Protein AF-A0A1J1GXS8-F1 (afdb_monomer)

Secondary structure (DSSP, 8-state):
----HHHHHHHHHHHHHHHHHHHHHHHHHHHHHHHHHHHHHHTSTT-----------------------S-SS-PEEEEEE-SHHHHHHHHHHHHHHHHHHHHHTT-S-HHHHHHH-HHHHHHHH--EEESSHHHHHHHHS---GGGGHHHHHHHHHH-TT----HHHHHHHHHHT-S--EEE--SSS-HHHHHHHIIIIIGGGS---EEEEEEEEETT-----GGGGSTTSSSTTPPP-EEEEEEEEEEEEEEP---TT----SSEEEEE-SHHHHHHHHHHH-S--SEEEESHHHHHHHHHHTT-SEEE--TT--HHHHHHHHHHHHHHHHHHH--PPEEEE-S-GGG-HHHHHHHHHTT--EEE--SEEEEE-HHHHHHHHHHHHHHHHHH-

Sequence (395 aa):
MEINLLKYIFFFLIYIISSVCYKLRNFLSDSFLKLNNIKTNRNILKYNKEVNPSSKKWSLKYNENITLLKNEEKEKLYVLITSPEGARIYRFLVILFIYNLKREQNCKSFEILMDNHRYVSEILKIPIISIGESCNKILNNEFKKSDFFNIYKNISLENKKEIIDNDIFNKINNDIGKLNIVFYPSKSNSTVLKKELICKFFNNTQITNANLVWISSAISNSNFNELSLLNKKKNNKIEKNIRVTKINCYDTKKVVYKKENNINKNSIICLMSNSTALSFYENFGNDFDYVICMGISCYKLLKKLNFKNVYFPEDSKTHSFLNILVNLYNKLKNGYKKEFQVVLTREKDKNEELKRILSELNIPLKIIPCTKTKYNFENIKNVYSLIYSYIKNQI

Solvent-accessible surface area (backbone atoms only — not comparable to full-atom values): 22680 Å² total; per-residue (Å²): 134,86,75,64,60,67,57,56,53,50,52,51,50,52,52,52,51,53,53,51,52,51,50,50,51,52,51,52,53,54,51,53,56,50,53,57,57,53,59,62,57,64,72,65,73,76,80,82,81,88,79,82,86,77,85,76,76,92,62,95,70,79,73,84,85,69,78,73,77,90,82,64,79,85,59,42,64,31,39,35,27,77,39,52,66,31,23,48,52,51,50,48,49,53,46,51,48,55,53,49,53,38,62,76,65,67,51,91,50,67,65,63,45,63,76,71,32,66,70,50,53,46,65,52,60,47,37,26,39,34,33,29,67,70,26,47,50,53,40,46,47,78,64,57,67,69,78,42,36,75,63,50,54,52,52,31,69,78,32,91,80,66,76,77,52,69,69,60,49,43,48,49,43,54,73,59,44,62,53,38,69,77,44,62,34,99,48,77,38,72,70,49,28,55,53,40,44,46,68,63,44,50,70,73,46,91,69,41,47,33,38,29,46,25,43,34,46,64,85,58,82,77,81,63,72,61,65,44,68,74,62,84,82,56,95,90,59,83,78,45,51,42,46,58,48,81,37,50,32,28,34,83,39,74,43,87,70,66,91,81,75,78,73,67,64,59,28,41,39,39,31,77,35,57,70,32,43,53,27,37,35,77,66,68,54,47,86,40,64,36,34,39,27,44,17,64,71,28,47,57,50,41,53,75,61,62,40,68,44,73,46,61,24,84,83,55,42,70,69,54,42,47,53,54,50,53,53,49,51,53,52,46,36,71,72,66,75,45,84,59,35,37,35,40,31,50,41,73,82,76,36,54,72,61,51,52,54,35,54,78,67,72,47,53,70,46,78,53,46,17,36,41,83,42,74,32,64,69,44,46,48,50,53,48,53,51,53,50,53,52,50,61,74,75,108

Organism: Plasmodium gallinaceum (NCBI:txid5849)

Structure (mmCIF, N/CA/C/O backbone):
data_AF-A0A1J1GXS8-F1
#
_entry.id   AF-A0A1J1GXS8-F1
#
loop_
_atom_site.group_PDB
_atom_site.id
_atom_site.type_symbol
_atom_site.label_atom_id
_atom_site.label_alt_id
_atom_site.label_comp_id
_atom_site.label_asym_id
_atom_site.label_entity_id
_atom_site.label_seq_id
_atom_site.pdbx_PDB_ins_code
_atom_site.Cartn_x
_atom_site.Cartn_y
_atom_site.Cartn_z
_atom_site.occupancy
_atom_site.B_iso_or_equiv
_atom_site.auth_seq_id
_atom_site.auth_comp_id
_atom_site.auth_asym_id
_atom_site.auth_atom_id
_atom_site.pdbx_PDB_model_num
ATOM 1 N N . MET A 1 1 ? -65.135 26.320 11.553 1.00 47.78 1 MET A N 1
ATOM 2 C CA . MET A 1 1 ? -64.041 25.990 10.614 1.00 47.78 1 MET A CA 1
ATOM 3 C C . MET A 1 1 ? -63.836 24.484 10.688 1.00 47.78 1 MET A C 1
ATOM 5 O O . MET A 1 1 ? -63.072 24.010 11.519 1.00 47.78 1 MET A O 1
ATOM 9 N N . GLU A 1 2 ? -64.637 23.724 9.941 1.00 45.78 2 GLU A N 1
ATOM 10 C CA . GLU A 1 2 ? -64.632 22.259 10.016 1.00 45.78 2 GLU A CA 1
ATOM 11 C C . GLU A 1 2 ? -63.383 21.717 9.324 1.00 45.78 2 GLU A C 1
ATOM 13 O O . GLU A 1 2 ? -63.237 21.749 8.100 1.00 45.78 2 GLU A O 1
ATOM 18 N N . ILE A 1 3 ? -62.427 21.284 10.140 1.00 51.88 3 ILE A N 1
ATOM 19 C CA . ILE A 1 3 ? -61.191 20.672 9.673 1.00 51.88 3 ILE A CA 1
ATOM 20 C C . ILE A 1 3 ? -61.565 19.308 9.106 1.00 51.88 3 ILE A C 1
ATOM 22 O O . ILE A 1 3 ? -62.003 18.411 9.822 1.00 51.88 3 ILE A O 1
ATOM 26 N N . ASN A 1 4 ? -61.416 19.182 7.791 1.00 59.88 4 ASN A N 1
ATOM 27 C CA . ASN A 1 4 ? -61.833 18.023 7.018 1.00 59.88 4 ASN A CA 1
ATOM 28 C C . ASN A 1 4 ? -60.887 16.838 7.306 1.00 59.88 4 ASN A C 1
ATOM 30 O O . ASN A 1 4 ? -59.923 16.588 6.579 1.00 59.88 4 ASN A O 1
ATOM 34 N N . LEU A 1 5 ? -61.141 16.154 8.428 1.00 57.44 5 LEU A N 1
ATOM 35 C CA . LEU A 1 5 ? -60.359 15.050 9.001 1.00 57.44 5 LEU A CA 1
ATOM 36 C C . LEU A 1 5 ? -60.083 13.938 7.972 1.00 57.44 5 LEU A C 1
ATOM 38 O O . LEU A 1 5 ? -59.013 13.328 7.973 1.00 57.44 5 LEU A O 1
ATOM 42 N N . LEU A 1 6 ? -61.005 13.752 7.023 1.00 60.44 6 LEU A N 1
ATOM 43 C CA . LEU A 1 6 ? -60.876 12.798 5.924 1.00 60.44 6 LEU A CA 1
ATOM 44 C C . LEU A 1 6 ? -59.672 13.092 5.012 1.00 60.44 6 LEU A C 1
ATOM 46 O O . LEU A 1 6 ? -58.983 12.163 4.593 1.00 60.44 6 LEU A O 1
ATOM 50 N N . LYS A 1 7 ? -59.365 14.370 4.736 1.00 60.94 7 LYS A N 1
ATOM 51 C CA . LYS A 1 7 ? -58.208 14.745 3.900 1.00 60.94 7 LYS A CA 1
ATOM 52 C C . LYS A 1 7 ? -56.887 14.399 4.581 1.00 60.94 7 LYS A C 1
ATOM 54 O O . LYS A 1 7 ? -55.980 13.905 3.917 1.00 60.94 7 LYS A O 1
ATOM 59 N N . TYR A 1 8 ? -56.777 14.611 5.891 1.00 68.50 8 TYR A N 1
ATOM 60 C CA . TYR A 1 8 ? -55.558 14.286 6.637 1.00 68.50 8 TYR A CA 1
ATOM 61 C C . TYR A 1 8 ? -55.316 12.779 6.722 1.00 68.50 8 TYR A C 1
ATOM 63 O O . TYR A 1 8 ? -54.187 12.336 6.519 1.00 68.50 8 TYR A O 1
ATOM 71 N N . ILE A 1 9 ? -56.374 11.992 6.931 1.00 67.44 9 ILE A N 1
ATOM 72 C CA . ILE A 1 9 ? -56.293 10.526 6.899 1.00 67.44 9 ILE A CA 1
ATOM 73 C C . ILE A 1 9 ? -55.830 10.053 5.514 1.00 67.44 9 ILE A C 1
ATOM 75 O O . ILE A 1 9 ? -54.946 9.202 5.418 1.00 67.44 9 ILE A O 1
ATOM 79 N N . PHE A 1 10 ? -56.340 10.664 4.440 1.00 69.44 10 PHE A N 1
ATOM 80 C CA . PHE A 1 10 ? -55.947 10.323 3.072 1.00 69.44 10 PHE A CA 1
ATOM 81 C C . PHE A 1 10 ? -54.474 10.657 2.772 1.00 69.44 10 PHE A C 1
ATOM 83 O O . PHE A 1 10 ? -53.747 9.819 2.239 1.00 69.44 10 PHE A O 1
ATOM 90 N N . PHE A 1 11 ? -53.987 11.836 3.181 1.00 65.31 11 PHE A N 1
ATOM 91 C CA . PHE A 1 11 ? -52.570 12.200 3.034 1.00 65.31 11 PHE A CA 1
ATOM 92 C C . PHE A 1 11 ? -51.641 11.309 3.866 1.00 65.31 11 PHE A C 1
ATOM 94 O O . PHE A 1 11 ? -50.555 10.949 3.406 1.00 65.31 11 PHE A O 1
ATOM 101 N N . PHE A 1 12 ? -52.070 10.906 5.062 1.00 65.56 12 PHE A N 1
ATOM 102 C CA . PHE A 1 12 ? -51.306 10.001 5.915 1.00 65.56 12 PHE A CA 1
ATOM 103 C C . PHE A 1 12 ? -51.210 8.590 5.315 1.00 65.56 12 PHE A C 1
ATOM 105 O O . PHE A 1 12 ? -50.131 7.996 5.298 1.00 65.56 12 PHE A O 1
ATOM 112 N N . LEU A 1 13 ? -52.299 8.087 4.723 1.00 61.19 13 LEU A N 1
ATOM 113 C CA . LEU A 1 13 ? -52.314 6.823 3.979 1.00 61.19 13 LEU A CA 1
ATOM 114 C C . LEU A 1 13 ? -51.392 6.859 2.754 1.00 61.19 13 LEU A C 1
ATOM 116 O O . LEU A 1 13 ? -50.597 5.938 2.571 1.00 61.19 13 LEU A O 1
ATOM 120 N N . ILE A 1 14 ? -51.417 7.939 1.965 1.00 67.19 14 ILE A N 1
ATOM 121 C CA . ILE A 1 14 ? -50.499 8.116 0.826 1.00 67.19 14 ILE A CA 1
ATOM 122 C C . ILE A 1 14 ? -49.039 8.129 1.300 1.00 67.19 14 ILE A C 1
ATOM 124 O O . ILE A 1 14 ? -48.184 7.480 0.693 1.00 67.19 14 ILE A O 1
ATOM 128 N N . TYR A 1 15 ? -48.742 8.818 2.406 1.00 64.50 15 TYR A N 1
ATOM 129 C CA . TYR A 1 15 ? -47.393 8.868 2.964 1.00 64.50 15 TYR A CA 1
ATOM 130 C C . TYR A 1 15 ? -46.906 7.482 3.414 1.00 64.50 15 TYR A C 1
ATOM 132 O O . TYR A 1 15 ? -45.795 7.077 3.058 1.00 64.50 15 TYR A O 1
ATOM 140 N N . ILE A 1 16 ? -47.747 6.716 4.116 1.00 63.12 16 ILE A N 1
ATOM 141 C CA . ILE A 1 16 ? -47.421 5.348 4.543 1.00 63.12 16 ILE A CA 1
ATOM 142 C C . ILE A 1 16 ? -47.191 4.441 3.332 1.00 63.12 16 ILE A C 1
ATOM 144 O O . ILE A 1 16 ? -46.170 3.753 3.284 1.00 63.12 16 ILE A O 1
ATOM 148 N N . ILE A 1 17 ? -48.073 4.481 2.331 1.00 60.22 17 ILE A N 1
ATOM 149 C CA . ILE A 1 17 ? -47.933 3.671 1.113 1.00 60.22 17 ILE A CA 1
ATOM 150 C C . ILE A 1 17 ? -46.636 4.040 0.381 1.00 60.22 17 ILE A C 1
ATOM 152 O O . ILE A 1 17 ? -45.865 3.152 0.023 1.00 60.22 17 ILE A O 1
ATOM 156 N N . SER A 1 18 ? -46.314 5.332 0.248 1.00 55.94 18 SER A N 1
ATOM 157 C CA . SER 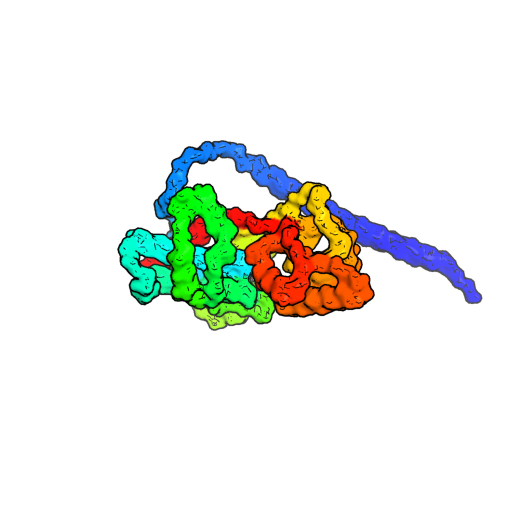A 1 18 ? -45.071 5.786 -0.393 1.00 55.94 18 SER A CA 1
ATOM 158 C C . SER A 1 18 ? -43.809 5.298 0.340 1.00 55.94 18 SER A C 1
ATOM 160 O O . SER A 1 18 ? -42.854 4.843 -0.293 1.00 55.94 18 SER A O 1
ATOM 162 N N . SER A 1 19 ? -43.826 5.310 1.677 1.00 53.47 19 SER A N 1
ATOM 163 C CA . SER A 1 19 ? -42.719 4.863 2.529 1.00 53.47 19 SER A CA 1
ATOM 164 C C . SER A 1 19 ? -42.525 3.346 2.460 1.00 53.47 19 SER A C 1
ATOM 166 O O . SER A 1 19 ? -41.394 2.857 2.353 1.00 53.47 19 SER A O 1
ATOM 168 N N . VAL A 1 20 ? -43.626 2.589 2.444 1.00 55.25 20 VAL A N 1
ATOM 169 C CA . VAL A 1 20 ? -43.611 1.131 2.281 1.00 55.25 20 VAL A CA 1
ATOM 170 C C . VAL A 1 20 ? -43.128 0.754 0.879 1.00 55.25 20 VAL A C 1
ATOM 172 O O . VAL A 1 20 ? -42.227 -0.074 0.764 1.00 55.25 20 VAL A O 1
ATOM 175 N N . CYS A 1 21 ? -43.615 1.409 -0.179 1.00 50.19 21 CYS A N 1
ATOM 176 C CA . CYS A 1 21 ? -43.153 1.182 -1.551 1.00 50.19 21 CYS A CA 1
ATOM 177 C C . CYS A 1 21 ? -41.665 1.521 -1.732 1.00 50.19 21 CYS A C 1
ATOM 179 O O . CYS A 1 21 ? -40.948 0.791 -2.419 1.00 50.19 21 CYS A O 1
ATOM 181 N N . TYR A 1 22 ? -41.163 2.577 -1.081 1.00 50.56 22 TYR A N 1
ATOM 182 C CA . TYR A 1 22 ? -39.741 2.933 -1.117 1.00 50.56 22 TYR A CA 1
ATOM 183 C C . TYR A 1 22 ? -38.864 1.888 -0.407 1.00 50.56 22 TYR A C 1
ATOM 185 O O . TYR A 1 22 ? -37.820 1.487 -0.929 1.00 50.56 22 TYR A O 1
ATOM 193 N N . LYS A 1 23 ? -39.307 1.378 0.751 1.00 51.78 23 LYS A N 1
ATOM 194 C CA . LYS A 1 23 ? -38.626 0.276 1.451 1.00 51.78 23 LYS A CA 1
ATOM 195 C C . LYS A 1 23 ? -38.662 -1.022 0.646 1.00 51.78 23 LYS A C 1
ATOM 197 O O . LYS A 1 23 ? -37.635 -1.694 0.562 1.00 51.78 23 LYS A O 1
ATOM 202 N N . LEU A 1 24 ? -39.790 -1.343 0.010 1.00 42.50 24 LEU A N 1
ATOM 203 C CA . LEU A 1 24 ? -39.939 -2.540 -0.819 1.00 42.50 24 LEU A CA 1
ATOM 204 C C . LEU A 1 24 ? -39.044 -2.475 -2.065 1.00 42.50 24 LEU A C 1
ATOM 206 O O . LEU A 1 24 ? -38.376 -3.450 -2.394 1.00 42.50 24 LEU A O 1
ATOM 210 N N . ARG A 1 25 ? -38.956 -1.308 -2.717 1.00 41.59 25 ARG A N 1
ATOM 211 C CA . ARG A 1 25 ? -38.060 -1.080 -3.861 1.00 41.59 25 ARG A CA 1
ATOM 212 C C . ARG A 1 25 ? -36.590 -1.260 -3.479 1.00 41.59 25 ARG A C 1
ATOM 214 O O . ARG A 1 25 ? -35.856 -1.914 -4.216 1.00 41.59 25 ARG A O 1
ATOM 221 N N . ASN A 1 26 ? -36.168 -0.731 -2.329 1.00 42.81 26 ASN A N 1
ATOM 222 C CA . ASN A 1 26 ? -34.797 -0.917 -1.846 1.00 42.81 26 ASN A CA 1
ATOM 223 C C . ASN A 1 26 ? -34.521 -2.386 -1.492 1.00 42.81 26 ASN A C 1
ATOM 225 O O . ASN A 1 26 ? -33.495 -2.924 -1.902 1.00 42.81 26 ASN A O 1
ATOM 229 N N . PHE A 1 27 ? -35.472 -3.063 -0.841 1.00 39.62 27 PHE A N 1
ATOM 230 C CA . PHE A 1 27 ? -35.365 -4.485 -0.510 1.00 39.62 27 PHE A CA 1
ATOM 231 C C . PHE A 1 27 ? -35.270 -5.378 -1.756 1.00 39.62 27 PHE A C 1
ATOM 233 O O . PHE A 1 27 ? -34.425 -6.274 -1.809 1.00 39.62 27 PHE A O 1
ATOM 240 N N . LEU A 1 28 ? -36.081 -5.108 -2.785 1.00 39.00 28 LEU A N 1
ATOM 241 C CA . LEU A 1 28 ? -36.020 -5.807 -4.070 1.00 39.00 28 LEU A CA 1
ATOM 242 C C . LEU A 1 28 ? -34.691 -5.527 -4.789 1.00 39.00 28 LEU A C 1
ATOM 244 O O . LEU A 1 28 ? -34.049 -6.457 -5.268 1.00 39.00 28 LEU A O 1
ATOM 248 N N . SER A 1 29 ? -34.204 -4.281 -4.790 1.00 38.84 29 SER A N 1
ATOM 249 C CA . SER A 1 29 ? -32.908 -3.950 -5.405 1.00 38.84 29 SER A CA 1
ATOM 250 C C . SER A 1 29 ? -31.724 -4.675 -4.742 1.00 38.84 29 SER A C 1
ATOM 252 O O . SER A 1 29 ? -30.852 -5.201 -5.438 1.00 38.84 29 SER A O 1
ATOM 254 N N . ASP A 1 30 ? -31.741 -4.806 -3.412 1.00 38.88 30 ASP A N 1
ATOM 255 C CA . ASP A 1 30 ? -30.705 -5.504 -2.644 1.00 38.88 30 ASP A CA 1
ATOM 256 C C . ASP A 1 30 ? -30.768 -7.028 -2.825 1.00 38.88 30 ASP A C 1
ATOM 258 O O . ASP A 1 30 ? -29.735 -7.709 -2.829 1.00 38.88 30 ASP A O 1
ATOM 262 N N . SER A 1 31 ? -31.966 -7.589 -3.010 1.00 34.12 31 SER A N 1
ATOM 263 C CA . SER A 1 31 ? -32.142 -9.021 -3.272 1.00 34.12 31 SER A CA 1
ATOM 264 C C . SER A 1 31 ? -31.765 -9.402 -4.710 1.00 34.12 31 SER A C 1
ATOM 266 O O . SER A 1 31 ? -31.116 -10.435 -4.898 1.00 34.12 31 SER A O 1
ATOM 268 N N . PHE A 1 32 ? -32.013 -8.542 -5.707 1.00 33.09 32 PHE A N 1
ATOM 269 C CA . PHE A 1 32 ? -31.499 -8.728 -7.075 1.00 33.09 32 PHE A CA 1
ATOM 270 C C . PHE A 1 32 ? -29.964 -8.612 -7.157 1.00 33.09 32 PHE A C 1
ATOM 272 O O . PHE A 1 32 ? -29.322 -9.416 -7.840 1.00 33.09 32 PHE A O 1
ATOM 279 N N . LEU A 1 33 ? -29.346 -7.691 -6.405 1.00 36.66 33 LEU A N 1
ATOM 280 C CA . LEU A 1 33 ? -27.881 -7.592 -6.283 1.00 36.66 33 LEU A CA 1
ATOM 281 C C . LEU A 1 33 ? -27.260 -8.838 -5.625 1.00 36.66 33 LEU A C 1
ATOM 283 O O . LEU A 1 33 ? -26.192 -9.294 -6.042 1.00 36.66 33 LEU A O 1
ATOM 287 N N . LYS A 1 34 ? -27.938 -9.437 -4.636 1.00 39.53 34 LYS A N 1
ATOM 288 C CA . LYS A 1 34 ? -27.514 -10.711 -4.030 1.00 39.53 34 LYS A CA 1
ATOM 289 C C . LYS A 1 34 ? -27.652 -11.895 -4.993 1.00 39.53 34 LYS A C 1
ATOM 291 O O . LYS A 1 34 ? -26.736 -12.713 -5.056 1.00 39.53 34 LYS A O 1
ATOM 296 N N . LEU A 1 35 ? -28.731 -11.981 -5.775 1.00 31.50 35 LEU A N 1
ATOM 297 C CA . LEU A 1 35 ? -28.936 -13.075 -6.737 1.00 31.50 35 LEU A CA 1
ATOM 298 C C . LEU A 1 35 ? -27.917 -13.064 -7.889 1.00 31.50 35 LEU A C 1
ATOM 300 O O . LEU A 1 35 ? -27.424 -14.128 -8.275 1.00 31.50 35 LEU A O 1
ATOM 304 N N . ASN A 1 36 ? -27.538 -11.884 -8.392 1.00 30.31 36 ASN A N 1
ATOM 305 C CA . ASN A 1 36 ? -26.525 -11.771 -9.447 1.00 30.31 36 ASN A CA 1
ATOM 306 C C . ASN A 1 36 ? -25.115 -12.157 -8.965 1.00 30.31 36 ASN A C 1
ATOM 308 O O . ASN A 1 36 ? -24.370 -12.774 -9.723 1.00 30.31 36 ASN A O 1
ATOM 312 N N . ASN A 1 37 ? -24.783 -11.905 -7.693 1.00 35.69 37 ASN A N 1
ATOM 313 C CA . ASN A 1 37 ? -23.516 -12.339 -7.086 1.00 35.69 37 ASN A CA 1
ATOM 314 C C . ASN A 1 37 ? -23.455 -13.852 -6.791 1.00 35.69 37 ASN A C 1
ATOM 316 O O . ASN A 1 37 ? -22.373 -14.434 -6.724 1.00 35.69 37 ASN A O 1
ATOM 320 N N . ILE A 1 38 ? -24.601 -14.517 -6.619 1.00 34.41 38 ILE A N 1
ATOM 321 C CA . ILE A 1 38 ? -24.652 -15.971 -6.389 1.00 34.41 38 ILE A CA 1
ATOM 322 C C . ILE A 1 38 ? -24.514 -16.743 -7.712 1.00 34.41 38 ILE A C 1
ATOM 324 O O . ILE A 1 38 ? -23.863 -17.791 -7.744 1.00 34.41 38 ILE A O 1
ATOM 328 N N . LYS A 1 39 ? -25.058 -16.224 -8.825 1.00 28.75 39 LYS A N 1
ATOM 329 C CA . LYS A 1 39 ? -24.896 -16.843 -10.155 1.00 28.75 39 LYS A CA 1
ATOM 330 C C . LYS A 1 39 ? -23.463 -16.741 -10.691 1.00 28.75 39 LYS A C 1
ATOM 332 O O . LYS A 1 39 ? -22.982 -17.711 -11.271 1.00 28.75 39 LYS A O 1
ATOM 337 N N . THR A 1 40 ? -22.746 -15.643 -10.441 1.00 34.41 40 THR A N 1
ATOM 338 C CA . THR A 1 40 ? -21.329 -15.506 -10.835 1.00 34.41 40 THR A CA 1
ATOM 339 C C . THR A 1 40 ? -20.398 -16.443 -10.060 1.00 34.41 40 THR A C 1
ATOM 341 O O . THR A 1 40 ? -19.437 -16.947 -10.636 1.00 34.41 40 THR A O 1
ATOM 344 N N . ASN A 1 41 ? -20.716 -16.784 -8.805 1.00 31.00 41 ASN A N 1
ATOM 345 C CA . ASN A 1 41 ? -19.921 -17.729 -8.011 1.00 31.00 41 ASN A CA 1
ATOM 346 C C . ASN A 1 41 ? -20.113 -19.208 -8.398 1.00 31.00 41 ASN A C 1
ATOM 348 O O . ASN A 1 41 ? -19.195 -20.005 -8.208 1.00 31.00 41 ASN A O 1
ATOM 352 N N . ARG A 1 42 ? -21.259 -19.604 -8.973 1.00 27.72 42 ARG A N 1
ATOM 353 C CA . ARG A 1 42 ? -21.485 -21.004 -9.392 1.00 27.72 42 ARG A CA 1
ATOM 354 C C . ARG A 1 42 ? -20.725 -21.399 -10.662 1.00 27.72 42 ARG A C 1
ATOM 356 O O . ARG A 1 42 ? -20.389 -22.569 -10.808 1.00 27.72 42 ARG A O 1
ATOM 363 N N . ASN A 1 43 ? -20.372 -20.444 -11.524 1.00 28.33 43 ASN A N 1
ATOM 364 C CA . ASN A 1 43 ? -19.613 -20.732 -12.748 1.00 28.33 43 ASN A CA 1
ATOM 365 C C . ASN A 1 43 ? -18.090 -20.830 -12.532 1.00 28.33 43 ASN A C 1
ATOM 367 O O . ASN A 1 43 ? -17.387 -21.315 -13.411 1.00 28.33 43 ASN A O 1
ATOM 371 N N . ILE A 1 44 ? -17.574 -20.442 -11.360 1.00 32.16 44 ILE A N 1
ATOM 372 C CA . ILE A 1 44 ? -16.135 -20.511 -11.034 1.00 32.16 44 ILE A CA 1
ATOM 373 C C . ILE A 1 44 ? -15.743 -21.889 -10.454 1.00 32.16 44 ILE A C 1
ATOM 375 O O . ILE A 1 44 ? -14.576 -22.266 -10.466 1.00 32.16 44 ILE A O 1
ATOM 379 N N . LEU A 1 45 ? -16.710 -22.699 -10.012 1.00 25.56 45 LEU A N 1
ATOM 380 C CA . LEU A 1 45 ? -16.470 -23.979 -9.327 1.00 25.56 45 LEU A CA 1
ATOM 381 C C . LEU A 1 45 ? -16.299 -25.207 -10.247 1.00 25.56 45 LEU A C 1
ATOM 383 O O . LEU A 1 45 ? -16.234 -26.323 -9.741 1.00 25.56 45 LEU A O 1
ATOM 387 N N . LYS A 1 46 ? -16.199 -25.042 -11.576 1.00 24.58 46 LYS A N 1
ATOM 388 C CA . LYS A 1 46 ? -16.104 -26.175 -12.526 1.00 24.58 46 LYS A CA 1
ATOM 389 C C . LYS A 1 46 ? -14.744 -26.407 -13.195 1.00 24.58 46 LYS A C 1
ATOM 391 O O . LYS A 1 46 ? -14.639 -27.313 -14.012 1.00 24.58 46 LYS A O 1
ATOM 396 N N . TYR A 1 47 ? -13.694 -25.682 -12.814 1.00 25.86 47 TYR A N 1
ATOM 397 C CA . TYR A 1 47 ? -12.325 -25.976 -13.257 1.00 25.86 47 TYR A CA 1
ATOM 398 C C . TYR A 1 47 ? -11.440 -26.338 -12.068 1.00 25.86 47 TYR A C 1
ATOM 400 O O . TYR A 1 47 ? -10.686 -25.518 -11.567 1.00 25.86 47 TYR A O 1
ATOM 408 N N . ASN A 1 48 ? -11.553 -27.583 -11.617 1.00 29.25 48 ASN A N 1
ATOM 409 C CA . ASN A 1 48 ? -10.508 -28.264 -10.861 1.00 29.25 48 ASN A CA 1
ATOM 410 C C . ASN A 1 48 ? -10.521 -29.729 -11.299 1.00 29.25 48 ASN A C 1
ATOM 412 O O . ASN A 1 48 ? -11.297 -30.533 -10.789 1.00 29.25 48 ASN A O 1
ATOM 416 N N . LYS A 1 49 ? -9.667 -30.059 -12.268 1.00 25.95 49 LYS A N 1
ATOM 417 C CA . LYS A 1 49 ? -9.134 -31.411 -12.416 1.00 25.95 49 LYS A CA 1
ATOM 418 C C . LYS A 1 49 ? -7.615 -31.310 -12.324 1.00 25.95 49 LYS A C 1
ATOM 420 O O . LYS A 1 49 ? -6.969 -30.701 -13.168 1.00 25.95 49 LYS A O 1
ATOM 425 N N . GLU A 1 50 ? -7.155 -31.791 -11.177 1.00 29.69 50 GLU A N 1
ATOM 426 C CA . GLU A 1 50 ? -5.838 -32.292 -10.791 1.00 29.69 50 GLU A CA 1
ATOM 427 C C . GLU A 1 50 ? -4.679 -32.104 -11.778 1.00 29.69 50 GLU A C 1
ATOM 429 O O . GLU A 1 50 ? -4.641 -32.706 -12.847 1.00 29.69 50 GLU A O 1
ATOM 434 N N . VAL A 1 51 ? -3.647 -31.389 -11.320 1.00 24.56 51 VAL A N 1
ATOM 435 C CA . VAL A 1 51 ? -2.261 -31.675 -11.701 1.00 24.56 51 VAL A CA 1
ATOM 436 C C . VAL A 1 51 ? -1.421 -31.693 -10.423 1.00 24.56 51 VAL A C 1
ATOM 438 O O . VAL A 1 51 ? -1.304 -30.688 -9.721 1.00 24.56 51 VAL A O 1
ATOM 441 N N . ASN A 1 52 ? -0.869 -32.866 -10.114 1.00 24.64 52 ASN A N 1
ATOM 442 C CA . ASN A 1 52 ? 0.078 -33.117 -9.027 1.00 24.64 52 ASN A CA 1
ATOM 443 C C . ASN A 1 52 ? 1.271 -32.138 -9.060 1.00 24.64 52 ASN A C 1
ATOM 445 O O . ASN A 1 52 ? 1.895 -31.989 -10.114 1.00 24.64 52 ASN A O 1
ATOM 449 N N . PRO A 1 53 ? 1.683 -31.528 -7.930 1.00 30.48 53 PRO A N 1
ATOM 450 C CA . PRO A 1 53 ? 2.863 -30.680 -7.896 1.00 30.48 53 PRO A CA 1
ATOM 451 C C . PRO A 1 53 ? 4.102 -31.529 -7.585 1.00 30.48 53 PRO A C 1
ATOM 453 O O . PRO A 1 53 ? 4.584 -31.573 -6.455 1.00 30.48 53 PRO A O 1
ATOM 456 N N . SER A 1 54 ? 4.661 -32.195 -8.595 1.00 25.11 54 SER A N 1
ATOM 457 C CA . SER A 1 54 ? 6.038 -32.686 -8.499 1.00 25.11 54 SER A CA 1
ATOM 458 C C . SER A 1 54 ? 7.001 -31.499 -8.632 1.00 25.11 54 SER A C 1
ATOM 460 O O . SER A 1 54 ? 7.147 -30.912 -9.705 1.00 25.11 54 SER A O 1
ATOM 462 N N . SER A 1 55 ? 7.609 -31.138 -7.500 1.00 37.19 55 SER A N 1
ATOM 463 C CA . SER A 1 55 ? 8.832 -30.346 -7.304 1.00 37.19 55 SER A CA 1
ATOM 464 C C . SER A 1 55 ? 9.499 -29.769 -8.567 1.00 37.19 55 SER A C 1
ATOM 466 O O . SER A 1 55 ? 10.312 -30.433 -9.214 1.00 37.19 55 SER A O 1
ATOM 468 N N . LYS A 1 56 ? 9.266 -28.483 -8.855 1.00 28.66 56 LYS A N 1
ATOM 469 C CA . LYS A 1 56 ? 10.125 -27.699 -9.756 1.00 28.66 56 LYS A CA 1
ATOM 470 C C . LYS A 1 56 ? 10.939 -26.688 -8.948 1.00 28.66 56 LYS A C 1
ATOM 472 O O . LYS A 1 56 ? 10.394 -25.840 -8.251 1.00 28.66 56 LYS A O 1
ATOM 477 N N . LYS A 1 57 ? 12.266 -26.829 -9.033 1.00 27.16 57 LYS A N 1
ATOM 478 C CA . LYS A 1 57 ? 13.284 -25.909 -8.504 1.00 27.16 57 LYS A CA 1
ATOM 479 C C . LYS A 1 57 ? 12.967 -24.462 -8.918 1.00 27.16 57 LYS A C 1
ATOM 481 O O . LYS A 1 57 ? 12.840 -24.207 -10.110 1.00 27.16 57 LYS A O 1
ATOM 486 N N . TRP A 1 58 ? 12.983 -23.510 -7.981 1.00 34.91 58 TRP A N 1
ATOM 487 C CA . TRP A 1 58 ? 13.296 -22.112 -8.307 1.00 34.91 58 TRP A CA 1
ATOM 488 C C . TRP A 1 58 ? 14.797 -22.005 -8.597 1.00 34.91 58 TRP A C 1
ATOM 490 O O . TRP A 1 58 ? 15.625 -21.698 -7.747 1.00 34.91 58 TRP A O 1
ATOM 500 N N . SER A 1 59 ? 15.162 -22.375 -9.813 1.00 33.19 59 SER A N 1
ATOM 501 C CA . SER A 1 59 ? 15.986 -21.485 -10.616 1.00 33.19 59 SER A CA 1
ATOM 502 C C . SER A 1 59 ? 14.982 -20.659 -11.409 1.00 33.19 59 SER A C 1
ATOM 504 O O . SER A 1 59 ? 14.090 -21.272 -11.999 1.00 33.19 59 SER A O 1
ATOM 506 N N . LEU A 1 60 ? 15.093 -19.331 -11.451 1.00 41.16 60 LEU A N 1
ATOM 507 C CA . LEU A 1 60 ? 14.412 -18.506 -12.457 1.00 41.16 60 LEU A CA 1
ATOM 508 C C . LEU A 1 60 ? 14.965 -18.884 -13.848 1.00 41.16 60 LEU A C 1
ATOM 510 O O . LEU A 1 60 ? 15.708 -18.145 -14.477 1.00 41.16 60 LEU A O 1
ATOM 514 N N . LYS A 1 61 ? 14.654 -20.098 -14.315 1.00 30.25 61 LYS A N 1
ATOM 515 C CA . LYS A 1 61 ? 14.815 -20.491 -15.705 1.00 30.25 61 LYS A CA 1
ATOM 516 C C . LYS A 1 61 ? 13.645 -19.860 -16.434 1.00 30.25 61 LYS A C 1
ATOM 518 O O . LYS A 1 61 ? 12.494 -20.245 -16.245 1.00 30.25 61 LYS A O 1
ATOM 523 N N . TYR A 1 62 ? 14.009 -18.828 -17.178 1.00 34.69 62 TYR A N 1
ATOM 524 C CA . TYR A 1 62 ? 13.269 -18.196 -18.252 1.00 34.69 62 TYR A CA 1
ATOM 525 C C . TYR A 1 62 ? 12.261 -19.161 -18.899 1.00 34.69 62 TYR A C 1
ATOM 527 O O . TYR A 1 62 ? 12.644 -20.197 -19.438 1.00 34.69 62 TYR A O 1
ATOM 535 N N . ASN A 1 63 ? 10.971 -18.829 -18.817 1.00 28.70 63 ASN A N 1
ATOM 536 C CA . ASN A 1 63 ? 9.960 -19.421 -19.685 1.00 28.70 63 ASN A CA 1
ATOM 537 C C . ASN A 1 63 ? 9.931 -18.570 -20.958 1.00 28.70 63 ASN A C 1
ATOM 539 O O . ASN A 1 63 ? 9.473 -17.430 -20.924 1.00 28.70 63 ASN A O 1
ATOM 543 N N . GLU A 1 64 ? 10.417 -19.129 -22.065 1.00 32.50 64 GLU A N 1
ATOM 544 C CA . GLU A 1 64 ? 10.502 -18.483 -23.387 1.00 32.50 64 GLU A CA 1
ATOM 545 C C . GLU A 1 64 ? 9.146 -18.091 -23.995 1.00 32.50 64 GLU A C 1
ATOM 547 O O . GLU A 1 64 ? 9.091 -17.317 -24.946 1.00 32.50 64 GLU A O 1
ATOM 552 N N . ASN A 1 65 ? 8.029 -18.539 -23.419 1.00 28.45 65 ASN A N 1
ATOM 553 C CA . ASN A 1 65 ? 6.709 -18.395 -24.031 1.00 28.45 65 ASN A CA 1
ATOM 554 C C . ASN A 1 65 ? 5.900 -17.206 -23.492 1.00 28.45 65 ASN A C 1
ATOM 556 O O . ASN A 1 65 ? 4.727 -17.345 -23.152 1.00 28.45 65 ASN A O 1
ATOM 560 N N . ILE A 1 66 ? 6.508 -16.019 -23.446 1.00 37.12 66 ILE A N 1
ATOM 561 C CA . ILE A 1 66 ? 5.751 -14.760 -23.498 1.00 37.12 66 ILE A CA 1
ATOM 562 C C . ILE A 1 66 ? 6.202 -14.037 -24.763 1.00 37.12 66 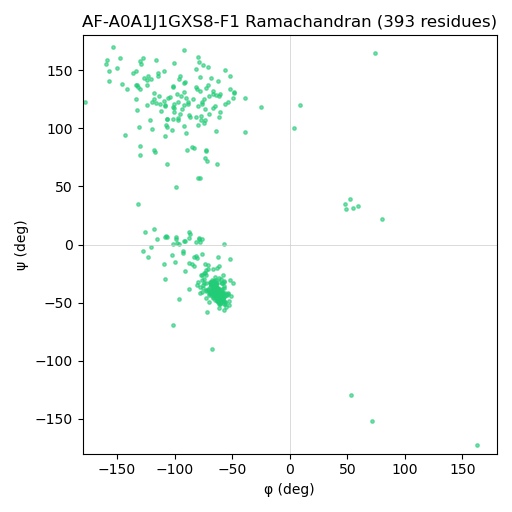ILE A C 1
ATOM 564 O O . ILE A 1 66 ? 7.067 -13.164 -24.744 1.00 37.12 66 ILE A O 1
ATOM 568 N N . THR A 1 67 ? 5.629 -14.445 -25.892 1.00 33.53 67 THR A N 1
ATOM 569 C CA . THR A 1 67 ? 5.766 -13.743 -27.166 1.00 33.53 67 THR A CA 1
ATOM 570 C C . THR A 1 67 ? 5.127 -12.363 -27.043 1.00 33.53 67 THR A C 1
ATOM 572 O O . THR A 1 67 ? 3.913 -12.210 -27.174 1.00 33.53 67 THR A O 1
ATOM 575 N N . LEU A 1 68 ? 5.952 -11.346 -26.790 1.00 41.66 68 LEU A N 1
ATOM 576 C CA . LEU A 1 68 ? 5.646 -9.982 -27.204 1.00 41.66 68 LEU A CA 1
ATOM 577 C C . LEU A 1 68 ? 5.518 -10.003 -28.734 1.00 41.66 68 LEU A C 1
ATOM 579 O O . LEU A 1 68 ? 6.476 -10.324 -29.439 1.00 41.66 68 LEU A O 1
ATOM 583 N N . LEU A 1 69 ? 4.304 -9.750 -29.226 1.00 36.16 69 LEU A N 1
ATOM 584 C CA . LEU A 1 69 ? 4.001 -9.618 -30.651 1.00 36.16 69 LEU A CA 1
ATOM 585 C C . LEU A 1 69 ? 4.942 -8.566 -31.257 1.00 36.16 69 LEU A C 1
ATOM 587 O O . LEU A 1 69 ? 5.028 -7.443 -30.772 1.00 36.16 69 LEU A O 1
ATOM 591 N N . LYS A 1 70 ? 5.697 -8.971 -32.280 1.00 34.81 70 LYS A N 1
ATOM 592 C CA . LYS A 1 70 ? 6.921 -8.300 -32.749 1.00 34.81 70 LYS A CA 1
ATOM 593 C C . LYS A 1 70 ? 6.727 -7.012 -33.572 1.00 34.81 70 LYS A C 1
ATOM 595 O O . LYS A 1 70 ? 7.730 -6.486 -34.033 1.00 34.81 70 LYS A O 1
ATOM 600 N N . ASN A 1 71 ? 5.511 -6.488 -33.755 1.00 32.66 71 ASN A N 1
ATOM 601 C CA . ASN A 1 71 ? 5.232 -5.529 -34.843 1.00 32.66 71 ASN A CA 1
ATOM 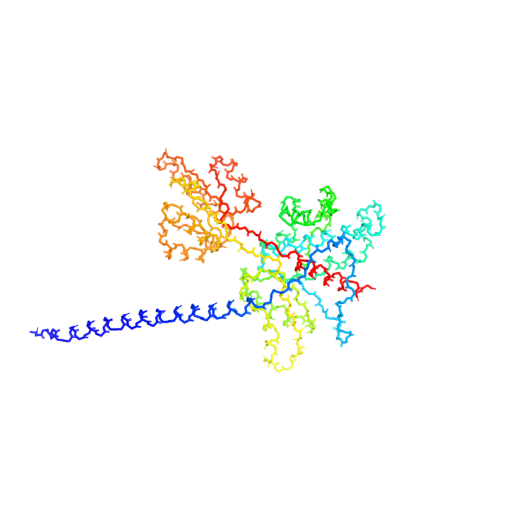602 C C . ASN A 1 71 ? 4.461 -4.243 -34.465 1.00 32.66 71 ASN A C 1
ATOM 604 O O . ASN A 1 71 ? 3.709 -3.732 -35.287 1.00 32.66 71 ASN A O 1
ATOM 608 N N . GLU A 1 72 ? 4.658 -3.661 -33.284 1.00 41.28 72 GLU A N 1
ATOM 609 C CA . GLU A 1 72 ? 4.106 -2.327 -32.973 1.00 41.28 72 GLU A CA 1
ATOM 610 C C . GLU A 1 72 ? 5.240 -1.384 -32.541 1.00 41.28 72 GLU A C 1
ATOM 612 O O . GLU A 1 72 ? 6.187 -1.826 -31.885 1.00 41.28 72 GLU A O 1
ATOM 617 N N . GLU A 1 73 ? 5.194 -0.108 -32.957 1.00 50.00 73 GLU A N 1
ATOM 618 C CA . GLU A 1 73 ? 6.131 0.946 -32.522 1.00 50.00 73 GLU A CA 1
ATOM 619 C C . GLU A 1 73 ? 6.444 0.775 -31.031 1.00 50.00 73 GLU A C 1
ATOM 621 O O . GLU A 1 73 ? 5.499 0.700 -30.248 1.00 50.00 73 GLU A O 1
ATOM 626 N N . LYS A 1 74 ? 7.733 0.688 -30.645 1.00 60.31 74 LYS A N 1
ATOM 627 C CA . LYS A 1 74 ? 8.186 0.300 -29.289 1.00 60.31 74 LYS A CA 1
ATOM 628 C C . LYS A 1 74 ? 7.290 0.902 -28.194 1.00 60.31 74 LYS A C 1
ATOM 630 O O . LYS A 1 74 ? 7.484 2.051 -27.793 1.00 60.31 74 LYS A O 1
ATOM 635 N N . GLU A 1 75 ? 6.316 0.124 -27.710 1.00 71.88 75 GLU A N 1
ATOM 636 C CA . GLU A 1 75 ? 5.354 0.601 -26.718 1.00 71.88 75 GLU A CA 1
ATOM 637 C C . GLU A 1 75 ? 6.102 1.004 -25.449 1.00 71.88 75 GLU A C 1
ATOM 639 O O . GLU A 1 75 ? 6.876 0.222 -24.886 1.00 71.88 75 GLU A O 1
ATOM 644 N N . LYS A 1 76 ? 5.867 2.223 -24.962 1.00 87.62 76 LYS A N 1
ATOM 645 C CA . LYS A 1 76 ? 6.514 2.674 -23.733 1.00 87.62 76 LYS A CA 1
ATOM 646 C C . LYS A 1 76 ? 5.841 2.019 -22.528 1.00 87.62 76 LYS A C 1
ATOM 648 O O . LYS A 1 76 ? 4.637 2.183 -22.315 1.00 87.62 76 LYS A O 1
ATOM 653 N N . LEU A 1 77 ? 6.619 1.300 -21.721 1.00 92.94 77 LEU A N 1
ATOM 654 C CA . LEU A 1 77 ? 6.131 0.678 -20.490 1.00 92.94 77 LEU A CA 1
ATOM 655 C C . LEU A 1 77 ? 6.004 1.720 -19.375 1.00 92.94 77 LEU A C 1
ATOM 657 O O . LEU A 1 77 ? 6.940 2.467 -19.103 1.00 92.94 77 LEU A O 1
ATOM 661 N N . TYR A 1 78 ? 4.862 1.712 -18.695 1.00 95.12 78 TYR A N 1
ATOM 662 C CA . TYR A 1 78 ? 4.597 2.464 -17.475 1.00 95.12 78 TYR A CA 1
ATOM 663 C C . TYR A 1 78 ? 4.184 1.518 -16.356 1.00 95.12 78 TYR A C 1
ATOM 665 O O . TYR A 1 78 ? 3.450 0.553 -16.572 1.00 95.12 78 TYR A O 1
ATOM 673 N N . VAL A 1 79 ? 4.583 1.840 -15.131 1.00 97.62 79 VAL A N 1
ATOM 674 C CA . VAL A 1 79 ? 4.111 1.134 -13.937 1.00 97.62 79 VAL A CA 1
ATOM 675 C C . VAL A 1 79 ? 3.044 1.981 -13.263 1.00 97.62 79 VAL A C 1
ATOM 677 O O . VAL A 1 79 ? 3.303 3.106 -12.840 1.00 97.62 79 VAL A O 1
ATOM 680 N N . LEU A 1 80 ? 1.828 1.446 -13.167 1.00 96.69 80 LEU A N 1
ATOM 681 C CA . LEU A 1 80 ? 0.712 2.093 -12.487 1.00 96.69 80 LEU A CA 1
ATOM 682 C C . LEU A 1 80 ? 0.593 1.551 -11.060 1.00 96.69 80 LEU A C 1
ATOM 684 O O . LEU A 1 80 ? 0.406 0.352 -10.848 1.00 96.69 80 LEU A O 1
ATOM 688 N N . ILE A 1 81 ? 0.657 2.447 -10.074 1.00 96.25 81 ILE A N 1
ATOM 689 C CA . ILE A 1 81 ? 0.564 2.129 -8.648 1.00 96.25 81 ILE A CA 1
ATOM 690 C C . ILE A 1 81 ? -0.568 2.930 -8.017 1.00 96.25 81 ILE A C 1
ATOM 692 O O . ILE A 1 81 ? -0.564 4.160 -7.979 1.00 96.25 81 ILE A O 1
ATOM 696 N N . THR A 1 82 ? -1.539 2.210 -7.460 1.00 92.88 82 THR A N 1
ATOM 697 C CA . THR A 1 82 ? -2.732 2.811 -6.845 1.00 92.88 82 THR A CA 1
ATOM 698 C C . THR A 1 82 ? -2.860 2.516 -5.358 1.00 92.88 82 THR A C 1
ATOM 700 O O . THR A 1 82 ? -3.938 2.680 -4.786 1.00 92.88 82 THR A O 1
ATOM 703 N N . SER A 1 83 ? -1.798 2.021 -4.726 1.00 90.19 83 SER A N 1
ATOM 704 C CA . SER A 1 83 ? -1.799 1.706 -3.303 1.00 90.19 83 SER A CA 1
ATOM 705 C C . SER A 1 83 ? -0.384 1.644 -2.720 1.00 90.19 83 SER A C 1
ATOM 707 O O . SER A 1 83 ? 0.565 1.302 -3.433 1.00 90.19 83 SER A O 1
ATOM 709 N N . PRO A 1 84 ? -0.248 1.871 -1.401 1.00 88.31 84 PRO A N 1
ATOM 710 C CA . PRO A 1 84 ? 1.019 1.674 -0.703 1.00 88.31 84 PRO A CA 1
ATOM 711 C C . PRO A 1 84 ? 1.574 0.248 -0.842 1.00 88.31 84 PRO A C 1
ATOM 713 O O . PRO A 1 84 ? 2.777 0.051 -0.965 1.00 88.31 84 PRO A O 1
ATOM 716 N N . GLU A 1 85 ? 0.703 -0.763 -0.860 1.00 89.06 85 GLU A N 1
ATOM 717 C CA . GLU A 1 85 ? 1.135 -2.158 -0.994 1.00 89.06 85 GLU A CA 1
ATOM 718 C C . GLU A 1 85 ? 1.660 -2.467 -2.403 1.00 89.06 85 GLU A C 1
ATOM 720 O O . GLU A 1 85 ? 2.669 -3.148 -2.548 1.00 89.06 85 GLU A O 1
ATOM 725 N N . GLY A 1 86 ? 1.033 -1.909 -3.446 1.00 92.88 86 GLY A N 1
ATOM 726 C CA . GLY A 1 86 ? 1.537 -2.008 -4.815 1.00 92.88 86 GLY A CA 1
ATOM 727 C C . GLY A 1 86 ? 2.891 -1.314 -4.981 1.00 92.88 86 GLY A C 1
ATOM 728 O O . GLY A 1 86 ? 3.778 -1.865 -5.628 1.00 92.88 86 GLY A O 1
ATOM 729 N N . ALA A 1 87 ? 3.081 -0.161 -4.328 1.00 93.56 87 ALA A N 1
ATOM 730 C CA . ALA A 1 87 ? 4.369 0.533 -4.277 1.00 93.56 87 ALA A CA 1
ATOM 731 C C . ALA A 1 87 ? 5.465 -0.329 -3.636 1.00 93.56 87 ALA A C 1
ATOM 733 O O . ALA A 1 87 ? 6.563 -0.444 -4.178 1.00 93.56 87 ALA A O 1
ATOM 734 N N . ARG A 1 88 ? 5.142 -0.976 -2.510 1.00 91.69 88 ARG A N 1
ATOM 735 C CA . ARG A 1 88 ? 6.062 -1.861 -1.788 1.00 91.69 88 ARG A CA 1
ATOM 736 C C . ARG A 1 88 ? 6.457 -3.072 -2.632 1.00 91.69 88 ARG A C 1
ATOM 738 O O . ARG A 1 88 ? 7.636 -3.401 -2.698 1.00 91.69 88 ARG A O 1
ATOM 745 N N . ILE A 1 89 ? 5.495 -3.700 -3.313 1.00 92.81 89 ILE A N 1
ATOM 746 C CA . ILE A 1 89 ? 5.765 -4.804 -4.246 1.00 92.81 89 ILE A CA 1
ATOM 747 C C . ILE A 1 89 ? 6.698 -4.337 -5.363 1.00 92.81 89 ILE A C 1
ATOM 749 O O . ILE A 1 89 ? 7.700 -4.992 -5.618 1.00 92.81 89 ILE A O 1
ATOM 753 N N . TYR A 1 90 ? 6.412 -3.200 -6.002 1.00 95.00 90 TYR A N 1
ATOM 754 C CA . TYR A 1 90 ? 7.245 -2.714 -7.099 1.00 95.00 90 TYR A CA 1
ATOM 755 C C . TYR A 1 90 ? 8.682 -2.412 -6.665 1.00 95.00 90 TYR A C 1
ATOM 757 O O . TYR A 1 90 ? 9.620 -2.908 -7.283 1.00 95.00 90 TYR A O 1
ATOM 765 N N . ARG A 1 91 ? 8.868 -1.664 -5.569 1.00 93.31 91 ARG A N 1
ATOM 766 C CA . ARG A 1 91 ? 10.208 -1.368 -5.041 1.00 93.31 91 ARG A CA 1
ATOM 767 C C . ARG A 1 91 ? 10.966 -2.652 -4.694 1.00 93.31 91 ARG A C 1
ATOM 769 O O . ARG A 1 91 ? 12.140 -2.772 -5.025 1.00 93.31 91 ARG A O 1
ATOM 776 N N . PHE A 1 92 ? 10.281 -3.637 -4.108 1.00 90.88 92 PHE A N 1
ATOM 777 C CA . PHE A 1 92 ? 10.863 -4.955 -3.860 1.00 90.88 92 PHE A CA 1
ATOM 778 C C . PHE A 1 92 ? 11.313 -5.655 -5.151 1.00 90.88 92 PHE A C 1
ATOM 780 O O . PHE A 1 92 ? 12.396 -6.231 -5.176 1.00 90.88 92 PHE A O 1
ATOM 787 N N . LEU A 1 93 ? 10.526 -5.584 -6.231 1.00 91.75 93 LEU A N 1
ATOM 788 C CA . LEU A 1 93 ? 10.901 -6.169 -7.521 1.00 91.75 93 LEU A CA 1
ATOM 789 C C . LEU A 1 93 ? 12.148 -5.512 -8.125 1.00 91.75 93 LEU A C 1
ATOM 791 O O . LEU A 1 93 ? 12.979 -6.227 -8.676 1.00 91.75 93 LEU A O 1
ATOM 795 N N . VAL A 1 94 ? 12.311 -4.192 -7.987 1.00 92.62 94 VAL A N 1
ATOM 796 C CA . VAL A 1 94 ? 13.530 -3.484 -8.425 1.00 92.62 94 VAL A CA 1
ATOM 797 C C . VAL A 1 94 ? 14.754 -3.977 -7.645 1.00 92.62 94 VAL A C 1
ATOM 799 O O . VAL A 1 94 ? 15.773 -4.311 -8.247 1.00 92.62 94 VAL A O 1
ATOM 802 N N . ILE A 1 95 ? 14.639 -4.100 -6.318 1.00 89.75 95 ILE A N 1
ATOM 803 C CA . ILE A 1 95 ? 15.717 -4.628 -5.463 1.00 89.75 95 ILE A CA 1
ATOM 804 C C . ILE A 1 95 ? 16.074 -6.063 -5.864 1.00 89.75 95 ILE A C 1
ATOM 806 O O . ILE A 1 95 ? 17.249 -6.391 -6.029 1.00 89.75 95 ILE A O 1
ATOM 810 N N . LEU A 1 96 ? 15.062 -6.913 -6.057 1.00 87.31 96 LEU A N 1
ATOM 811 C CA . LEU A 1 96 ? 15.245 -8.304 -6.467 1.00 87.31 96 LEU A CA 1
ATOM 812 C C . LEU A 1 96 ? 15.914 -8.406 -7.844 1.00 87.31 96 LEU A C 1
ATOM 814 O O . LEU A 1 96 ? 16.784 -9.250 -8.040 1.00 87.31 96 LEU A O 1
ATOM 818 N N . PHE A 1 97 ? 15.542 -7.532 -8.779 1.00 88.25 97 PHE A N 1
ATOM 819 C CA . PHE A 1 97 ? 16.127 -7.477 -10.116 1.00 88.25 97 PHE A CA 1
ATOM 820 C C . PHE A 1 97 ? 17.627 -7.168 -10.059 1.00 88.25 97 PHE A C 1
ATOM 822 O O . PHE A 1 97 ? 18.432 -7.923 -10.600 1.00 88.25 97 PHE A O 1
ATOM 829 N N . ILE A 1 98 ? 18.017 -6.114 -9.338 1.00 88.50 98 ILE A N 1
ATOM 830 C CA . ILE A 1 98 ? 19.426 -5.721 -9.173 1.00 88.50 98 ILE A CA 1
ATOM 831 C C . ILE A 1 98 ? 20.219 -6.817 -8.449 1.00 88.50 98 ILE A C 1
ATOM 833 O O . ILE A 1 98 ? 21.333 -7.159 -8.851 1.00 88.50 98 ILE A O 1
ATOM 837 N N . TYR A 1 99 ? 19.631 -7.420 -7.414 1.00 85.56 99 TYR A N 1
ATOM 838 C CA . TYR A 1 99 ? 20.245 -8.535 -6.699 1.00 85.56 99 TYR A CA 1
ATOM 839 C C . TYR A 1 99 ? 20.528 -9.732 -7.620 1.00 85.56 99 TYR A C 1
ATOM 841 O O . TYR A 1 99 ? 21.626 -10.293 -7.589 1.00 85.56 99 TYR A O 1
ATOM 849 N N . ASN A 1 100 ? 19.562 -10.109 -8.460 1.00 81.75 100 ASN A N 1
ATOM 850 C CA . ASN A 1 100 ? 19.710 -11.229 -9.386 1.00 81.75 100 ASN A CA 1
ATOM 851 C C . ASN A 1 100 ? 20.748 -10.940 -10.476 1.00 81.75 100 ASN A C 1
ATOM 853 O O . ASN A 1 100 ? 21.578 -11.805 -10.747 1.00 81.75 100 ASN A O 1
ATOM 857 N N . LEU A 1 101 ? 20.787 -9.716 -11.013 1.00 81.88 101 LEU A N 1
ATOM 858 C CA . LEU A 1 101 ? 21.826 -9.305 -11.963 1.00 81.88 101 LEU A CA 1
ATOM 859 C C . LEU A 1 101 ? 23.234 -9.451 -11.380 1.00 81.88 101 LEU A C 1
ATOM 861 O O . LEU A 1 101 ? 24.126 -9.972 -12.050 1.00 81.88 101 LEU A O 1
ATOM 865 N N . LYS A 1 102 ? 23.435 -9.058 -10.112 1.00 79.62 102 LYS A N 1
ATOM 866 C CA . LYS A 1 102 ? 24.730 -9.253 -9.447 1.00 79.62 102 LYS A CA 1
ATOM 867 C C . LYS A 1 102 ? 25.135 -10.724 -9.424 1.00 79.62 102 LYS A C 1
ATOM 869 O O . LYS A 1 102 ? 26.294 -11.044 -9.690 1.00 79.62 102 LYS A O 1
ATOM 874 N N . ARG A 1 103 ? 24.192 -11.602 -9.066 1.00 76.06 103 ARG A N 1
ATOM 875 C CA . ARG A 1 103 ? 24.430 -13.046 -8.945 1.00 76.06 103 ARG A CA 1
ATOM 876 C C . ARG A 1 103 ? 24.746 -13.691 -10.285 1.00 76.06 103 ARG A C 1
ATOM 878 O O . ARG A 1 103 ? 25.653 -14.508 -10.340 1.00 76.06 103 ARG A O 1
ATOM 885 N N . GLU A 1 104 ? 24.017 -13.337 -11.338 1.00 74.81 104 GLU A N 1
ATOM 886 C CA . GLU A 1 104 ? 24.243 -13.887 -12.679 1.00 74.81 104 GLU A CA 1
ATOM 887 C C . GLU A 1 104 ? 25.620 -13.506 -13.235 1.00 74.81 104 GLU A C 1
ATOM 889 O O . GLU A 1 104 ? 26.249 -14.308 -13.918 1.00 74.81 104 GLU A O 1
ATOM 894 N N . GLN A 1 105 ? 26.116 -12.311 -12.906 1.00 69.69 105 GLN A N 1
ATOM 895 C CA . GLN A 1 105 ? 27.371 -11.790 -13.456 1.00 69.69 105 GLN A CA 1
ATOM 896 C C . GLN A 1 105 ? 28.591 -11.981 -12.552 1.00 69.69 105 GLN A C 1
ATOM 898 O O . GLN A 1 105 ? 29.678 -11.528 -12.904 1.00 69.69 105 GLN A O 1
ATOM 903 N N . ASN A 1 106 ? 28.437 -12.611 -11.380 1.00 68.69 106 ASN A N 1
ATOM 904 C CA . ASN A 1 106 ? 29.495 -12.723 -10.367 1.00 68.69 106 ASN A CA 1
ATOM 905 C C . ASN A 1 106 ? 30.196 -11.377 -10.078 1.00 68.69 106 ASN A C 1
ATOM 907 O O . ASN A 1 106 ? 31.405 -11.326 -9.840 1.00 68.69 106 ASN A O 1
ATOM 911 N N . CYS A 1 107 ? 29.450 -10.266 -10.129 1.00 66.75 107 CYS A N 1
ATOM 912 C CA . CYS A 1 107 ? 30.043 -8.940 -9.991 1.00 66.75 107 CYS A CA 1
ATOM 913 C C . CYS A 1 107 ? 30.603 -8.767 -8.569 1.00 66.75 107 CYS A C 1
ATOM 915 O O . CYS A 1 107 ? 29.910 -9.033 -7.582 1.00 66.75 107 CYS A O 1
ATOM 917 N N . LYS A 1 108 ? 31.862 -8.325 -8.453 1.00 64.94 108 LYS A N 1
ATOM 918 C CA . LYS A 1 108 ? 32.572 -8.261 -7.163 1.00 64.94 108 LYS A CA 1
ATOM 919 C C . LYS A 1 108 ? 31.964 -7.223 -6.209 1.00 64.94 108 LYS A C 1
ATOM 921 O O . LYS A 1 108 ? 31.876 -7.484 -5.011 1.00 64.94 108 LYS A O 1
ATOM 926 N N . SER A 1 109 ? 31.464 -6.092 -6.714 1.00 74.19 109 SER A N 1
ATOM 927 C CA . SER A 1 109 ? 30.857 -5.025 -5.899 1.00 74.19 109 SER A CA 1
ATOM 928 C C . SER A 1 109 ? 29.474 -4.612 -6.421 1.00 74.19 109 SER A C 1
ATOM 930 O O . SER A 1 109 ? 29.129 -4.877 -7.569 1.00 74.19 109 SER A O 1
ATOM 932 N N . PHE A 1 110 ? 28.627 -4.063 -5.541 1.00 74.06 110 PHE A N 1
ATOM 933 C CA . PHE A 1 110 ? 27.305 -3.555 -5.953 1.00 74.06 110 PHE A CA 1
ATOM 934 C C . PHE A 1 110 ? 27.429 -2.174 -6.590 1.00 74.06 110 PHE A C 1
ATOM 936 O O . PHE A 1 110 ? 26.710 -1.884 -7.529 1.00 74.06 110 PHE A O 1
ATOM 943 N N . GLU A 1 111 ? 28.391 -1.384 -6.132 1.00 74.81 111 GLU A N 1
ATOM 944 C CA . GLU A 1 111 ? 28.714 -0.049 -6.618 1.00 74.81 111 GLU A CA 1
ATOM 945 C C . GLU A 1 111 ? 29.016 -0.076 -8.121 1.00 74.81 111 GLU A C 1
ATOM 947 O O . GLU A 1 111 ? 28.368 0.612 -8.900 1.00 74.81 111 GLU A O 1
ATOM 952 N N . ILE A 1 112 ? 29.890 -0.991 -8.562 1.00 72.19 112 ILE A N 1
ATOM 953 C CA . ILE A 1 112 ? 30.229 -1.144 -9.986 1.00 72.19 112 ILE A CA 1
ATOM 954 C C . ILE A 1 112 ? 28.997 -1.543 -10.813 1.00 72.19 112 ILE A C 1
ATOM 956 O O . ILE A 1 112 ? 28.831 -1.077 -11.942 1.00 72.19 112 ILE A O 1
ATOM 960 N N . LEU A 1 113 ? 28.131 -2.403 -10.262 1.00 79.00 113 LEU A N 1
ATOM 961 C CA . LEU A 1 113 ? 26.890 -2.808 -10.922 1.00 79.00 113 LEU A CA 1
ATOM 962 C C . LEU A 1 113 ? 25.900 -1.636 -11.017 1.00 79.00 113 LEU A C 1
ATOM 964 O O . LEU A 1 113 ? 25.254 -1.475 -12.048 1.00 79.00 113 LEU A O 1
ATOM 968 N N . MET A 1 114 ? 25.775 -0.828 -9.966 1.00 77.75 114 MET A N 1
ATOM 969 C CA . MET A 1 114 ? 24.861 0.314 -9.933 1.00 77.75 114 MET A CA 1
ATOM 970 C C . MET A 1 114 ? 25.293 1.422 -10.900 1.00 77.75 114 MET A C 1
ATOM 972 O O . MET A 1 114 ? 24.441 1.957 -11.608 1.00 77.75 114 MET A O 1
ATOM 976 N N . ASP A 1 115 ? 26.595 1.703 -10.992 1.00 72.69 115 ASP A N 1
ATOM 977 C CA . ASP A 1 115 ? 27.118 2.824 -11.781 1.00 72.69 115 ASP A CA 1
ATOM 978 C C . ASP A 1 115 ? 27.162 2.542 -13.290 1.00 72.69 115 ASP A C 1
ATOM 980 O O . ASP A 1 115 ? 26.899 3.429 -14.101 1.00 72.69 115 ASP A O 1
ATOM 984 N N . ASN A 1 116 ? 27.477 1.305 -13.692 1.00 66.69 116 ASN A N 1
ATOM 985 C CA . ASN A 1 116 ? 27.873 1.020 -15.079 1.00 66.69 116 ASN A CA 1
ATOM 986 C C . ASN A 1 116 ? 26.978 0.015 -15.810 1.00 66.69 116 ASN A C 1
ATOM 988 O O . ASN A 1 116 ? 27.202 -0.276 -16.989 1.00 66.69 116 ASN A O 1
ATOM 992 N N . HIS A 1 117 ? 25.959 -0.542 -15.152 1.00 79.19 117 HIS A N 1
ATOM 993 C CA . HIS A 1 117 ? 25.180 -1.611 -15.758 1.00 79.19 117 HIS A CA 1
ATOM 994 C C . HIS A 1 117 ? 23.934 -1.096 -16.487 1.00 79.19 117 HIS A C 1
ATOM 996 O O . HIS A 1 117 ? 22.986 -0.601 -15.871 1.00 79.19 117 HIS A O 1
ATOM 1002 N N . ARG A 1 118 ? 23.881 -1.297 -17.814 1.00 81.88 118 ARG A N 1
ATOM 1003 C CA . ARG A 1 118 ? 22.742 -0.879 -18.658 1.00 81.88 118 ARG A CA 1
ATOM 1004 C C . ARG A 1 118 ? 21.395 -1.359 -18.118 1.00 81.88 118 ARG A C 1
ATOM 1006 O O . ARG A 1 118 ? 20.480 -0.553 -18.019 1.00 81.88 118 ARG A O 1
ATOM 1013 N N . TYR A 1 119 ? 21.274 -2.616 -17.683 1.00 84.81 119 TYR A N 1
ATOM 1014 C CA . TYR A 1 119 ? 19.998 -3.114 -17.146 1.00 84.81 119 TYR A CA 1
ATOM 1015 C C . TYR A 1 119 ? 19.588 -2.422 -15.838 1.00 84.81 119 TYR A C 1
ATOM 1017 O O . TYR A 1 119 ? 18.394 -2.266 -15.596 1.00 84.81 119 TYR A O 1
ATOM 1025 N N . VAL A 1 120 ? 20.551 -2.002 -15.003 1.00 87.50 120 VAL A N 1
ATOM 1026 C CA . VAL A 1 120 ? 20.253 -1.240 -13.778 1.00 87.50 120 VAL A CA 1
ATOM 1027 C C . VAL A 1 120 ? 19.776 0.166 -14.143 1.00 87.50 120 VAL A C 1
ATOM 1029 O O . VAL A 1 120 ? 18.761 0.631 -13.632 1.00 87.50 120 VAL A O 1
ATOM 1032 N N . SER A 1 121 ? 20.440 0.816 -15.101 1.00 87.50 121 SER A N 1
ATOM 1033 C CA . SER A 1 121 ? 19.986 2.107 -15.625 1.00 87.50 121 SER A CA 1
ATOM 1034 C C . SER A 1 121 ? 18.557 2.023 -16.180 1.00 87.50 121 SER A C 1
ATOM 1036 O O . SER A 1 121 ? 17.722 2.872 -15.876 1.00 87.50 121 SER A O 1
ATOM 1038 N N . GLU A 1 122 ? 18.244 0.969 -16.937 1.00 90.62 122 GLU A N 1
ATOM 1039 C CA . GLU A 1 122 ? 16.923 0.785 -17.541 1.00 90.62 122 GLU A CA 1
ATOM 1040 C C . GLU A 1 122 ? 15.815 0.505 -16.511 1.00 90.62 122 GLU A C 1
ATOM 1042 O O . GLU A 1 122 ? 14.762 1.138 -16.594 1.00 90.62 122 GLU A O 1
ATOM 1047 N N . ILE A 1 123 ? 16.029 -0.357 -15.500 1.00 91.88 123 ILE A N 1
ATOM 1048 C CA . ILE A 1 123 ? 15.012 -0.605 -14.450 1.00 91.88 123 ILE A CA 1
ATOM 1049 C C . ILE A 1 123 ? 14.701 0.668 -13.649 1.00 91.88 123 ILE A C 1
ATOM 1051 O O . ILE A 1 123 ? 13.537 0.928 -13.333 1.00 91.88 123 ILE A O 1
ATOM 1055 N N . LEU A 1 124 ? 15.713 1.492 -13.356 1.00 92.69 124 LEU A N 1
ATOM 1056 C CA . LEU A 1 124 ? 15.547 2.734 -12.596 1.00 92.69 124 LEU A CA 1
ATOM 1057 C C . LEU A 1 124 ? 14.859 3.841 -13.411 1.00 92.69 124 LEU A C 1
ATOM 1059 O O . LEU A 1 124 ? 14.176 4.692 -12.838 1.00 92.69 124 LEU A O 1
ATOM 1063 N N . LYS A 1 125 ? 14.978 3.808 -14.745 1.00 93.25 125 LYS A N 1
ATOM 1064 C CA . LYS A 1 125 ? 14.324 4.753 -15.665 1.00 93.25 125 LYS A CA 1
ATOM 1065 C C . LYS A 1 125 ? 12.862 4.426 -15.962 1.00 93.25 125 LYS A C 1
ATOM 1067 O O . LYS A 1 125 ? 12.180 5.289 -16.523 1.00 93.25 125 LYS A O 1
ATOM 1072 N N . ILE A 1 126 ? 12.354 3.242 -15.602 1.00 94.81 126 ILE A N 1
ATOM 1073 C CA . ILE A 1 126 ? 10.955 2.878 -15.881 1.00 94.81 126 ILE A CA 1
ATOM 1074 C C . ILE A 1 126 ? 10.012 3.921 -15.262 1.00 94.81 126 ILE A C 1
ATOM 1076 O O . ILE A 1 126 ? 10.039 4.122 -14.047 1.00 94.81 126 ILE A O 1
ATOM 1080 N N . PRO A 1 127 ? 9.166 4.586 -16.069 1.00 95.44 127 PRO A N 1
ATOM 1081 C CA . PRO A 1 127 ? 8.304 5.648 -15.583 1.00 95.44 127 PRO A CA 1
ATOM 1082 C C . PRO A 1 127 ? 7.153 5.098 -14.734 1.00 95.44 127 PRO A C 1
ATOM 1084 O O . PRO A 1 127 ? 6.448 4.159 -15.113 1.00 95.44 127 PRO A O 1
ATOM 1087 N N . ILE A 1 128 ? 6.922 5.745 -13.594 1.00 97.44 128 ILE A N 1
ATOM 1088 C CA . ILE A 1 128 ? 5.919 5.345 -12.610 1.00 97.44 128 ILE A CA 1
ATOM 1089 C C . ILE A 1 128 ? 4.810 6.392 -12.532 1.00 97.44 128 ILE A C 1
ATOM 1091 O O . ILE A 1 128 ? 5.052 7.579 -12.308 1.00 97.44 128 ILE A O 1
ATOM 1095 N N . ILE A 1 129 ? 3.572 5.922 -12.662 1.00 96.50 129 ILE A N 1
ATOM 1096 C CA . ILE A 1 129 ? 2.353 6.676 -12.384 1.00 96.50 129 ILE A CA 1
ATOM 1097 C C . ILE A 1 129 ? 1.849 6.240 -11.009 1.00 96.50 129 ILE A C 1
ATOM 1099 O O . ILE A 1 129 ? 1.491 5.079 -10.805 1.00 96.50 129 ILE A O 1
ATOM 1103 N N . SER A 1 130 ? 1.793 7.172 -10.064 1.00 95.38 130 SER A N 1
ATOM 1104 C CA . SER A 1 130 ? 1.456 6.891 -8.668 1.00 95.38 130 SER A CA 1
ATOM 1105 C C . SER A 1 130 ? 0.219 7.667 -8.220 1.00 95.38 130 SER A C 1
ATOM 1107 O O . SER A 1 130 ? 0.020 8.819 -8.589 1.00 95.38 130 SER A O 1
ATOM 1109 N N . ILE A 1 131 ? -0.639 7.058 -7.400 1.00 90.50 131 ILE A N 1
ATOM 1110 C CA . ILE A 1 131 ? -1.885 7.694 -6.939 1.00 90.50 131 ILE A CA 1
ATOM 1111 C C . ILE A 1 131 ? -1.675 8.794 -5.892 1.00 90.50 131 ILE A C 1
ATOM 1113 O O . ILE A 1 131 ? -2.596 9.573 -5.657 1.00 90.50 131 ILE A O 1
ATOM 1117 N N . GLY A 1 132 ? -0.514 8.882 -5.239 1.00 87.25 132 GLY A N 1
ATOM 1118 C CA . GLY A 1 132 ? -0.283 9.958 -4.278 1.00 87.25 132 GLY A CA 1
ATOM 1119 C C . GLY A 1 132 ? 0.866 9.754 -3.303 1.00 87.25 132 GLY A C 1
ATOM 1120 O O . GLY A 1 132 ? 1.628 8.792 -3.381 1.00 87.25 132 GLY A O 1
ATOM 1121 N N . GLU A 1 133 ? 0.953 10.677 -2.346 1.00 84.00 133 GLU A N 1
ATOM 1122 C CA . GLU A 1 133 ? 2.103 10.853 -1.454 1.00 84.00 133 GLU A CA 1
ATOM 1123 C C . GLU A 1 133 ? 2.455 9.594 -0.651 1.00 84.00 133 GLU A C 1
ATOM 1125 O O . GLU A 1 133 ? 3.627 9.278 -0.489 1.00 84.00 133 GLU A O 1
ATOM 1130 N N . SER A 1 134 ? 1.462 8.826 -0.195 1.00 83.12 134 SER A N 1
ATOM 1131 C CA . SER A 1 134 ? 1.708 7.583 0.548 1.00 83.12 134 SER A CA 1
ATOM 1132 C C . SER A 1 134 ? 2.423 6.518 -0.288 1.00 83.12 134 SER A C 1
ATOM 1134 O O . SER A 1 134 ? 3.245 5.773 0.237 1.00 83.12 134 SER A O 1
ATOM 1136 N N . CYS A 1 135 ? 2.145 6.463 -1.591 1.00 91.06 135 CYS A N 1
ATOM 1137 C CA . CYS A 1 135 ? 2.838 5.583 -2.529 1.00 91.06 135 CYS A CA 1
ATOM 1138 C C . CYS A 1 135 ? 4.207 6.166 -2.890 1.00 91.06 135 CYS A C 1
ATOM 1140 O O . CYS A 1 135 ? 5.194 5.439 -2.895 1.00 91.06 135 CYS A O 1
ATOM 1142 N N . ASN A 1 136 ? 4.282 7.484 -3.108 1.00 91.38 136 ASN A N 1
ATOM 1143 C CA . ASN A 1 136 ? 5.529 8.179 -3.438 1.00 91.38 136 ASN A CA 1
ATOM 1144 C C . ASN A 1 136 ? 6.559 8.051 -2.316 1.00 91.38 136 ASN A C 1
ATOM 1146 O O . ASN A 1 136 ? 7.718 7.789 -2.599 1.00 91.38 136 ASN A O 1
ATOM 1150 N N . LYS A 1 137 ? 6.140 8.156 -1.048 1.00 87.69 137 LYS A N 1
ATOM 1151 C CA . LYS A 1 137 ? 6.998 7.887 0.113 1.00 87.69 137 LYS A CA 1
ATOM 1152 C C . LYS A 1 137 ? 7.588 6.484 0.048 1.00 87.69 137 LYS A C 1
ATOM 1154 O O . LYS A 1 137 ? 8.770 6.329 0.298 1.00 87.69 137 LYS A O 1
ATOM 1159 N N . ILE A 1 138 ? 6.801 5.479 -0.345 1.00 89.06 138 ILE A N 1
ATOM 1160 C CA . ILE A 1 138 ? 7.305 4.106 -0.484 1.00 89.06 138 ILE A CA 1
ATOM 1161 C C . ILE A 1 138 ? 8.303 3.966 -1.634 1.00 89.06 138 ILE A C 1
ATOM 1163 O O . ILE A 1 138 ? 9.290 3.252 -1.519 1.00 89.06 138 ILE A O 1
ATOM 1167 N N . LEU A 1 139 ? 8.059 4.658 -2.740 1.00 91.69 139 LEU A N 1
ATOM 1168 C CA . LEU A 1 139 ? 8.915 4.610 -3.922 1.00 91.69 139 LEU A CA 1
ATOM 1169 C C . LEU A 1 139 ? 10.199 5.439 -3.780 1.00 91.69 139 LEU A C 1
ATOM 1171 O O . LEU A 1 139 ? 11.183 5.105 -4.432 1.00 91.69 139 LEU A O 1
ATOM 1175 N N . ASN A 1 140 ? 10.192 6.480 -2.943 1.00 89.44 140 ASN A N 1
ATOM 1176 C CA . ASN A 1 140 ? 11.276 7.460 -2.833 1.00 89.44 140 ASN A CA 1
ATOM 1177 C C . ASN A 1 140 ? 12.095 7.375 -1.545 1.00 89.44 140 ASN A C 1
ATOM 1179 O O . ASN A 1 140 ? 13.162 7.980 -1.498 1.00 89.44 140 ASN A O 1
ATOM 1183 N N . ASN A 1 141 ? 11.601 6.698 -0.508 1.00 80.75 141 ASN A N 1
ATOM 1184 C CA . ASN A 1 141 ? 12.309 6.601 0.765 1.00 80.75 141 ASN A CA 1
ATOM 1185 C C . ASN A 1 141 ? 13.036 5.265 0.899 1.00 80.75 141 ASN A C 1
ATOM 1187 O O . ASN A 1 141 ? 12.640 4.247 0.329 1.00 80.75 141 ASN A O 1
ATOM 1191 N N . GLU A 1 142 ? 14.066 5.283 1.734 1.00 69.12 142 GLU A N 1
ATOM 1192 C CA . GLU A 1 142 ? 14.758 4.093 2.199 1.00 69.12 142 GLU A CA 1
ATOM 1193 C C . GLU A 1 142 ? 13.890 3.363 3.230 1.00 69.12 142 GLU A C 1
ATOM 1195 O O . GLU A 1 142 ? 13.446 3.937 4.227 1.00 69.12 142 GLU A O 1
ATOM 1200 N N . PHE A 1 143 ? 13.632 2.084 2.975 1.00 73.44 143 PHE A N 1
ATOM 1201 C CA . PHE A 1 143 ? 12.918 1.193 3.891 1.00 73.44 143 PHE A CA 1
ATOM 1202 C C . PHE A 1 143 ? 13.834 0.093 4.401 1.00 73.44 143 PHE A C 1
ATOM 1204 O O . PHE A 1 143 ? 14.698 -0.396 3.677 1.00 73.44 143 PHE A O 1
ATOM 1211 N N . LYS A 1 144 ? 13.610 -0.355 5.631 1.00 70.25 144 LYS A N 1
ATOM 1212 C CA . LYS A 1 144 ? 14.323 -1.507 6.180 1.00 70.25 144 LYS A CA 1
ATOM 1213 C C . LYS A 1 144 ? 13.748 -2.782 5.571 1.00 70.25 144 LYS A C 1
ATOM 1215 O O . LYS A 1 144 ? 12.565 -2.851 5.244 1.00 70.25 144 LYS A O 1
ATOM 1220 N N . LYS A 1 145 ? 14.536 -3.858 5.510 1.00 69.56 145 LYS A N 1
ATOM 1221 C CA . LYS A 1 145 ? 14.036 -5.191 5.112 1.00 69.56 145 LYS A CA 1
ATOM 1222 C C . LYS A 1 145 ? 12.766 -5.619 5.863 1.00 69.56 145 LYS A C 1
ATOM 1224 O O . LYS A 1 145 ? 11.908 -6.288 5.288 1.00 69.56 145 LYS A O 1
ATOM 1229 N N . SER A 1 146 ? 12.614 -5.209 7.126 1.00 68.94 146 SER A N 1
ATOM 1230 C CA . SER A 1 146 ? 11.406 -5.452 7.928 1.00 68.94 146 SER A CA 1
ATOM 1231 C C . SER A 1 146 ? 10.132 -4.898 7.285 1.00 68.94 146 SER A C 1
ATOM 1233 O O . SER A 1 146 ? 9.076 -5.512 7.408 1.00 68.94 146 SER A O 1
ATOM 1235 N N . ASP A 1 147 ? 10.230 -3.799 6.539 1.00 72.81 147 ASP A N 1
ATOM 1236 C CA . ASP A 1 147 ? 9.100 -3.203 5.823 1.00 72.81 147 ASP A CA 1
ATOM 1237 C C . ASP A 1 147 ? 8.653 -4.055 4.632 1.00 72.81 147 ASP A C 1
ATOM 1239 O O . ASP A 1 147 ? 7.532 -3.903 4.153 1.00 72.81 147 ASP A O 1
ATOM 1243 N N . PHE A 1 148 ? 9.500 -4.980 4.176 1.00 76.31 148 PHE A N 1
ATOM 1244 C CA . PHE A 1 148 ? 9.209 -5.967 3.137 1.00 76.31 148 PHE A CA 1
ATOM 1245 C C . PHE A 1 148 ? 9.036 -7.377 3.708 1.00 76.31 148 PHE A C 1
ATOM 1247 O O . PHE A 1 148 ? 8.879 -8.330 2.945 1.00 76.31 148 PHE A O 1
ATOM 1254 N N . PHE A 1 149 ? 9.036 -7.530 5.039 1.00 70.31 149 PHE A N 1
ATOM 1255 C CA . PHE A 1 149 ? 9.091 -8.827 5.714 1.00 70.31 149 PHE A CA 1
ATOM 1256 C C . PHE A 1 149 ? 8.008 -9.790 5.239 1.00 70.31 149 PHE A C 1
ATOM 1258 O O . PHE A 1 149 ? 8.288 -10.964 5.024 1.00 70.31 149 PHE A O 1
ATOM 1265 N N . ASN A 1 150 ? 6.780 -9.311 5.034 1.00 71.38 150 ASN A N 1
ATOM 1266 C CA . ASN A 1 150 ? 5.690 -10.176 4.595 1.00 71.38 150 ASN A CA 1
ATOM 1267 C C . ASN A 1 150 ? 5.867 -10.662 3.146 1.00 71.38 150 ASN A C 1
ATOM 1269 O O . ASN A 1 150 ? 5.498 -11.795 2.845 1.00 71.38 150 ASN A O 1
ATOM 1273 N N . ILE A 1 151 ? 6.453 -9.857 2.258 1.00 77.38 151 ILE A N 1
ATOM 1274 C CA . ILE A 1 151 ? 6.789 -10.289 0.892 1.00 77.38 151 ILE A CA 1
ATOM 1275 C C . ILE A 1 151 ? 7.944 -11.292 0.967 1.00 77.38 151 ILE A C 1
ATOM 1277 O O . ILE A 1 151 ? 7.845 -12.405 0.457 1.00 77.38 151 ILE A O 1
ATOM 1281 N N . TYR A 1 152 ? 8.991 -10.928 1.706 1.00 72.88 152 TYR A N 1
ATOM 1282 C CA . TYR A 1 152 ? 10.214 -11.702 1.857 1.00 72.88 152 TYR A CA 1
ATOM 1283 C C . TYR A 1 152 ? 9.982 -13.079 2.493 1.00 72.88 152 TYR A C 1
ATOM 1285 O O . TYR A 1 152 ? 10.322 -14.098 1.906 1.00 72.88 152 TYR A O 1
ATOM 1293 N N . LYS A 1 153 ? 9.344 -13.128 3.670 1.00 68.69 153 LYS A N 1
ATOM 1294 C CA . LYS A 1 153 ? 9.067 -14.361 4.420 1.00 68.69 153 LYS A CA 1
ATOM 1295 C C . LYS A 1 153 ? 8.322 -15.375 3.567 1.00 68.69 153 LYS A C 1
ATOM 1297 O O . LYS A 1 153 ? 8.634 -16.556 3.617 1.00 68.69 153 LYS A O 1
ATOM 1302 N N . ASN A 1 154 ? 7.330 -14.930 2.808 1.00 66.31 154 ASN A N 1
ATOM 1303 C CA . ASN A 1 154 ? 6.529 -15.840 2.003 1.00 66.31 154 ASN A CA 1
ATOM 1304 C C . ASN A 1 154 ? 7.286 -16.320 0.753 1.00 66.31 154 ASN A C 1
ATOM 1306 O O . ASN A 1 154 ? 7.209 -17.505 0.452 1.00 66.31 154 ASN A O 1
ATOM 1310 N N . ILE A 1 155 ? 8.092 -15.465 0.106 1.00 65.50 155 ILE A N 1
ATOM 1311 C CA . ILE A 1 155 ? 9.005 -15.902 -0.969 1.00 65.50 155 ILE A CA 1
ATOM 1312 C C . ILE A 1 155 ? 10.020 -16.923 -0.441 1.00 65.50 155 ILE A C 1
ATOM 1314 O O . ILE A 1 155 ? 10.250 -17.942 -1.085 1.00 65.50 155 ILE A O 1
ATOM 1318 N N . SER A 1 156 ? 10.592 -16.704 0.748 1.00 59.00 156 SER A N 1
ATOM 1319 C CA . SER A 1 156 ? 11.531 -17.650 1.369 1.00 59.00 156 SER A CA 1
ATOM 1320 C C . SER A 1 156 ? 10.866 -18.957 1.823 1.00 59.00 156 SER A C 1
ATOM 1322 O O . SER A 1 156 ? 11.503 -20.007 1.803 1.00 59.00 156 SER A O 1
ATOM 1324 N N . LEU A 1 157 ? 9.596 -18.922 2.245 1.00 54.75 157 LEU A N 1
ATOM 1325 C CA . LEU A 1 157 ? 8.837 -20.125 2.612 1.00 54.75 157 LEU A CA 1
ATOM 1326 C C . LEU A 1 157 ? 8.481 -20.968 1.386 1.00 54.75 157 LEU A C 1
ATOM 1328 O O . LEU A 1 157 ? 8.564 -22.193 1.451 1.00 54.75 157 LEU A O 1
ATOM 1332 N N . GLU A 1 158 ? 8.116 -20.324 0.276 1.00 54.09 158 GLU A N 1
ATOM 1333 C CA . GLU A 1 158 ? 7.928 -21.007 -1.006 1.00 54.09 158 GLU A CA 1
ATOM 1334 C C . GLU A 1 158 ? 9.272 -21.522 -1.554 1.00 54.09 158 GLU A C 1
ATOM 1336 O O . GLU A 1 158 ? 9.324 -22.626 -2.095 1.00 54.09 158 GLU A O 1
ATOM 1341 N N . ASN A 1 159 ? 10.376 -20.791 -1.325 1.00 53.41 159 ASN A N 1
ATOM 1342 C CA . ASN A 1 159 ? 11.709 -21.131 -1.832 1.00 53.41 159 ASN A CA 1
ATOM 1343 C C . ASN A 1 159 ? 12.786 -21.077 -0.762 1.00 53.41 159 ASN A C 1
ATOM 1345 O O . ASN A 1 159 ? 13.389 -20.036 -0.497 1.00 53.41 159 ASN A O 1
ATOM 1349 N N . LYS A 1 160 ? 13.157 -22.259 -0.271 1.00 53.06 160 LYS A N 1
ATOM 1350 C CA . LYS A 1 160 ? 14.233 -22.465 0.711 1.00 53.06 160 LYS A CA 1
ATOM 1351 C C . LYS A 1 160 ? 15.628 -21.936 0.294 1.00 53.06 160 LYS A C 1
ATOM 1353 O O . LYS A 1 160 ? 16.574 -22.133 1.044 1.00 53.06 160 LYS A O 1
ATOM 1358 N N . LYS A 1 161 ? 15.798 -21.328 -0.892 1.00 52.84 161 LYS A N 1
ATOM 1359 C CA . LYS A 1 161 ? 17.096 -20.940 -1.485 1.00 52.84 161 LYS A CA 1
ATOM 1360 C C . LYS A 1 161 ? 17.261 -19.455 -1.835 1.00 52.84 161 LYS A C 1
ATOM 1362 O O . LYS A 1 161 ? 18.378 -19.050 -2.138 1.00 52.84 161 LYS A O 1
ATOM 1367 N N . GLU A 1 162 ? 16.206 -18.641 -1.810 1.00 57.94 162 GLU A N 1
ATOM 1368 C CA . GLU A 1 162 ? 16.284 -17.217 -2.187 1.00 57.94 162 GLU A CA 1
ATOM 1369 C C . GLU A 1 162 ? 16.190 -16.322 -0.957 1.00 57.94 162 GLU A C 1
ATOM 1371 O O . GLU A 1 162 ? 15.199 -15.636 -0.706 1.00 57.94 162 GLU A O 1
ATOM 1376 N N . ILE A 1 163 ? 17.246 -16.371 -0.150 1.00 65.00 163 ILE A N 1
ATOM 1377 C CA . ILE A 1 163 ? 17.402 -15.488 0.997 1.00 65.00 163 ILE A CA 1
ATOM 1378 C C . ILE A 1 163 ? 18.396 -14.398 0.581 1.00 65.00 163 ILE A C 1
ATOM 1380 O O . ILE A 1 163 ? 19.601 -14.626 0.585 1.00 65.00 163 ILE A O 1
ATOM 1384 N N . ILE A 1 164 ? 17.891 -13.223 0.188 1.00 73.19 164 ILE A N 1
ATOM 1385 C CA . ILE A 1 164 ? 18.727 -12.023 0.050 1.00 73.19 164 ILE A CA 1
ATOM 1386 C C . ILE A 1 164 ? 19.241 -11.660 1.441 1.00 73.19 164 ILE A C 1
ATOM 1388 O O . ILE A 1 164 ? 18.452 -11.362 2.342 1.00 73.19 164 ILE A O 1
ATOM 1392 N N . ASP A 1 165 ? 20.554 -11.668 1.623 1.00 77.69 165 ASP A N 1
ATOM 1393 C CA . ASP A 1 165 ? 21.157 -11.212 2.869 1.00 77.69 165 ASP A CA 1
ATOM 1394 C C . ASP A 1 165 ? 20.648 -9.807 3.268 1.00 77.69 165 ASP A C 1
ATOM 1396 O O . ASP A 1 165 ? 20.308 -8.983 2.417 1.00 77.69 165 ASP A O 1
ATOM 1400 N N . ASN A 1 166 ? 20.494 -9.559 4.571 1.00 78.12 166 ASN A N 1
ATOM 1401 C CA . ASN A 1 166 ? 19.912 -8.307 5.053 1.00 78.12 166 ASN A CA 1
ATOM 1402 C C . ASN A 1 166 ? 20.776 -7.090 4.714 1.00 78.12 166 ASN A C 1
ATOM 1404 O O . ASN A 1 166 ? 20.233 -6.059 4.317 1.00 78.12 166 ASN A O 1
ATOM 1408 N N . ASP A 1 167 ? 22.093 -7.218 4.824 1.00 81.56 167 ASP A N 1
ATOM 1409 C CA . ASP A 1 167 ? 23.014 -6.115 4.581 1.00 81.56 167 ASP A CA 1
ATOM 1410 C C . ASP A 1 167 ? 23.078 -5.821 3.084 1.00 81.56 167 ASP A C 1
ATOM 1412 O O . ASP A 1 167 ? 23.001 -4.664 2.671 1.00 81.56 167 ASP A O 1
ATOM 1416 N N . ILE A 1 168 ? 23.060 -6.874 2.260 1.00 81.44 168 ILE A N 1
ATOM 1417 C CA . ILE A 1 168 ? 22.916 -6.748 0.805 1.00 81.44 168 ILE A CA 1
ATOM 1418 C C . ILE A 1 168 ? 21.601 -6.054 0.426 1.00 81.44 168 ILE A C 1
ATOM 1420 O O . ILE A 1 168 ? 21.602 -5.148 -0.407 1.00 81.44 168 ILE A O 1
ATOM 1424 N N . PHE A 1 169 ? 20.478 -6.464 1.019 1.00 84.19 169 PHE A N 1
ATOM 1425 C CA . PHE A 1 169 ? 19.176 -5.860 0.740 1.00 84.19 169 PHE A CA 1
ATOM 1426 C C . PHE A 1 169 ? 19.171 -4.366 1.068 1.00 84.19 169 PHE A C 1
ATOM 1428 O O . PHE A 1 169 ? 18.747 -3.559 0.243 1.00 84.19 169 PHE A O 1
ATOM 1435 N N . ASN A 1 170 ? 19.639 -4.006 2.267 1.00 83.06 170 ASN A N 1
ATOM 1436 C CA . ASN A 1 170 ? 19.659 -2.617 2.717 1.00 83.06 170 ASN A CA 1
ATOM 1437 C C . ASN A 1 170 ? 20.599 -1.779 1.845 1.00 83.06 170 ASN A C 1
ATOM 1439 O O . ASN A 1 170 ? 20.216 -0.683 1.456 1.00 83.06 170 ASN A O 1
ATOM 1443 N N . LYS A 1 171 ? 21.759 -2.323 1.455 1.00 85.62 171 LYS A N 1
ATOM 1444 C CA . LYS A 1 171 ? 22.685 -1.664 0.529 1.00 85.62 171 LYS A CA 1
ATOM 1445 C C . LYS A 1 171 ? 22.015 -1.324 -0.804 1.00 85.62 171 LYS A C 1
ATOM 1447 O O . LYS A 1 171 ? 21.917 -0.154 -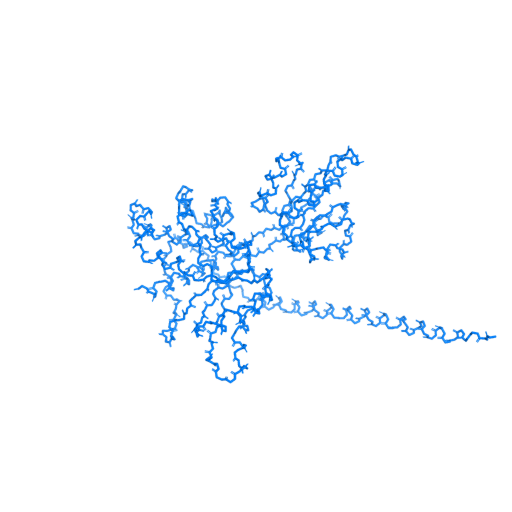1.145 1.00 85.62 171 LYS A O 1
ATOM 1452 N N . ILE A 1 172 ? 21.443 -2.317 -1.493 1.00 87.19 172 ILE A N 1
ATOM 1453 C CA . ILE A 1 172 ? 20.729 -2.088 -2.764 1.00 87.19 172 ILE A CA 1
ATOM 1454 C C . ILE A 1 172 ? 19.588 -1.079 -2.577 1.00 87.19 172 ILE A C 1
ATOM 1456 O O . ILE A 1 172 ? 19.392 -0.189 -3.397 1.00 87.19 172 ILE A O 1
ATOM 1460 N N . ASN A 1 173 ? 18.803 -1.226 -1.509 1.00 86.94 173 ASN A N 1
ATOM 1461 C CA . ASN A 1 173 ? 17.667 -0.351 -1.250 1.00 86.94 173 ASN A CA 1
ATOM 1462 C C . ASN A 1 173 ? 18.078 1.108 -1.007 1.00 86.94 173 ASN A C 1
ATOM 1464 O O . ASN A 1 173 ? 17.317 1.995 -1.390 1.00 86.94 173 ASN A O 1
ATOM 1468 N N . ASN A 1 174 ? 19.236 1.348 -0.397 1.00 85.12 174 ASN A N 1
ATOM 1469 C CA . ASN A 1 174 ? 19.780 2.691 -0.222 1.00 85.12 174 ASN A CA 1
ATOM 1470 C C . ASN A 1 174 ? 20.288 3.236 -1.567 1.00 85.12 174 ASN A C 1
ATOM 1472 O O . ASN A 1 174 ? 19.897 4.329 -1.972 1.00 85.12 174 ASN A O 1
ATOM 1476 N N . ASP A 1 175 ? 21.033 2.424 -2.322 1.00 86.38 175 ASP A N 1
ATOM 1477 C CA . ASP A 1 175 ? 21.644 2.828 -3.596 1.00 86.38 175 ASP A CA 1
ATOM 1478 C C . ASP A 1 175 ? 20.611 3.126 -4.702 1.00 86.38 175 ASP A C 1
ATOM 1480 O O . ASP A 1 175 ? 20.829 3.989 -5.548 1.00 86.38 175 ASP A O 1
ATOM 1484 N N . ILE A 1 176 ? 19.453 2.450 -4.707 1.00 88.38 176 ILE A N 1
ATOM 1485 C CA . ILE A 1 176 ? 18.359 2.720 -5.664 1.00 88.38 176 ILE A CA 1
ATOM 1486 C C . ILE A 1 176 ? 17.813 4.152 -5.526 1.00 88.38 176 ILE A C 1
ATOM 1488 O O . ILE A 1 176 ? 17.284 4.706 -6.493 1.00 88.38 176 ILE A O 1
ATOM 1492 N N . GLY A 1 177 ? 17.878 4.745 -4.329 1.00 85.00 177 GLY A N 1
ATOM 1493 C CA . GLY A 1 177 ? 17.361 6.085 -4.066 1.00 85.00 177 GLY A CA 1
ATOM 1494 C C . GLY A 1 177 ? 15.892 6.269 -4.481 1.00 85.00 177 GLY A C 1
ATOM 1495 O O . GLY A 1 177 ? 15.005 5.485 -4.107 1.00 85.00 177 GLY A O 1
ATOM 1496 N N . LYS A 1 178 ? 15.632 7.343 -5.241 1.00 90.62 178 LYS A N 1
ATOM 1497 C CA . LYS A 1 178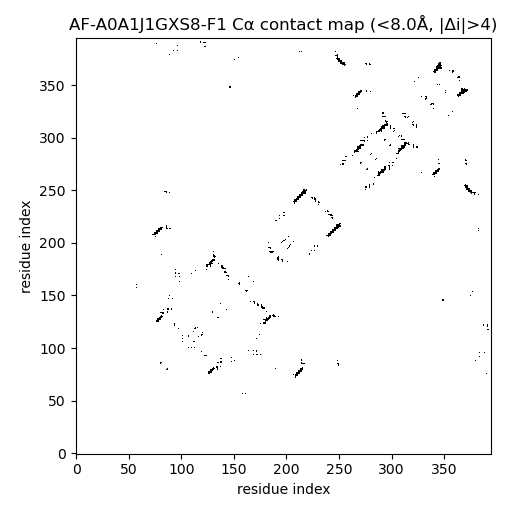 ? 14.298 7.736 -5.720 1.00 90.62 178 LYS A CA 1
ATOM 1498 C C . LYS A 1 178 ? 13.992 7.107 -7.074 1.00 90.62 178 LYS A C 1
ATOM 1500 O O . LYS A 1 178 ? 14.718 7.317 -8.040 1.00 90.62 178 LYS A O 1
ATOM 1505 N N . LEU A 1 179 ? 12.863 6.410 -7.159 1.00 94.25 179 LEU A N 1
ATOM 1506 C CA . LEU A 1 179 ? 12.384 5.838 -8.415 1.00 94.25 179 LEU A CA 1
ATOM 1507 C C . LEU A 1 179 ? 11.710 6.898 -9.307 1.00 94.25 179 LEU A C 1
ATOM 1509 O O . LEU A 1 179 ? 11.220 7.921 -8.824 1.00 94.25 179 LEU A O 1
ATOM 1513 N N . ASN A 1 180 ? 11.653 6.641 -10.617 1.00 95.44 180 ASN A N 1
ATOM 1514 C CA . ASN A 1 180 ? 11.199 7.600 -11.630 1.00 95.44 180 ASN A CA 1
ATOM 1515 C C . ASN A 1 180 ? 9.671 7.833 -11.636 1.00 95.44 180 ASN A C 1
ATOM 1517 O O . ASN A 1 180 ? 8.946 7.362 -12.515 1.00 95.44 180 ASN A O 1
ATOM 1521 N N . ILE A 1 181 ? 9.154 8.566 -10.647 1.00 96.00 181 ILE A N 1
ATOM 1522 C CA . ILE A 1 181 ? 7.748 8.987 -10.597 1.00 96.00 181 ILE A CA 1
ATOM 1523 C C . ILE A 1 181 ? 7.527 10.153 -11.562 1.00 96.00 181 ILE A C 1
ATOM 1525 O O . ILE A 1 181 ? 7.958 11.273 -11.302 1.00 96.00 181 ILE A O 1
ATOM 1529 N N . VAL A 1 182 ? 6.792 9.904 -12.644 1.00 94.69 182 VAL A N 1
ATOM 1530 C CA . VAL A 1 182 ? 6.535 10.899 -13.702 1.00 94.69 182 VAL A CA 1
ATOM 1531 C C . VAL A 1 182 ? 5.170 11.572 -13.582 1.00 94.69 182 VAL A C 1
ATOM 1533 O O . VAL A 1 182 ? 4.920 12.585 -14.232 1.00 94.69 182 VAL A O 1
ATOM 1536 N N . PHE A 1 183 ? 4.261 11.006 -12.782 1.00 94.50 183 PHE A N 1
ATOM 1537 C CA . PHE A 1 183 ? 2.929 11.568 -12.586 1.00 94.50 183 PHE A CA 1
ATOM 1538 C C . PHE A 1 183 ? 2.281 11.120 -11.275 1.00 94.50 183 PHE A C 1
ATOM 1540 O O . PHE A 1 183 ? 2.339 9.944 -10.906 1.00 94.50 183 PHE A O 1
ATOM 1547 N N . TYR A 1 184 ? 1.585 12.049 -10.619 1.00 94.00 184 TYR A N 1
ATOM 1548 C CA . TYR A 1 184 ? 0.634 11.775 -9.546 1.00 94.00 184 TYR A CA 1
ATOM 1549 C C . TYR A 1 184 ? -0.474 12.844 -9.528 1.00 94.00 184 TYR A C 1
ATOM 1551 O O . TYR A 1 184 ? -0.244 13.971 -9.970 1.00 94.00 184 TYR A O 1
ATOM 1559 N N . PRO A 1 185 ? -1.690 12.515 -9.060 1.00 91.81 185 PRO A N 1
ATOM 1560 C CA . PRO A 1 185 ? -2.826 13.424 -9.120 1.00 91.81 185 PRO A CA 1
ATOM 1561 C C . PRO A 1 185 ? -2.794 14.475 -8.011 1.00 91.81 185 PRO A C 1
ATOM 1563 O O . PRO A 1 185 ? -2.211 14.270 -6.946 1.00 91.81 185 PRO A O 1
ATOM 1566 N N . SER A 1 186 ? -3.551 15.552 -8.214 1.00 88.00 186 SER A N 1
ATOM 1567 C CA . SER A 1 186 ? -3.779 16.608 -7.218 1.00 88.00 186 SER A CA 1
ATOM 1568 C C . SER A 1 186 ? -4.424 16.103 -5.920 1.00 88.00 186 SER A C 1
ATOM 1570 O O . SER A 1 186 ? -4.196 16.664 -4.850 1.00 88.00 186 SER A O 1
ATOM 1572 N N . LYS A 1 187 ? -5.233 15.038 -5.995 1.00 84.31 187 LYS A N 1
ATOM 1573 C CA . LYS A 1 187 ? -5.843 14.364 -4.841 1.00 84.31 187 LYS A CA 1
ATOM 1574 C C . LYS A 1 187 ? -5.670 12.858 -4.967 1.00 84.31 187 LYS A C 1
ATOM 1576 O O . LYS A 1 187 ? -5.920 12.298 -6.033 1.00 84.31 187 LYS A O 1
ATOM 1581 N N . SER A 1 188 ? -5.315 12.200 -3.862 1.00 83.75 188 SER A N 1
ATOM 1582 C CA . SER A 1 188 ? -5.054 10.755 -3.793 1.00 83.75 188 SER A CA 1
ATOM 1583 C C . SER A 1 188 ? -6.324 9.907 -3.910 1.00 83.75 188 SER A C 1
ATOM 1585 O O . SER A 1 188 ? -6.817 9.330 -2.944 1.00 83.75 188 SER A O 1
ATOM 1587 N N . ASN A 1 189 ? -6.883 9.864 -5.115 1.00 82.56 189 ASN A N 1
ATOM 1588 C CA . ASN A 1 189 ? -8.150 9.225 -5.434 1.00 82.56 189 ASN A CA 1
ATOM 1589 C C . ASN A 1 189 ? -8.085 8.636 -6.850 1.00 82.56 189 ASN A C 1
ATOM 1591 O O . ASN A 1 189 ? -7.567 9.279 -7.759 1.00 82.56 189 ASN A O 1
ATOM 1595 N N . SER A 1 190 ? -8.616 7.429 -7.058 1.00 85.56 190 SER A N 1
ATOM 1596 C CA . SER A 1 190 ? -8.498 6.737 -8.348 1.00 85.56 190 SER A CA 1
ATOM 1597 C C . SER A 1 190 ? -9.291 7.411 -9.469 1.00 85.56 190 SER A C 1
ATOM 1599 O O . SER A 1 190 ? -8.823 7.442 -10.605 1.00 85.56 190 SER A O 1
ATOM 1601 N N . THR A 1 191 ? -10.441 8.013 -9.160 1.00 85.75 191 THR A N 1
ATOM 1602 C CA . THR A 1 191 ? -11.231 8.806 -10.111 1.00 85.75 191 THR A CA 1
ATOM 1603 C C . THR A 1 191 ? -10.482 10.071 -10.527 1.00 85.75 191 THR A C 1
ATOM 1605 O O . THR A 1 191 ? -10.437 10.399 -11.713 1.00 85.75 191 THR A O 1
ATOM 1608 N N . VAL A 1 192 ? -9.853 10.763 -9.569 1.00 87.94 192 VAL A N 1
ATOM 1609 C CA . VAL A 1 192 ? -9.028 11.950 -9.856 1.00 87.94 192 VAL A CA 1
ATOM 1610 C C . VAL A 1 192 ? -7.789 11.558 -10.657 1.00 87.94 192 VAL A C 1
ATOM 1612 O O . VAL A 1 192 ? -7.530 12.178 -11.683 1.00 87.94 192 VAL A O 1
ATOM 1615 N N . LEU A 1 193 ? -7.089 10.487 -10.260 1.00 91.38 193 LEU A N 1
ATOM 1616 C CA . LEU A 1 193 ? -5.961 9.924 -11.005 1.00 91.38 193 LEU A CA 1
ATOM 1617 C C . LEU A 1 193 ? -6.345 9.640 -12.450 1.00 91.38 193 LEU A C 1
ATOM 1619 O O . LEU A 1 193 ? -5.674 10.127 -13.346 1.00 91.38 193 LEU A O 1
ATOM 1623 N N . LYS A 1 194 ? -7.443 8.919 -12.688 1.00 89.12 194 LYS A N 1
ATOM 1624 C CA . LYS A 1 194 ? -7.917 8.612 -14.042 1.00 89.12 194 LYS A CA 1
ATOM 1625 C C . LYS A 1 194 ? -8.153 9.883 -14.860 1.00 89.12 194 LYS A C 1
ATOM 1627 O O . LYS A 1 194 ? -7.634 10.001 -15.964 1.00 89.12 194 LYS A O 1
ATOM 1632 N N . LYS A 1 195 ? -8.907 10.846 -14.318 1.00 86.94 195 LYS A N 1
ATOM 1633 C CA . LYS A 1 195 ? -9.234 12.098 -15.018 1.00 86.94 195 LYS A CA 1
ATOM 1634 C C . LYS A 1 195 ? -7.980 12.913 -15.341 1.00 86.94 195 LYS A C 1
ATOM 1636 O O . LYS A 1 195 ? -7.817 13.379 -16.466 1.00 86.94 195 LYS A O 1
ATOM 1641 N N . GLU A 1 196 ? -7.105 13.107 -14.361 1.00 90.69 196 GLU A N 1
ATOM 1642 C CA . GLU A 1 196 ? -5.914 13.936 -14.531 1.00 90.69 196 GLU A CA 1
ATOM 1643 C C . GLU A 1 196 ? -4.831 13.244 -15.358 1.00 90.69 196 GLU A C 1
ATOM 1645 O O . GLU A 1 196 ? -4.165 13.912 -16.141 1.00 90.69 196 GLU A O 1
ATOM 1650 N N . LEU A 1 197 ? -4.694 11.921 -15.271 1.00 89.19 197 LEU A N 1
ATOM 1651 C CA . LEU A 1 197 ? -3.767 11.161 -16.107 1.00 89.19 197 LEU A CA 1
ATOM 1652 C C . LEU A 1 197 ? -4.098 11.333 -17.596 1.00 89.19 197 LEU A C 1
ATOM 1654 O O . LEU A 1 197 ? -3.207 11.514 -18.419 1.00 89.19 197 LEU A O 1
ATOM 1658 N N . ILE A 1 198 ? -5.384 11.364 -17.947 1.00 83.25 198 ILE A N 1
ATOM 1659 C CA . ILE A 1 198 ? -5.816 11.642 -19.320 1.00 83.25 198 ILE A CA 1
ATOM 1660 C C . ILE A 1 198 ? -5.585 13.114 -19.661 1.00 83.25 198 ILE A C 1
ATOM 1662 O O . ILE A 1 198 ? -4.894 13.430 -20.626 1.00 83.25 198 ILE A O 1
ATOM 1666 N N . CYS A 1 199 ? -6.175 14.034 -18.893 1.00 83.00 199 CYS A N 1
ATOM 1667 C CA . CYS A 1 199 ? -6.248 15.445 -19.279 1.00 83.00 199 CYS A CA 1
ATOM 1668 C C . CYS A 1 199 ? -4.937 16.219 -19.094 1.00 83.00 199 CYS A C 1
ATOM 1670 O O . CYS A 1 199 ? -4.713 17.173 -19.829 1.00 83.00 199 CYS A O 1
ATOM 1672 N N . LYS A 1 200 ? -4.099 15.847 -18.121 1.00 86.62 200 LYS A N 1
ATOM 1673 C CA . LYS A 1 200 ? -2.882 16.589 -17.756 1.00 86.62 200 LYS A CA 1
ATOM 1674 C C . LYS A 1 200 ? -1.591 15.890 -18.172 1.00 86.62 200 LYS A C 1
ATOM 1676 O O . LYS A 1 200 ? -0.612 16.582 -18.420 1.00 86.62 200 LYS A O 1
ATOM 1681 N N . PHE A 1 201 ? -1.577 14.557 -18.241 1.00 88.44 201 PHE A N 1
ATOM 1682 C CA . PHE A 1 201 ? -0.371 13.802 -18.592 1.00 88.44 201 PHE A CA 1
ATOM 1683 C C . PHE A 1 201 ? -0.393 13.339 -20.047 1.00 88.44 201 PHE A C 1
ATOM 1685 O O . PHE A 1 201 ? 0.338 13.872 -20.879 1.00 88.44 201 PHE A O 1
ATOM 1692 N N . PHE A 1 202 ? -1.270 12.397 -20.402 1.00 83.88 202 PHE A N 1
ATOM 1693 C CA . PHE A 1 202 ? -1.279 11.859 -21.760 1.00 83.88 202 PHE A CA 1
ATOM 1694 C C . PHE A 1 202 ? -1.648 12.921 -22.792 1.00 83.88 202 PHE A C 1
ATOM 1696 O O . PHE A 1 202 ? -0.963 13.030 -23.796 1.00 83.88 202 PHE A O 1
ATOM 1703 N N . ASN A 1 203 ? -2.645 13.773 -22.556 1.00 79.88 203 ASN A N 1
ATOM 1704 C CA . ASN A 1 203 ? -3.003 14.817 -23.525 1.00 79.88 203 ASN A CA 1
ATOM 1705 C C . ASN A 1 203 ? -1.915 15.871 -23.789 1.00 79.88 203 ASN A C 1
ATOM 1707 O O . ASN A 1 203 ? -1.974 16.515 -24.832 1.00 79.88 203 ASN A O 1
ATOM 1711 N N . ASN A 1 204 ? -0.948 16.027 -22.882 1.00 79.75 204 ASN A N 1
ATOM 1712 C CA . ASN A 1 204 ? 0.098 17.052 -22.961 1.00 79.75 204 ASN A CA 1
ATOM 1713 C C . ASN A 1 204 ? 1.479 16.473 -23.312 1.00 79.75 204 ASN A C 1
ATOM 1715 O O . ASN A 1 204 ? 2.480 17.178 -23.259 1.00 79.75 204 ASN A O 1
ATOM 1719 N N . THR A 1 205 ? 1.550 15.185 -23.645 1.00 76.00 205 THR A N 1
ATOM 1720 C CA . THR A 1 205 ? 2.789 14.494 -24.022 1.00 76.00 205 THR A CA 1
ATOM 1721 C C . THR A 1 205 ? 2.713 14.010 -25.468 1.00 76.00 205 THR A C 1
ATOM 1723 O O . THR A 1 205 ? 1.626 13.793 -26.004 1.00 76.00 205 THR A O 1
ATOM 1726 N N . GLN A 1 206 ? 3.863 13.770 -26.098 1.00 77.62 206 GLN A N 1
ATOM 1727 C CA . GLN A 1 206 ? 3.945 13.160 -27.436 1.00 77.62 206 GLN A CA 1
ATOM 1728 C C . GLN A 1 206 ? 3.760 11.631 -27.417 1.00 77.62 206 GLN A C 1
ATOM 1730 O O . GLN A 1 206 ? 3.883 10.980 -28.443 1.00 77.62 206 GLN A O 1
ATOM 1735 N N . ILE A 1 207 ? 3.454 11.041 -26.257 1.00 78.12 207 ILE A N 1
ATOM 1736 C CA . ILE A 1 207 ? 3.283 9.591 -26.114 1.00 78.12 207 ILE A CA 1
ATOM 1737 C C . ILE A 1 2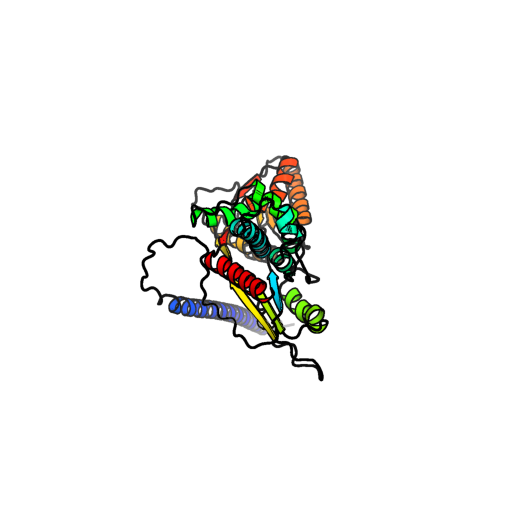07 ? 2.050 9.151 -26.905 1.00 78.12 207 ILE A C 1
ATOM 1739 O O . ILE A 1 207 ? 0.937 9.583 -26.583 1.00 78.12 207 ILE A O 1
ATOM 1743 N N . THR A 1 208 ? 2.261 8.306 -27.910 1.00 75.19 208 THR A N 1
ATOM 1744 C CA . THR A 1 208 ? 1.225 7.708 -28.763 1.00 75.19 208 THR A CA 1
ATOM 1745 C C . THR A 1 208 ? 0.848 6.316 -28.272 1.00 75.19 208 THR A C 1
ATOM 1747 O O . THR A 1 208 ? -0.331 6.070 -28.042 1.00 75.19 208 THR A O 1
ATOM 1750 N N . ASN A 1 209 ? 1.836 5.465 -27.977 1.00 83.75 209 ASN A N 1
ATOM 1751 C CA . ASN A 1 209 ? 1.620 4.095 -27.507 1.00 83.75 209 ASN A CA 1
ATOM 1752 C C . ASN A 1 209 ? 2.195 3.893 -26.101 1.00 83.75 209 ASN A C 1
ATOM 1754 O O . ASN A 1 209 ? 3.375 4.158 -25.844 1.00 83.75 209 ASN A O 1
ATOM 1758 N N . ALA A 1 210 ? 1.357 3.433 -25.173 1.00 87.44 210 ALA A N 1
ATOM 1759 C CA . ALA A 1 210 ? 1.746 3.193 -23.789 1.00 87.44 210 ALA A CA 1
ATOM 1760 C C . ALA A 1 210 ? 1.091 1.932 -23.227 1.00 87.44 210 ALA A C 1
ATOM 1762 O O . ALA A 1 210 ? -0.127 1.768 -23.296 1.00 87.44 210 ALA A O 1
ATOM 1763 N N . ASN A 1 211 ? 1.893 1.103 -22.563 1.00 90.75 211 ASN A N 1
ATOM 1764 C CA . ASN A 1 211 ? 1.417 -0.065 -21.834 1.00 90.75 211 ASN A CA 1
ATOM 1765 C C . ASN A 1 211 ? 1.602 0.156 -20.331 1.00 90.75 211 ASN A C 1
ATOM 1767 O O . ASN A 1 211 ? 2.722 0.283 -19.839 1.00 90.75 211 ASN A O 1
ATOM 1771 N N . LEU A 1 212 ? 0.499 0.230 -19.592 1.00 93.19 212 LEU A N 1
ATOM 1772 C CA . LEU A 1 212 ? 0.494 0.417 -18.147 1.00 93.19 212 LEU A CA 1
ATOM 1773 C C . LEU A 1 212 ? 0.347 -0.942 -17.467 1.00 93.19 212 LEU A C 1
ATOM 1775 O O . LEU A 1 212 ? -0.741 -1.522 -17.449 1.00 93.19 212 LEU A O 1
ATOM 1779 N N . VAL A 1 213 ? 1.412 -1.418 -16.829 1.00 95.38 213 VAL A N 1
ATOM 1780 C CA . VAL A 1 213 ? 1.343 -2.562 -15.917 1.00 95.38 213 VAL A CA 1
ATOM 1781 C C . VAL A 1 213 ? 0.855 -2.065 -14.564 1.00 95.38 213 VAL A C 1
ATOM 1783 O O . VAL A 1 213 ? 1.552 -1.345 -13.848 1.00 95.38 213 VAL A O 1
ATOM 1786 N N . TRP A 1 214 ? -0.372 -2.437 -14.210 1.00 95.50 214 TRP A N 1
ATOM 1787 C CA . TRP A 1 214 ? -1.005 -2.015 -12.971 1.00 95.50 214 TRP A CA 1
ATOM 1788 C C . TRP A 1 214 ? -0.856 -3.075 -11.884 1.00 95.50 214 TRP A C 1
ATOM 1790 O O . TRP A 1 214 ? -1.537 -4.103 -11.889 1.00 95.50 214 TRP A O 1
ATOM 1800 N N . ILE A 1 215 ? 0.001 -2.779 -10.907 1.00 95.94 215 ILE A N 1
ATOM 1801 C CA . ILE A 1 215 ? 0.202 -3.600 -9.711 1.00 95.94 215 ILE A CA 1
ATOM 1802 C C . ILE A 1 215 ? -0.942 -3.303 -8.742 1.00 95.94 215 ILE A C 1
ATOM 1804 O O . ILE A 1 215 ? -0.983 -2.260 -8.083 1.00 95.94 215 ILE A O 1
ATOM 1808 N N . SER A 1 216 ? -1.908 -4.216 -8.685 1.00 93.06 216 SER A N 1
ATOM 1809 C CA . SER A 1 216 ? -3.215 -3.952 -8.088 1.00 93.06 216 SER A CA 1
ATOM 1810 C C . SER A 1 216 ? -3.620 -4.980 -7.033 1.00 93.06 216 SER A C 1
ATOM 1812 O O . SER A 1 216 ? -3.110 -6.102 -6.983 1.00 93.06 216 SER A O 1
ATOM 1814 N N . SER A 1 217 ? -4.574 -4.577 -6.190 1.00 90.94 217 SER A N 1
ATOM 1815 C CA . SER A 1 217 ? -5.303 -5.503 -5.326 1.00 90.94 217 SER A CA 1
ATOM 1816 C C . SER A 1 217 ? -6.374 -6.246 -6.125 1.00 90.94 217 SER A C 1
ATOM 1818 O O . SER A 1 217 ? -7.060 -5.622 -6.944 1.00 90.94 217 SER A O 1
ATOM 1820 N N . ALA A 1 218 ? -6.608 -7.522 -5.810 1.00 86.44 218 ALA A N 1
ATOM 1821 C CA . ALA A 1 218 ? -7.713 -8.301 -6.373 1.00 86.44 218 ALA A CA 1
ATOM 1822 C C . ALA A 1 218 ? -9.071 -7.599 -6.180 1.00 86.44 218 ALA A C 1
ATOM 1824 O O . ALA A 1 218 ? -9.842 -7.475 -7.128 1.00 86.44 218 ALA A O 1
ATOM 1825 N N . ILE A 1 219 ? -9.306 -7.026 -4.995 1.00 79.94 219 ILE A N 1
ATOM 1826 C CA . ILE A 1 219 ? -10.534 -6.287 -4.647 1.00 79.94 219 ILE A CA 1
ATOM 1827 C C . ILE A 1 219 ? -10.598 -4.849 -5.198 1.00 79.94 219 ILE A C 1
ATOM 1829 O O . ILE A 1 219 ? -11.490 -4.085 -4.833 1.00 79.94 219 ILE A O 1
ATOM 1833 N N . SER A 1 220 ? -9.636 -4.415 -6.022 1.00 77.88 220 SER A N 1
ATOM 1834 C CA . SER A 1 220 ? -9.680 -3.062 -6.587 1.00 77.88 220 SER A CA 1
ATOM 1835 C C . SER A 1 220 ? -10.752 -2.947 -7.672 1.00 77.88 220 SER A C 1
ATOM 1837 O O . SER A 1 220 ? -10.620 -3.550 -8.739 1.00 77.88 220 SER A O 1
ATOM 1839 N N . ASN A 1 221 ? -11.756 -2.105 -7.419 1.00 75.19 221 ASN A N 1
ATOM 1840 C CA . ASN A 1 221 ? -12.854 -1.814 -8.350 1.00 75.19 221 ASN A CA 1
ATOM 1841 C C . ASN A 1 221 ? -12.581 -0.605 -9.263 1.00 75.19 221 ASN A C 1
ATOM 1843 O O . ASN A 1 221 ? -13.458 -0.194 -10.018 1.00 75.19 221 ASN A O 1
ATOM 1847 N N . SER A 1 222 ? -11.397 0.012 -9.181 1.00 78.44 222 SER A N 1
ATOM 1848 C CA . SER A 1 222 ? -11.061 1.132 -10.070 1.00 78.44 222 SER A CA 1
ATOM 1849 C C . SER A 1 222 ? -10.942 0.628 -11.511 1.00 78.44 222 SER A C 1
ATOM 1851 O O . SER A 1 222 ? -10.257 -0.361 -11.755 1.00 78.44 222 SER A O 1
ATOM 1853 N N . ASN A 1 223 ? -11.580 1.306 -12.467 1.00 77.12 223 ASN A N 1
ATOM 1854 C CA . ASN A 1 223 ? -11.490 0.938 -13.880 1.00 77.12 223 ASN A CA 1
ATOM 1855 C C . ASN A 1 223 ? -10.619 1.931 -14.665 1.00 77.12 223 ASN A C 1
ATOM 1857 O O . ASN A 1 223 ? -11.049 3.058 -14.936 1.00 77.12 223 ASN A O 1
ATOM 1861 N N . PHE A 1 224 ? -9.422 1.489 -15.058 1.00 82.56 224 PHE A N 1
ATOM 1862 C CA . PHE A 1 224 ? -8.504 2.223 -15.939 1.00 82.56 224 PHE A CA 1
ATOM 1863 C C . PHE A 1 224 ? -8.524 1.711 -17.391 1.00 82.56 224 PHE A C 1
ATOM 1865 O O . PHE A 1 224 ? -7.845 2.281 -18.235 1.00 82.56 224 PHE A O 1
ATOM 1872 N N . ASN A 1 225 ? -9.332 0.696 -17.721 1.00 69.38 225 ASN A N 1
ATOM 1873 C CA . ASN A 1 225 ? -9.374 0.127 -19.077 1.00 69.38 225 ASN A CA 1
ATOM 1874 C C . ASN A 1 225 ? -9.929 1.117 -20.117 1.00 69.38 225 ASN A C 1
ATOM 1876 O O . ASN A 1 225 ? -9.661 0.990 -21.303 1.00 69.38 225 ASN A O 1
ATOM 1880 N N . GLU A 1 226 ? -10.673 2.129 -19.670 1.00 66.75 226 GLU A N 1
ATOM 1881 C CA . GLU A 1 226 ? -11.244 3.185 -20.517 1.00 66.75 226 GLU A CA 1
ATOM 1882 C C . GLU A 1 226 ? -10.246 4.306 -20.871 1.00 66.75 226 GLU A C 1
ATOM 1884 O O . GLU A 1 226 ? -10.640 5.275 -21.519 1.00 66.75 226 GLU A O 1
ATOM 1889 N N . LEU A 1 227 ? -8.973 4.227 -20.449 1.00 66.75 227 LEU A N 1
ATOM 1890 C CA . LEU A 1 227 ? -7.957 5.224 -20.832 1.00 66.75 227 LEU A CA 1
ATOM 1891 C C . LEU A 1 227 ? -7.794 5.335 -22.361 1.00 66.75 227 LEU A C 1
ATOM 1893 O O . LEU A 1 227 ? -7.460 6.409 -22.852 1.00 66.75 227 LEU A O 1
ATOM 1897 N N . SER A 1 228 ? -8.104 4.270 -23.103 1.00 58.97 228 SER A N 1
ATOM 1898 C CA . SER A 1 228 ? -8.107 4.236 -24.570 1.00 58.97 228 SER A CA 1
ATOM 1899 C C . SER A 1 228 ? -9.275 5.000 -25.219 1.00 58.97 228 SER A C 1
ATOM 1901 O O . SER A 1 228 ? -9.177 5.412 -26.370 1.00 58.97 228 SER A O 1
ATOM 1903 N N . LEU A 1 229 ? -10.384 5.237 -24.504 1.00 53.94 229 LEU A N 1
ATOM 1904 C CA . LEU A 1 229 ? -11.652 5.690 -25.105 1.00 53.94 229 LEU A CA 1
ATOM 1905 C C . LEU A 1 229 ? -11.849 7.217 -25.140 1.00 53.94 229 LEU A C 1
ATOM 1907 O O . LEU A 1 229 ? -12.800 7.698 -25.754 1.00 53.94 229 LEU A O 1
ATOM 1911 N N . LEU A 1 230 ? -10.972 8.005 -24.513 1.00 52.44 230 LEU A N 1
ATOM 1912 C CA . LEU A 1 230 ? -11.195 9.447 -24.307 1.00 52.44 230 LEU A CA 1
ATOM 1913 C C . LEU A 1 230 ? -10.491 10.384 -25.309 1.00 52.44 230 LEU A C 1
ATOM 1915 O O . LEU A 1 230 ? -10.611 11.601 -25.176 1.00 52.44 230 LEU A O 1
ATOM 1919 N N . ASN A 1 231 ? -9.844 9.853 -26.354 1.00 50.50 231 ASN A N 1
ATOM 1920 C CA . ASN A 1 231 ? -9.208 10.664 -27.407 1.00 50.50 231 ASN A CA 1
ATOM 1921 C C . ASN A 1 231 ? -10.093 10.951 -28.631 1.00 50.50 231 ASN A C 1
ATOM 1923 O O . ASN A 1 231 ? -9.713 11.755 -29.475 1.00 50.50 231 ASN A O 1
ATOM 1927 N N . LYS A 1 232 ? -11.300 10.377 -28.722 1.00 50.12 232 LYS A N 1
ATOM 1928 C CA . LYS A 1 232 ? -12.149 10.483 -29.928 1.00 50.12 232 LYS A CA 1
ATOM 1929 C C . LYS A 1 232 ? -12.898 11.812 -30.110 1.00 50.12 232 LYS A C 1
ATOM 1931 O O . LYS A 1 232 ? -13.656 11.951 -31.062 1.00 50.12 232 LYS A O 1
ATOM 1936 N N . LYS A 1 233 ? -12.731 12.802 -29.226 1.00 47.72 233 LYS A N 1
ATOM 1937 C CA . LYS A 1 233 ? -13.450 14.089 -29.319 1.00 47.72 233 LYS A CA 1
ATOM 1938 C C . LYS A 1 233 ? -12.512 15.286 -29.212 1.00 47.72 233 LYS A C 1
ATOM 1940 O O . LYS A 1 233 ? -12.444 15.924 -28.164 1.00 47.72 233 LYS A O 1
ATOM 1945 N N . LYS A 1 234 ? -11.801 15.574 -30.304 1.00 47.81 234 LYS A N 1
ATOM 1946 C CA . LYS A 1 234 ? -11.414 16.917 -30.782 1.00 47.81 234 LYS A CA 1
ATOM 1947 C C . LYS A 1 234 ? -10.651 16.748 -32.101 1.00 47.81 234 LYS A C 1
ATOM 1949 O O . LYS A 1 234 ? -9.664 16.019 -32.134 1.00 47.81 234 LYS A O 1
ATOM 1954 N N . ASN A 1 235 ? -11.140 17.393 -33.160 1.00 46.06 235 ASN A N 1
ATOM 1955 C CA . ASN A 1 235 ? -10.547 17.372 -34.499 1.00 46.06 235 ASN A CA 1
ATOM 1956 C C . ASN A 1 235 ? -9.031 17.654 -34.419 1.00 46.06 235 ASN A C 1
ATOM 1958 O O . ASN A 1 235 ? -8.624 18.601 -33.747 1.00 46.06 235 ASN A O 1
ATOM 1962 N N . ASN A 1 236 ? -8.231 16.809 -35.081 1.00 50.59 236 ASN A N 1
ATOM 1963 C CA . ASN A 1 236 ? -6.760 16.843 -35.204 1.00 50.59 236 ASN A CA 1
ATOM 1964 C C . ASN A 1 236 ? -5.898 16.306 -34.040 1.00 50.59 236 ASN A C 1
ATOM 1966 O O . ASN A 1 236 ? -4.717 16.643 -33.964 1.00 50.59 236 ASN A O 1
ATOM 1970 N N . LYS A 1 237 ? -6.406 15.442 -33.149 1.00 58.25 237 LYS A N 1
ATOM 1971 C CA . LYS A 1 237 ? -5.535 14.743 -32.180 1.00 58.25 237 LYS A CA 1
ATOM 1972 C C . LYS A 1 237 ? -5.099 13.362 -32.668 1.00 58.25 237 LYS A C 1
ATOM 1974 O O . LYS A 1 237 ? -5.939 12.533 -32.996 1.00 58.25 237 LYS A O 1
ATOM 1979 N N . ILE A 1 238 ? -3.783 13.135 -32.640 1.00 61.38 238 ILE A N 1
ATOM 1980 C CA . ILE A 1 238 ? -3.132 11.830 -32.826 1.00 61.38 238 ILE A CA 1
ATOM 1981 C C . ILE A 1 238 ? -3.818 10.802 -31.915 1.00 61.38 238 ILE A C 1
ATOM 1983 O O . ILE A 1 238 ? -3.952 11.036 -30.707 1.00 61.38 238 ILE A O 1
ATOM 1987 N N . GLU A 1 239 ? -4.274 9.690 -32.493 1.00 67.38 239 GLU A N 1
ATOM 1988 C CA . GLU A 1 239 ? -4.870 8.589 -31.740 1.00 67.38 239 GLU A CA 1
ATOM 1989 C C . GLU A 1 239 ? -3.811 7.991 -30.808 1.00 67.38 239 GLU A C 1
ATOM 1991 O O . GLU A 1 239 ? -2.689 7.712 -31.225 1.00 67.38 239 GLU A O 1
ATOM 1996 N N . LYS A 1 240 ? -4.143 7.850 -29.518 1.00 74.12 240 LYS A N 1
ATOM 1997 C CA . LYS A 1 240 ? -3.226 7.259 -28.534 1.00 74.12 240 LYS A CA 1
ATOM 1998 C C . LYS A 1 240 ? -3.728 5.898 -28.115 1.00 74.12 240 LYS A C 1
ATOM 2000 O O . LYS A 1 240 ? -4.835 5.799 -27.580 1.00 74.12 240 LYS A O 1
ATOM 2005 N N . ASN A 1 241 ? -2.889 4.890 -28.293 1.00 80.25 241 ASN A N 1
ATOM 2006 C CA . ASN A 1 241 ? -3.133 3.542 -27.830 1.00 80.25 241 ASN A CA 1
ATOM 2007 C C . ASN A 1 241 ? -2.574 3.382 -26.410 1.00 80.25 241 ASN A C 1
ATOM 2009 O O . ASN A 1 241 ? -1.379 3.173 -26.198 1.00 80.25 241 ASN A O 1
ATOM 2013 N N . ILE A 1 242 ? -3.445 3.544 -25.412 1.00 84.69 242 ILE A N 1
ATOM 2014 C CA . ILE A 1 242 ? -3.086 3.375 -24.001 1.00 84.69 242 ILE A CA 1
ATOM 2015 C C . ILE A 1 242 ? -3.714 2.079 -23.503 1.00 84.69 242 ILE A C 1
ATOM 2017 O O . ILE A 1 242 ? -4.911 2.025 -23.204 1.00 84.69 242 ILE A O 1
ATOM 2021 N N . ARG A 1 243 ? -2.891 1.040 -23.381 1.00 87.75 243 ARG A N 1
ATOM 2022 C CA . ARG A 1 243 ? -3.286 -0.256 -22.838 1.00 87.75 243 ARG A CA 1
ATOM 2023 C C . ARG A 1 243 ? -3.024 -0.298 -21.339 1.00 87.75 243 ARG A C 1
ATOM 2025 O O . ARG A 1 243 ? -1.985 0.149 -20.865 1.00 87.75 243 ARG A O 1
ATOM 2032 N N . VAL A 1 244 ? -3.950 -0.881 -20.581 1.00 90.06 244 VAL A N 1
ATOM 2033 C CA . VAL A 1 244 ? -3.757 -1.148 -19.150 1.00 90.06 244 VAL A CA 1
ATOM 2034 C C . VAL A 1 244 ? -3.863 -2.640 -18.891 1.00 90.06 244 VAL A C 1
ATOM 2036 O O . VAL A 1 244 ? -4.889 -3.257 -19.166 1.00 90.06 244 VAL A O 1
ATOM 2039 N N . THR A 1 245 ? -2.812 -3.210 -18.312 1.00 91.75 245 THR A N 1
ATOM 2040 C CA . THR A 1 245 ? -2.767 -4.605 -17.878 1.00 91.75 245 THR A CA 1
ATOM 2041 C C . THR A 1 245 ? -2.848 -4.649 -16.356 1.00 91.75 245 THR A C 1
ATOM 2043 O O . THR A 1 245 ? -1.867 -4.392 -15.657 1.00 91.75 245 THR A O 1
ATOM 2046 N N . LYS A 1 246 ? -4.036 -4.955 -15.822 1.00 93.00 246 LYS A N 1
ATOM 2047 C CA . LYS A 1 246 ? -4.245 -5.135 -14.379 1.00 93.00 246 LYS A CA 1
ATOM 2048 C C . LYS A 1 246 ? -3.693 -6.485 -13.928 1.00 93.00 246 LYS A C 1
ATOM 2050 O O . LYS A 1 246 ? -4.183 -7.523 -14.364 1.00 93.00 246 LYS A O 1
ATOM 2055 N N . ILE A 1 247 ? -2.740 -6.471 -12.999 1.00 94.25 247 ILE A N 1
ATOM 2056 C CA . ILE A 1 247 ? -2.192 -7.677 -12.374 1.00 94.25 247 ILE A CA 1
ATOM 2057 C C . ILE A 1 247 ? -2.520 -7.653 -10.878 1.00 94.25 247 ILE A C 1
ATOM 2059 O O . ILE A 1 247 ? -2.197 -6.705 -10.157 1.00 94.25 247 ILE A O 1
ATOM 2063 N N . ASN A 1 248 ? -3.220 -8.686 -10.409 1.00 94.69 248 ASN A N 1
ATOM 2064 C CA . ASN A 1 248 ? -3.692 -8.793 -9.027 1.00 94.69 248 ASN A CA 1
ATOM 2065 C C . ASN A 1 248 ? -2.588 -9.388 -8.141 1.00 94.69 248 ASN A C 1
ATOM 2067 O O . ASN A 1 248 ? -2.561 -10.599 -7.915 1.00 94.69 248 ASN A O 1
ATOM 2071 N N . CYS A 1 249 ? -1.663 -8.561 -7.664 1.00 93.56 249 CYS A N 1
ATOM 2072 C CA . CYS A 1 249 ? -0.481 -9.020 -6.926 1.00 93.56 249 CYS A CA 1
ATOM 2073 C C . CYS A 1 249 ? -0.741 -9.279 -5.439 1.00 93.56 249 CYS A C 1
ATOM 2075 O O . CYS A 1 249 ? 0.046 -9.954 -4.778 1.00 93.56 249 CYS A O 1
ATOM 2077 N N . TYR A 1 250 ? -1.823 -8.736 -4.888 1.00 91.69 250 TYR A N 1
ATOM 2078 C CA . TYR A 1 250 ? -2.172 -8.924 -3.486 1.00 91.69 250 TYR A CA 1
ATOM 2079 C C . TYR A 1 250 ? -3.678 -8.780 -3.259 1.00 91.69 250 TYR A C 1
ATOM 2081 O O . TYR A 1 250 ? -4.427 -8.374 -4.144 1.00 91.69 250 TYR A O 1
ATOM 2089 N N . ASP A 1 251 ? -4.122 -9.138 -2.064 1.00 90.19 251 ASP A N 1
ATOM 2090 C CA . ASP A 1 251 ? -5.501 -9.028 -1.619 1.00 90.19 251 ASP A CA 1
ATOM 2091 C C . ASP A 1 251 ? -5.564 -8.743 -0.111 1.00 90.19 251 ASP A C 1
ATOM 2093 O O . ASP A 1 251 ? -4.603 -8.978 0.627 1.00 90.19 251 ASP A O 1
ATOM 2097 N N . THR A 1 252 ? -6.701 -8.228 0.353 1.00 85.56 252 THR A N 1
ATOM 2098 C CA . THR A 1 252 ? -6.986 -7.999 1.773 1.00 85.56 252 THR A CA 1
ATOM 2099 C C . THR A 1 252 ? -7.884 -9.109 2.296 1.00 85.56 252 THR A C 1
ATOM 2101 O O . THR A 1 252 ? -9.076 -9.153 2.004 1.00 85.56 252 THR A O 1
ATOM 2104 N N . LYS A 1 253 ? -7.325 -9.996 3.120 1.00 87.88 253 LYS A N 1
ATOM 2105 C CA . LYS A 1 253 ? -8.090 -11.029 3.817 1.00 87.88 253 LYS A CA 1
ATOM 2106 C C . LYS A 1 253 ? -8.562 -10.537 5.175 1.00 87.88 253 LYS A C 1
ATOM 2108 O O . LYS A 1 253 ? -7.805 -9.901 5.903 1.00 87.88 253 LYS A O 1
ATOM 2113 N N . LYS A 1 254 ? -9.795 -10.881 5.534 1.00 88.31 254 LYS A N 1
ATOM 2114 C CA . LYS A 1 254 ? -10.303 -10.706 6.896 1.00 88.31 254 LYS A CA 1
ATOM 2115 C C . LYS A 1 254 ? -9.582 -11.659 7.848 1.00 88.31 254 LYS A C 1
ATOM 2117 O O . LYS A 1 254 ? -9.273 -12.791 7.473 1.00 88.31 254 LYS A O 1
ATOM 2122 N N . VAL A 1 255 ? -9.317 -11.193 9.061 1.00 89.00 255 VAL A N 1
ATOM 2123 C CA . VAL A 1 255 ? -8.860 -12.036 10.170 1.00 89.00 255 VAL A CA 1
ATOM 2124 C C . VAL A 1 255 ? -10.081 -12.371 11.013 1.00 89.00 255 VAL A C 1
ATOM 2126 O O . VAL A 1 255 ? -10.852 -11.478 11.358 1.00 89.00 255 VAL A O 1
ATOM 2129 N N . VAL A 1 256 ? -10.268 -13.656 11.306 1.00 86.50 256 VAL A N 1
ATOM 2130 C CA . VAL A 1 256 ? -11.349 -14.140 12.169 1.00 86.50 256 VAL A CA 1
ATOM 2131 C C . VAL A 1 256 ? -10.744 -14.531 13.505 1.00 86.50 256 VAL A C 1
ATOM 2133 O O . VAL A 1 256 ? -9.795 -15.315 13.559 1.00 86.50 256 VAL A O 1
ATOM 2136 N N . TYR A 1 257 ? -11.292 -13.976 14.573 1.00 84.94 257 TYR A N 1
ATOM 2137 C CA . TYR A 1 257 ? -10.902 -14.248 15.939 1.00 84.94 257 TYR A CA 1
ATOM 2138 C C . TYR A 1 257 ? -11.898 -15.205 16.588 1.00 84.94 257 TYR A C 1
ATOM 2140 O O . TYR A 1 257 ? -13.111 -15.070 16.438 1.00 84.94 257 TYR A O 1
ATOM 2148 N N . LYS A 1 258 ? -11.377 -16.191 17.325 1.00 74.50 258 LYS A N 1
ATOM 2149 C CA . LYS A 1 258 ? -12.191 -16.975 18.259 1.00 74.50 258 LYS A CA 1
ATOM 2150 C C . LYS A 1 258 ? -12.563 -16.076 19.446 1.00 74.50 258 LYS A C 1
ATOM 2152 O O . LYS A 1 258 ? -11.812 -15.152 19.762 1.00 74.50 258 LYS A O 1
ATOM 2157 N N . LYS A 1 259 ? -13.693 -16.363 20.106 1.00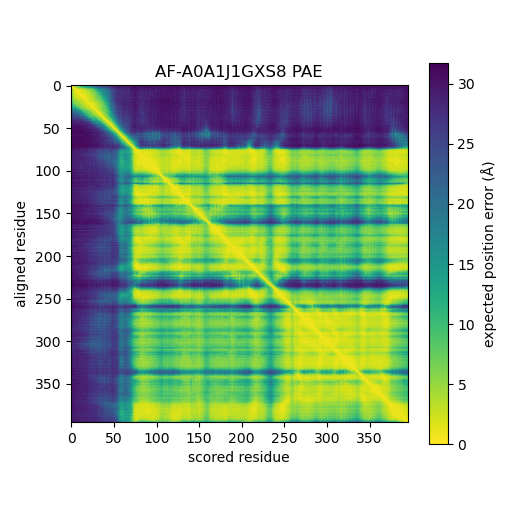 62.62 259 LYS A N 1
ATOM 2158 C CA . LYS A 1 259 ? -14.280 -15.571 21.216 1.00 62.62 259 LYS A CA 1
ATOM 2159 C C . LYS A 1 259 ? -13.323 -15.254 22.382 1.00 62.62 259 LYS A C 1
ATOM 2161 O O . LYS A 1 259 ? -13.649 -14.428 23.219 1.00 62.62 259 LYS A O 1
ATOM 2166 N N . GLU A 1 260 ? -12.160 -15.892 22.441 1.00 61.78 260 GLU A N 1
ATOM 2167 C CA . GLU A 1 260 ? -11.129 -15.710 23.469 1.00 61.78 260 GLU A CA 1
ATOM 2168 C C . GLU A 1 260 ? -10.388 -14.361 23.369 1.00 61.78 260 GLU A C 1
ATOM 2170 O O . GLU A 1 260 ? -9.834 -13.883 24.359 1.00 61.78 260 GLU A O 1
ATOM 2175 N N . ASN A 1 261 ? -10.396 -13.697 22.206 1.00 64.50 261 ASN A N 1
ATOM 2176 C CA . ASN A 1 261 ? -9.749 -12.392 22.052 1.00 64.50 261 ASN A CA 1
ATOM 2177 C C . ASN A 1 261 ? -10.656 -11.253 22.519 1.00 64.50 261 ASN A C 1
ATOM 2179 O O . ASN A 1 261 ? -11.293 -10.576 21.717 1.00 64.50 261 ASN A O 1
ATOM 2183 N N . ASN A 1 262 ? -10.655 -10.997 23.824 1.00 75.69 262 ASN A N 1
ATOM 2184 C CA . ASN A 1 262 ? -11.388 -9.870 24.382 1.00 75.69 262 ASN A CA 1
ATOM 2185 C C . ASN A 1 262 ? -10.604 -8.553 24.247 1.00 75.69 262 ASN A C 1
ATOM 2187 O O . ASN A 1 262 ? -9.387 -8.462 24.475 1.00 75.69 262 ASN A O 1
ATOM 2191 N N . ILE A 1 263 ? -11.333 -7.516 23.838 1.00 87.06 263 ILE A N 1
ATOM 2192 C CA . ILE A 1 263 ? -10.902 -6.121 23.863 1.00 87.06 263 ILE A CA 1
ATOM 2193 C C . ILE A 1 263 ? -11.618 -5.471 25.039 1.00 87.06 263 ILE A C 1
ATOM 2195 O O . ILE A 1 263 ? -12.839 -5.564 25.147 1.00 87.06 263 ILE A O 1
ATOM 2199 N N . ASN A 1 264 ? -10.867 -4.818 25.923 1.00 84.12 264 ASN A N 1
ATOM 2200 C CA . ASN A 1 264 ? -11.455 -4.140 27.073 1.00 84.12 264 ASN A CA 1
ATOM 2201 C C . ASN A 1 264 ? -12.385 -3.017 26.601 1.00 84.12 264 ASN A C 1
ATOM 2203 O O . ASN A 1 264 ? -12.034 -2.281 25.679 1.00 84.12 264 ASN A O 1
ATOM 2207 N N . LYS A 1 265 ? -13.530 -2.825 27.267 1.00 80.69 265 LYS A N 1
ATOM 2208 C CA . LYS A 1 265 ? -14.461 -1.728 26.938 1.00 80.69 265 LYS A CA 1
ATOM 2209 C C . LYS A 1 265 ? -13.802 -0.346 27.021 1.00 80.69 265 LYS A C 1
ATOM 2211 O O . LYS A 1 265 ? -14.095 0.521 26.204 1.00 80.69 265 LYS A O 1
ATOM 2216 N N . ASN A 1 266 ? -12.841 -0.175 27.934 1.00 85.94 266 ASN A N 1
ATOM 2217 C CA . ASN A 1 266 ? -12.021 1.036 28.061 1.00 85.94 266 ASN A CA 1
ATOM 2218 C C . ASN A 1 266 ? -10.912 1.075 26.992 1.00 85.94 266 ASN A C 1
ATOM 2220 O O . ASN A 1 266 ? -9.723 1.134 27.310 1.00 85.94 266 ASN A O 1
ATOM 2224 N N . SER A 1 267 ? -11.295 1.002 25.718 1.00 92.44 267 SER A N 1
ATOM 2225 C CA . SER A 1 267 ? -10.360 1.047 24.595 1.00 92.44 267 SER A CA 1
ATOM 2226 C C . SER A 1 267 ? -10.744 2.114 23.582 1.00 92.44 267 SER A C 1
ATOM 2228 O O . SER A 1 267 ? -11.921 2.315 23.290 1.00 92.44 267 SER A O 1
ATOM 2230 N N . ILE A 1 268 ? -9.733 2.758 23.002 1.00 96.00 268 ILE A N 1
ATOM 2231 C CA . ILE A 1 268 ? -9.885 3.611 21.822 1.00 96.00 268 ILE A CA 1
ATOM 2232 C C . ILE A 1 268 ? -9.553 2.759 20.599 1.00 96.00 268 ILE A C 1
ATOM 2234 O O . ILE A 1 268 ? -8.404 2.353 20.410 1.00 96.00 268 ILE A O 1
ATOM 2238 N N . ILE A 1 269 ? -10.552 2.471 19.766 1.00 97.12 269 ILE A N 1
ATOM 2239 C CA . ILE A 1 269 ? -10.369 1.605 18.595 1.00 97.12 269 ILE A CA 1
ATOM 2240 C C . ILE A 1 269 ? -9.923 2.433 17.389 1.00 97.12 269 ILE A C 1
ATOM 2242 O O . ILE A 1 269 ? -10.627 3.344 16.959 1.00 97.12 269 ILE A O 1
ATOM 2246 N N . CYS A 1 270 ? -8.780 2.096 16.794 1.00 97.19 270 CYS A N 1
ATOM 2247 C CA . CYS A 1 270 ? -8.244 2.780 15.618 1.00 97.19 270 CYS A CA 1
ATOM 2248 C C . CYS A 1 270 ? -8.530 1.988 14.333 1.00 97.19 270 CYS A C 1
ATOM 2250 O O . CYS A 1 270 ? -7.952 0.921 14.140 1.00 97.19 270 CYS A O 1
ATOM 2252 N N . LEU A 1 271 ? -9.357 2.514 13.419 1.00 95.31 271 LEU A N 1
ATOM 2253 C CA . LEU A 1 271 ? -9.815 1.849 12.186 1.00 95.31 271 LEU A CA 1
ATOM 2254 C C . LEU A 1 271 ? -9.401 2.615 10.919 1.00 95.31 271 LEU A C 1
ATOM 2256 O O . LEU A 1 271 ? -10.046 3.572 10.492 1.00 95.31 271 LEU A O 1
ATOM 2260 N N . MET A 1 272 ? -8.331 2.173 10.258 1.00 89.50 272 MET A N 1
ATOM 2261 C CA . MET A 1 272 ? -7.723 2.943 9.159 1.00 89.50 272 MET A CA 1
ATOM 2262 C C . MET A 1 272 ? -8.26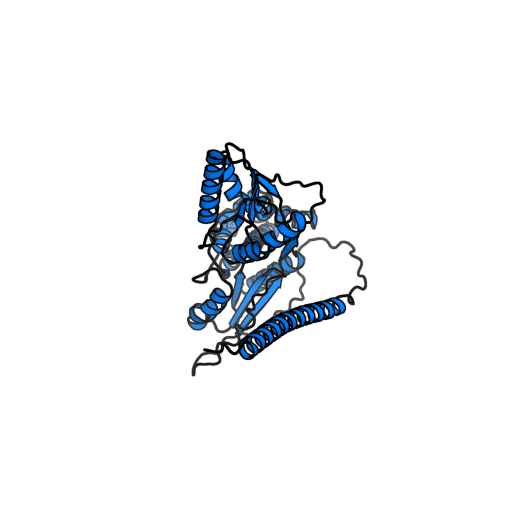5 2.630 7.753 1.00 89.50 272 MET A C 1
ATOM 2264 O O . MET A 1 272 ? -7.752 3.160 6.771 1.00 89.50 272 MET A O 1
ATOM 2268 N N . SER A 1 273 ? -9.265 1.755 7.616 1.00 87.12 273 SER A N 1
ATOM 2269 C CA . SER A 1 273 ? -9.896 1.467 6.321 1.00 87.12 273 SER A CA 1
ATOM 2270 C C . SER A 1 273 ? -11.294 0.869 6.482 1.00 87.12 273 SER A C 1
ATOM 2272 O O . SER A 1 273 ? -11.586 0.256 7.510 1.00 87.12 273 SER A O 1
ATOM 2274 N N . ASN A 1 274 ? -12.128 0.965 5.440 1.00 89.31 274 ASN A N 1
ATOM 2275 C CA . ASN A 1 274 ? -13.455 0.339 5.424 1.00 89.31 274 ASN A CA 1
ATOM 2276 C C . ASN A 1 274 ? -13.380 -1.185 5.632 1.00 89.31 274 ASN A C 1
ATOM 2278 O O . ASN A 1 274 ? -14.174 -1.744 6.381 1.00 89.31 274 ASN A O 1
ATOM 2282 N N . SER A 1 275 ? -12.418 -1.866 4.996 1.00 87.75 275 SER A N 1
ATOM 2283 C CA . SER A 1 275 ? -12.224 -3.315 5.161 1.00 87.75 275 SER A CA 1
ATOM 2284 C C . SER A 1 275 ? -11.866 -3.685 6.598 1.00 87.75 275 SER A C 1
ATOM 2286 O O . SER A 1 275 ? -12.359 -4.681 7.121 1.00 87.75 275 SER A O 1
ATOM 2288 N N . THR A 1 276 ? -11.047 -2.861 7.251 1.00 91.69 276 THR A N 1
ATOM 2289 C CA . THR A 1 276 ? -10.681 -3.044 8.657 1.00 91.69 276 THR A CA 1
ATOM 2290 C C . THR A 1 276 ? -11.876 -2.791 9.574 1.00 91.69 276 THR A C 1
ATOM 2292 O O . THR A 1 276 ? -12.099 -3.580 10.481 1.00 91.69 276 THR A O 1
ATOM 2295 N N . ALA A 1 277 ? -12.681 -1.757 9.306 1.00 94.19 277 ALA A N 1
ATOM 2296 C CA . ALA A 1 277 ? -13.894 -1.455 10.066 1.00 94.19 277 ALA A CA 1
ATOM 2297 C C . ALA A 1 277 ? -14.942 -2.575 9.993 1.00 94.19 277 ALA A C 1
ATOM 2299 O O . ALA A 1 277 ? -15.448 -3.001 11.027 1.00 94.19 277 ALA A O 1
ATOM 2300 N N . LEU A 1 278 ? -15.221 -3.095 8.792 1.00 93.19 278 LEU A N 1
ATOM 2301 C CA . LEU A 1 278 ? -16.136 -4.227 8.612 1.00 93.19 278 LEU A CA 1
ATOM 2302 C C . LEU A 1 278 ? -15.637 -5.473 9.340 1.00 93.19 278 LEU A C 1
ATOM 2304 O O . LEU A 1 278 ? -16.390 -6.097 10.079 1.00 93.19 278 LEU A O 1
ATOM 2308 N N . SER A 1 279 ? -14.358 -5.814 9.165 1.00 92.94 279 SER A N 1
ATOM 2309 C CA . SER A 1 279 ? -13.798 -6.993 9.821 1.00 92.94 279 SER A CA 1
ATOM 2310 C C . SER A 1 279 ? -13.763 -6.834 11.341 1.00 92.94 279 SER A C 1
ATOM 2312 O O . SER A 1 279 ? -14.004 -7.802 12.049 1.00 92.94 279 SER A O 1
ATOM 2314 N N . PHE A 1 280 ? -13.490 -5.636 11.864 1.00 94.31 280 PHE A N 1
ATOM 2315 C CA . PHE A 1 280 ? -13.555 -5.374 13.302 1.00 94.31 280 PHE A CA 1
ATOM 2316 C C . PHE A 1 280 ? -14.976 -5.586 13.834 1.00 94.31 280 PHE A C 1
ATOM 2318 O O . PHE A 1 280 ? -15.160 -6.324 14.795 1.00 94.31 280 PHE A O 1
ATOM 2325 N N . TYR A 1 281 ? -15.977 -4.999 13.174 1.00 93.94 281 TYR A N 1
ATOM 2326 C CA . TYR A 1 281 ? -17.379 -5.123 13.569 1.00 93.94 281 TYR A CA 1
ATOM 2327 C C . TYR A 1 281 ? -17.863 -6.579 13.564 1.00 93.94 281 TYR A C 1
ATOM 2329 O O . TYR A 1 281 ? -18.524 -7.010 14.501 1.00 93.94 281 TYR A O 1
ATOM 2337 N N . GLU A 1 282 ? -17.487 -7.362 12.552 1.00 92.38 282 GLU A N 1
ATOM 2338 C CA . GLU A 1 282 ? -17.837 -8.787 12.476 1.00 92.38 282 GLU A CA 1
ATOM 2339 C C . GLU A 1 282 ? -17.215 -9.621 13.609 1.00 92.38 282 GLU A C 1
ATOM 2341 O O . GLU A 1 282 ? -17.809 -10.612 14.026 1.00 92.38 282 GLU A O 1
ATOM 2346 N N . ASN A 1 283 ? -16.039 -9.234 14.113 1.00 91.88 283 ASN A N 1
ATOM 2347 C CA . ASN A 1 283 ? -15.363 -9.955 15.195 1.00 91.88 283 ASN A CA 1
ATOM 2348 C C . ASN A 1 283 ? -15.794 -9.496 16.595 1.00 91.88 283 ASN A C 1
ATOM 2350 O O . ASN A 1 283 ? -15.888 -10.320 17.500 1.00 91.88 283 ASN A O 1
ATOM 2354 N N . PHE A 1 284 ? -16.007 -8.192 16.787 1.00 92.25 284 PHE A N 1
ATOM 2355 C CA . PHE A 1 284 ? -16.110 -7.578 18.117 1.00 92.25 284 PHE A CA 1
ATOM 2356 C C . PHE A 1 284 ? -17.377 -6.737 18.322 1.00 92.25 284 PHE A C 1
ATOM 2358 O O . PHE A 1 284 ? -17.621 -6.258 19.427 1.00 92.25 284 PHE A O 1
ATOM 2365 N N . GLY A 1 285 ? -18.188 -6.534 17.283 1.00 91.94 285 GLY A N 1
ATOM 2366 C CA . GLY A 1 285 ? -19.367 -5.674 17.335 1.00 91.94 285 GLY A CA 1
ATOM 2367 C C . GLY A 1 285 ? -19.025 -4.183 17.418 1.00 91.94 285 GLY A C 1
ATOM 2368 O O . GLY A 1 285 ? -17.998 -3.723 16.913 1.00 91.94 285 GLY A O 1
ATOM 2369 N N . ASN A 1 286 ? -19.927 -3.410 18.023 1.00 92.50 286 ASN A N 1
ATOM 2370 C CA . ASN A 1 286 ? -19.858 -1.949 18.124 1.00 92.50 286 ASN A CA 1
ATOM 2371 C C . ASN A 1 286 ? -19.952 -1.414 19.565 1.00 92.50 286 ASN A C 1
ATOM 2373 O O . ASN A 1 286 ? -20.091 -0.203 19.744 1.00 92.50 286 ASN A O 1
ATOM 2377 N N . ASP A 1 287 ? -19.861 -2.279 20.582 1.00 90.81 287 ASP A N 1
ATOM 2378 C CA . ASP A 1 287 ? -19.963 -1.902 22.002 1.00 90.81 287 ASP A CA 1
ATOM 2379 C C . ASP A 1 287 ? -18.647 -1.301 22.536 1.00 90.81 287 ASP A C 1
ATOM 2381 O O . ASP A 1 287 ? -18.031 -1.799 23.477 1.00 90.81 287 ASP A O 1
ATOM 2385 N N . PHE A 1 288 ? -18.195 -0.229 21.883 1.00 90.88 288 PHE A N 1
ATOM 2386 C CA . PHE A 1 288 ? -17.025 0.557 22.263 1.00 90.88 288 PHE A CA 1
ATOM 2387 C C . PHE A 1 288 ? -17.394 2.035 22.283 1.00 90.88 288 PHE A C 1
ATOM 2389 O O . PHE A 1 288 ? -18.007 2.554 21.346 1.00 90.88 288 PHE A O 1
ATOM 2396 N N . ASP A 1 289 ? -16.995 2.726 23.348 1.00 86.88 289 ASP A N 1
ATOM 2397 C CA . ASP A 1 289 ? -17.391 4.118 23.533 1.00 86.88 289 ASP A CA 1
ATOM 2398 C C . ASP A 1 289 ? -16.637 5.067 22.603 1.00 86.88 289 ASP A C 1
ATOM 2400 O O . ASP A 1 289 ? -17.213 6.075 22.199 1.00 86.88 289 ASP A O 1
ATOM 2404 N N . TYR A 1 290 ? -15.398 4.741 22.212 1.00 95.00 290 TYR A N 1
ATOM 2405 C CA . TYR A 1 290 ? -14.540 5.627 21.425 1.00 95.00 290 TYR A CA 1
ATOM 2406 C C . TYR A 1 290 ? -13.862 4.912 20.256 1.00 95.00 290 TYR A C 1
ATOM 2408 O O . TYR A 1 290 ? -13.135 3.931 20.420 1.00 95.00 290 TYR A O 1
ATOM 2416 N N . VAL A 1 291 ? -14.054 5.461 19.057 1.00 96.69 291 VAL A N 1
ATOM 2417 C CA . VAL A 1 291 ? -13.451 4.972 17.816 1.00 96.69 291 VAL A CA 1
ATOM 2418 C C . VAL A 1 291 ? -12.849 6.132 17.040 1.00 96.69 291 VAL A C 1
ATOM 2420 O O . VAL A 1 291 ? -13.462 7.185 16.887 1.00 96.69 291 VAL A O 1
ATOM 2423 N N . ILE A 1 292 ? -11.654 5.929 16.499 1.00 97.56 292 ILE A N 1
ATOM 2424 C CA . ILE A 1 292 ? -11.004 6.858 15.577 1.00 97.56 292 ILE A CA 1
ATOM 2425 C C . ILE A 1 292 ? -10.806 6.139 14.256 1.00 97.56 292 ILE A C 1
ATOM 2427 O O . ILE A 1 292 ? -10.289 5.024 14.218 1.00 97.56 292 ILE A O 1
ATOM 2431 N N . CYS A 1 293 ? -11.201 6.764 13.155 1.00 96.19 293 CYS A N 1
ATOM 2432 C CA . CYS A 1 293 ? -11.112 6.160 11.837 1.00 96.19 293 CYS A CA 1
ATOM 2433 C C . CYS A 1 293 ? -10.446 7.069 10.806 1.00 96.19 293 CYS A C 1
ATOM 2435 O O . CYS A 1 293 ? -10.377 8.281 10.982 1.00 96.19 293 CYS A O 1
ATOM 2437 N N . MET A 1 294 ? -9.909 6.475 9.738 1.00 91.88 294 MET A N 1
ATOM 2438 C CA . MET A 1 294 ? -9.231 7.233 8.685 1.00 91.88 294 MET A CA 1
ATOM 2439 C C . MET A 1 294 ? -10.225 7.707 7.619 1.00 91.88 294 MET A C 1
ATOM 2441 O O . MET A 1 294 ? -10.742 6.903 6.839 1.00 91.88 294 MET A O 1
ATOM 2445 N N . GLY A 1 295 ? -10.438 9.022 7.564 1.00 87.62 295 GLY A N 1
ATOM 2446 C CA . GLY A 1 295 ? -11.184 9.699 6.507 1.00 87.62 295 GLY A CA 1
ATOM 2447 C C . GLY A 1 295 ? -12.706 9.518 6.544 1.00 87.62 295 GLY A C 1
ATOM 2448 O O . GLY A 1 295 ? -13.269 8.624 7.181 1.00 87.62 295 GLY A O 1
ATOM 2449 N N . ILE A 1 296 ? -13.391 10.375 5.781 1.00 87.38 296 ILE A N 1
ATOM 2450 C CA . ILE A 1 296 ? -14.859 10.496 5.775 1.00 87.38 296 ILE A CA 1
ATOM 2451 C C . ILE A 1 296 ? -15.590 9.217 5.335 1.00 87.38 296 ILE A C 1
ATOM 2453 O O . ILE A 1 296 ? -16.694 8.931 5.799 1.00 87.38 296 ILE A O 1
ATOM 2457 N N . SER A 1 297 ? -14.991 8.427 4.439 1.00 88.50 297 SER A N 1
ATOM 2458 C CA . SER A 1 297 ? -15.584 7.164 3.981 1.00 88.50 297 SER A CA 1
ATOM 2459 C C . SER A 1 297 ? -15.733 6.170 5.136 1.00 88.50 297 SER A C 1
ATOM 2461 O O . SER A 1 297 ? -16.799 5.576 5.300 1.00 88.50 297 SER A O 1
ATOM 2463 N N . CYS A 1 298 ? -14.679 6.010 5.942 1.00 92.50 298 CYS A N 1
ATOM 2464 C CA . CYS A 1 298 ? -14.684 5.086 7.073 1.00 92.50 298 CYS A CA 1
ATOM 2465 C C . CYS A 1 298 ? -15.653 5.574 8.157 1.00 92.50 298 CYS A C 1
ATOM 2467 O O . CYS A 1 298 ? -16.453 4.795 8.670 1.00 92.50 298 CYS A O 1
ATOM 2469 N N . TYR A 1 299 ? -15.678 6.885 8.412 1.00 95.38 299 TYR A N 1
ATOM 2470 C CA . TYR A 1 299 ? -16.631 7.506 9.332 1.00 95.38 299 TYR A CA 1
ATOM 2471 C C . TYR A 1 299 ? -18.089 7.204 8.964 1.00 95.38 299 TYR A C 1
ATOM 2473 O O . TYR A 1 299 ? -18.858 6.724 9.799 1.00 95.38 299 TYR A O 1
ATOM 2481 N N . LYS A 1 300 ? -18.470 7.426 7.696 1.00 95.12 300 LYS A N 1
ATOM 2482 C CA . LYS A 1 300 ? -19.834 7.157 7.210 1.00 95.12 300 LYS A CA 1
ATOM 2483 C C . LYS A 1 300 ? -20.225 5.691 7.388 1.00 95.12 300 LYS A C 1
ATOM 2485 O O . LYS A 1 300 ? -21.370 5.404 7.727 1.00 95.12 300 LYS A O 1
ATOM 2490 N N . LEU A 1 301 ? -19.289 4.768 7.168 1.00 96.19 301 LEU A N 1
ATOM 2491 C CA . LEU A 1 301 ? -19.511 3.345 7.409 1.00 96.19 301 LEU A CA 1
ATOM 2492 C C . LEU A 1 301 ? -19.745 3.057 8.900 1.00 96.19 301 LEU A C 1
ATOM 2494 O O . LEU A 1 301 ? -20.717 2.392 9.238 1.00 96.19 301 LEU A O 1
ATOM 2498 N N . LEU A 1 302 ? -18.908 3.585 9.794 1.00 96.94 302 LEU A N 1
ATOM 2499 C CA . LEU A 1 302 ? -19.036 3.347 11.237 1.00 96.94 302 LEU A CA 1
ATOM 2500 C C . LEU A 1 302 ? -20.330 3.910 11.822 1.00 96.94 302 LEU A C 1
ATOM 2502 O O . LEU A 1 302 ? -20.935 3.283 12.688 1.00 96.94 302 LEU A O 1
ATOM 2506 N N . LYS A 1 303 ? -20.810 5.046 11.310 1.00 96.94 303 LYS A N 1
ATOM 2507 C CA . LYS A 1 303 ? -22.126 5.571 11.689 1.00 96.94 303 LYS A CA 1
ATOM 2508 C C . LYS A 1 303 ? -23.271 4.657 11.257 1.00 96.94 303 LYS A C 1
ATOM 2510 O O . LYS A 1 303 ? -24.178 4.441 12.048 1.00 96.94 303 LYS A O 1
ATOM 2515 N N . LYS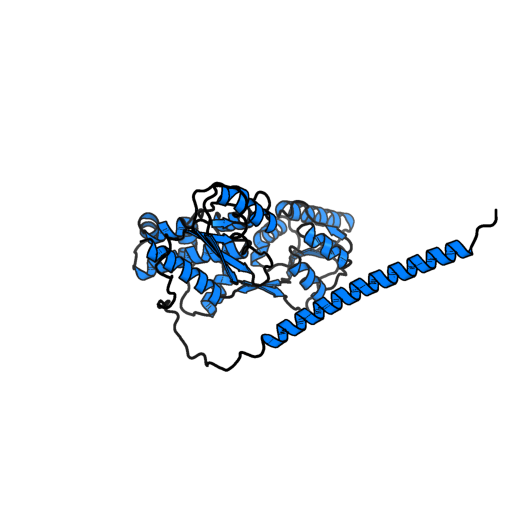 A 1 304 ? -23.199 4.045 10.068 1.00 96.94 304 LYS A N 1
ATOM 2516 C CA . LYS A 1 304 ? -24.173 3.018 9.641 1.00 96.94 304 LYS A CA 1
ATOM 2517 C C . LYS A 1 304 ? -24.127 1.752 10.502 1.00 96.94 304 LYS A C 1
ATOM 2519 O O . LYS A 1 304 ? -25.132 1.066 10.618 1.00 96.94 304 LYS A O 1
ATOM 2524 N N . LEU A 1 305 ? -22.971 1.449 11.091 1.00 96.38 305 LEU A N 1
ATOM 2525 C CA . LEU A 1 305 ? -22.774 0.334 12.022 1.00 96.38 305 LEU A CA 1
ATOM 2526 C C . LEU A 1 305 ? -23.079 0.718 13.485 1.00 96.38 305 LEU A C 1
ATOM 2528 O O . LEU A 1 305 ? -22.772 -0.051 14.393 1.00 96.38 305 LEU A O 1
ATOM 2532 N N . ASN A 1 306 ? -23.685 1.886 13.728 1.00 96.00 306 ASN A N 1
ATOM 2533 C CA . ASN A 1 306 ? -24.120 2.371 15.043 1.00 96.00 306 ASN A CA 1
ATOM 2534 C C . ASN A 1 306 ? -23.002 2.502 16.094 1.00 96.00 306 ASN A C 1
ATOM 2536 O O . ASN A 1 306 ? -23.240 2.321 17.285 1.00 96.00 306 ASN A O 1
ATOM 2540 N N . PHE A 1 307 ? -21.780 2.846 15.682 1.00 95.44 307 PHE A N 1
ATOM 2541 C CA . PHE A 1 307 ? -20.738 3.236 16.636 1.00 95.44 307 PHE A CA 1
ATOM 2542 C C . PHE A 1 307 ? -21.043 4.610 17.257 1.00 95.44 307 PHE A C 1
ATOM 2544 O O . PHE A 1 307 ? -21.414 5.553 16.547 1.00 95.44 307 PHE A O 1
ATOM 2551 N N . LYS A 1 308 ? -20.831 4.731 18.575 1.00 90.94 308 LYS A N 1
ATOM 2552 C CA . LYS A 1 308 ? -21.155 5.925 19.377 1.00 90.94 308 LYS A CA 1
ATOM 2553 C C . LYS A 1 308 ? -20.264 7.130 19.018 1.00 90.94 308 LYS A C 1
ATOM 2555 O O . LYS A 1 308 ? -20.599 7.911 18.116 1.00 90.94 308 LYS A O 1
ATOM 2560 N N . ASN A 1 309 ? -19.115 7.285 19.686 1.00 94.56 309 ASN A N 1
ATOM 2561 C CA . ASN A 1 309 ? -18.205 8.416 19.480 1.00 94.56 309 ASN A CA 1
ATOM 2562 C C . ASN A 1 309 ? -17.154 8.061 18.424 1.00 94.56 309 ASN A C 1
ATOM 2564 O O . ASN A 1 309 ? -16.192 7.347 18.704 1.00 94.56 309 ASN A O 1
ATOM 2568 N N . VAL A 1 310 ? -17.355 8.558 17.200 1.00 97.06 310 VAL A N 1
ATOM 2569 C CA . VAL A 1 310 ? -16.463 8.311 16.059 1.00 97.06 310 VAL A CA 1
ATOM 2570 C C . VAL A 1 310 ? -15.767 9.607 15.667 1.00 97.06 310 VAL A C 1
ATOM 2572 O O . VAL A 1 310 ? -16.435 10.565 15.279 1.00 97.06 310 VAL A O 1
ATOM 2575 N N . TYR A 1 311 ? -14.439 9.606 15.714 1.00 97.25 311 TYR A N 1
ATOM 2576 C CA . TYR A 1 311 ? -13.582 10.712 15.293 1.00 97.25 311 TYR A CA 1
ATOM 2577 C C . TYR A 1 311 ? -12.853 10.350 13.998 1.00 97.25 311 TYR A C 1
ATOM 2579 O O . TYR A 1 311 ? -12.565 9.178 13.742 1.00 97.25 311 TYR A O 1
ATOM 2587 N N . PHE A 1 312 ? -12.551 11.341 13.163 1.00 95.75 312 PHE A N 1
ATOM 2588 C CA . PHE A 1 312 ? -11.777 11.142 11.940 1.00 95.75 312 PHE A CA 1
ATOM 2589 C C . PHE A 1 312 ? -11.110 12.448 11.496 1.00 95.75 312 PHE A C 1
ATOM 2591 O O . PHE A 1 312 ? -11.671 13.517 11.730 1.00 95.75 312 PHE A O 1
ATOM 2598 N N . PRO A 1 313 ? -9.939 12.385 10.842 1.00 92.19 313 PRO A N 1
ATOM 2599 C CA . PRO A 1 313 ? -9.355 13.544 10.187 1.00 92.19 313 PRO A CA 1
ATOM 2600 C C . PRO A 1 313 ? -10.004 13.764 8.813 1.00 92.19 313 PRO A C 1
ATOM 2602 O O . PRO A 1 313 ? -10.138 12.824 8.021 1.00 92.19 313 PRO A O 1
ATOM 2605 N N . GLU A 1 314 ? -10.379 15.004 8.499 1.00 84.62 314 GLU A N 1
ATOM 2606 C CA . GLU A 1 314 ? -10.978 15.350 7.201 1.00 84.62 314 GLU A CA 1
ATOM 2607 C C . GLU A 1 314 ? -9.984 15.204 6.041 1.00 84.62 314 GLU A C 1
ATOM 2609 O O . GLU A 1 314 ? -10.339 14.733 4.958 1.00 84.62 314 GLU A O 1
ATOM 2614 N N . ASP A 1 315 ? -8.713 15.524 6.290 1.00 79.88 315 ASP A N 1
ATOM 2615 C CA . ASP A 1 315 ? -7.626 15.451 5.309 1.00 79.88 315 ASP A CA 1
ATOM 2616 C C . ASP A 1 315 ? -7.122 14.023 5.041 1.00 79.88 315 ASP A C 1
ATOM 2618 O O . ASP A 1 315 ? -6.331 13.805 4.122 1.00 79.88 315 ASP A O 1
ATOM 2622 N N . SER A 1 316 ? -7.588 13.041 5.824 1.00 81.75 316 SER A N 1
ATOM 2623 C CA . SER A 1 316 ? -7.154 11.641 5.759 1.00 81.75 316 SER A CA 1
ATOM 2624 C C . SER A 1 316 ? -5.631 11.450 5.892 1.00 81.75 316 SER A C 1
ATOM 2626 O O . SER A 1 316 ? -5.069 10.517 5.312 1.00 81.75 316 SER A O 1
ATOM 2628 N N . LYS A 1 317 ? -4.948 12.321 6.651 1.00 84.25 317 LYS A N 1
ATOM 2629 C CA . LYS A 1 317 ? -3.503 12.224 6.913 1.00 84.25 317 LYS A CA 1
ATOM 2630 C C . LYS A 1 317 ? -3.206 11.506 8.230 1.00 84.25 317 LYS A C 1
ATOM 2632 O O . LYS A 1 317 ? -3.908 11.676 9.225 1.00 84.25 317 LYS A O 1
ATOM 2637 N N . THR A 1 318 ? -2.106 10.745 8.259 1.00 85.88 318 THR A N 1
ATOM 2638 C CA . THR A 1 318 ? -1.628 10.041 9.467 1.00 85.88 318 THR A CA 1
ATOM 2639 C C . THR A 1 318 ? -1.330 11.000 10.617 1.00 85.88 318 THR A C 1
ATOM 2641 O O . THR A 1 318 ? -1.709 10.716 11.747 1.00 85.88 318 THR A O 1
ATOM 2644 N N . HIS A 1 319 ? -0.711 12.150 10.337 1.00 88.25 319 HIS A N 1
ATOM 2645 C CA . HIS A 1 319 ? -0.403 13.150 11.361 1.00 88.25 319 HIS A CA 1
ATOM 2646 C C . HIS A 1 319 ? -1.678 13.679 12.040 1.00 88.25 319 HIS A C 1
ATOM 2648 O O . HIS A 1 319 ? -1.799 13.645 13.260 1.00 88.25 319 HIS A O 1
ATOM 2654 N N . SER A 1 320 ? -2.681 14.062 11.249 1.00 91.00 320 SER A N 1
ATOM 2655 C CA . SER A 1 320 ? -3.980 14.526 11.747 1.00 91.00 320 SER A CA 1
ATOM 2656 C C . SER A 1 320 ? -4.724 13.428 12.517 1.00 91.00 320 SER A C 1
ATOM 2658 O O . SER A 1 320 ? -5.288 13.686 13.578 1.00 91.00 320 SER A O 1
ATOM 2660 N N . PHE A 1 321 ? -4.668 12.179 12.038 1.00 94.00 321 PHE A N 1
ATOM 2661 C CA . PHE A 1 321 ? -5.190 11.014 12.761 1.00 94.00 321 PHE A CA 1
ATOM 2662 C C . PHE A 1 321 ? -4.542 10.857 14.144 1.00 94.00 321 PHE A C 1
ATOM 2664 O O . PHE A 1 321 ? -5.236 10.635 15.136 1.00 94.00 321 PHE A O 1
ATOM 2671 N N . LEU A 1 322 ? -3.216 10.981 14.210 1.00 94.06 322 LEU A N 1
ATOM 2672 C CA . LEU A 1 322 ? -2.445 10.841 15.439 1.00 94.06 322 LEU A CA 1
ATOM 2673 C C . LEU A 1 322 ? -2.750 11.965 16.435 1.00 94.06 322 LEU A C 1
ATOM 2675 O O . LEU A 1 322 ? -2.963 11.682 17.609 1.00 94.06 322 LEU A O 1
ATOM 2679 N N . ASN A 1 323 ? -2.850 13.211 15.969 1.00 94.69 323 ASN A N 1
ATOM 2680 C CA . ASN A 1 323 ? -3.197 14.348 16.824 1.00 94.69 323 ASN A CA 1
ATOM 2681 C C . ASN A 1 323 ? -4.574 14.155 17.475 1.00 94.69 323 ASN A C 1
ATOM 2683 O O . ASN A 1 323 ? -4.725 14.354 18.679 1.00 94.69 323 ASN A O 1
ATOM 2687 N N . ILE A 1 324 ? -5.570 13.697 16.707 1.00 96.50 324 ILE A N 1
ATOM 2688 C CA . ILE A 1 324 ? -6.898 13.358 17.242 1.00 96.50 324 ILE A CA 1
ATOM 2689 C C . ILE A 1 324 ? -6.790 12.251 18.298 1.00 96.50 324 ILE A C 1
ATOM 2691 O O . ILE A 1 324 ? -7.409 12.356 19.356 1.00 96.50 324 ILE A O 1
ATOM 2695 N N . LEU A 1 325 ? -5.999 11.208 18.031 1.00 96.56 325 LEU A N 1
ATOM 2696 C CA . LEU A 1 325 ? -5.796 10.089 18.950 1.00 96.56 325 LEU A CA 1
ATOM 2697 C C . LEU A 1 325 ? -5.164 10.514 20.276 1.00 96.56 325 LEU A C 1
ATOM 2699 O O . LEU A 1 325 ? -5.700 10.178 21.331 1.00 96.56 325 LEU A O 1
ATOM 2703 N N . VAL A 1 326 ? -4.070 11.270 20.230 1.00 95.00 326 VAL A N 1
ATOM 2704 C CA . VAL A 1 326 ? -3.360 11.740 21.427 1.00 95.00 326 VAL A CA 1
ATOM 2705 C C . VAL A 1 326 ? -4.242 12.686 22.243 1.00 95.00 326 VAL A C 1
ATOM 2707 O O . VAL A 1 326 ? -4.376 12.515 23.455 1.00 95.00 326 VAL A O 1
ATOM 2710 N N . ASN A 1 327 ? -4.918 13.632 21.585 1.00 95.19 327 ASN A N 1
ATOM 2711 C CA . ASN A 1 327 ? -5.815 14.570 22.261 1.00 95.19 327 ASN A CA 1
ATOM 2712 C C . ASN A 1 327 ? -6.998 13.856 22.919 1.00 95.19 327 ASN A C 1
ATOM 2714 O O . ASN A 1 327 ? -7.350 14.165 24.059 1.00 95.19 327 ASN A O 1
ATOM 2718 N N . LEU A 1 328 ? -7.598 12.882 22.226 1.00 95.00 328 LEU A N 1
ATOM 2719 C CA . LEU A 1 328 ? -8.679 12.082 22.789 1.00 95.00 328 LEU A CA 1
ATOM 2720 C C . LEU A 1 328 ? -8.189 11.278 23.995 1.00 95.00 328 LEU A C 1
ATOM 2722 O O . LEU A 1 328 ? -8.818 11.333 25.046 1.00 95.00 328 LEU A O 1
ATOM 2726 N N . TYR A 1 329 ? -7.057 10.584 23.874 1.00 94.50 329 TYR A N 1
ATOM 2727 C CA . TYR A 1 329 ? -6.484 9.809 24.972 1.00 94.50 329 TYR A CA 1
ATOM 2728 C C . TYR A 1 329 ? -6.238 10.670 26.220 1.00 94.50 329 TYR A C 1
ATOM 2730 O O . TYR A 1 329 ? -6.711 10.327 27.303 1.00 94.50 329 TYR A O 1
ATOM 2738 N N . ASN A 1 330 ? -5.585 11.824 26.064 1.00 91.94 330 ASN A N 1
ATOM 2739 C CA . ASN A 1 330 ? -5.303 12.734 27.176 1.00 91.94 330 ASN A CA 1
ATOM 2740 C C . ASN A 1 330 ? -6.587 13.278 27.816 1.00 91.94 330 ASN A C 1
ATOM 2742 O O . ASN A 1 330 ? -6.698 13.321 29.042 1.00 91.94 330 ASN A O 1
ATOM 2746 N N . LYS A 1 331 ? -7.591 13.629 27.002 1.00 92.12 331 LYS A N 1
ATOM 2747 C CA . LYS A 1 331 ? -8.905 14.058 27.498 1.00 92.12 331 LYS A CA 1
ATOM 2748 C C . LYS A 1 331 ? -9.569 12.970 28.344 1.00 92.12 331 LYS A C 1
ATOM 2750 O O . LYS A 1 331 ? -10.108 13.269 29.408 1.00 92.12 331 LYS A O 1
ATOM 2755 N N . LEU A 1 332 ? -9.528 11.718 27.889 1.00 91.00 332 LEU A N 1
ATOM 2756 C CA . LEU A 1 332 ? -10.138 10.592 28.595 1.00 91.00 332 LEU A CA 1
ATOM 2757 C C . LEU A 1 332 ? -9.383 10.238 29.883 1.00 91.00 332 LEU A C 1
ATOM 2759 O O . LEU A 1 332 ? -10.018 10.034 30.919 1.00 91.00 332 LEU A O 1
ATOM 2763 N N . LYS A 1 333 ? -8.046 10.243 29.841 1.00 87.81 333 LYS A N 1
ATOM 2764 C CA . LYS A 1 333 ? -7.180 10.030 31.008 1.00 87.81 333 LYS A CA 1
ATOM 2765 C C . LYS A 1 333 ? -7.463 11.059 32.106 1.00 87.81 333 LYS A C 1
ATOM 2767 O O . LYS A 1 333 ? -7.673 10.683 33.257 1.00 87.81 333 LYS A O 1
ATOM 2772 N N . ASN A 1 334 ? -7.531 12.339 31.739 1.00 86.56 334 ASN A N 1
ATOM 2773 C CA . ASN A 1 334 ? -7.750 13.431 32.689 1.00 86.56 334 ASN A CA 1
ATOM 2774 C C . ASN A 1 334 ? -9.192 13.468 33.217 1.00 86.56 334 ASN A C 1
ATOM 2776 O O . ASN A 1 334 ? -9.403 13.709 34.401 1.00 86.56 334 ASN A O 1
ATOM 2780 N N . GLY A 1 335 ? -10.182 13.217 32.352 1.00 84.44 335 GLY A N 1
ATOM 2781 C CA . GLY A 1 335 ? -11.598 13.319 32.710 1.00 84.44 335 GLY A CA 1
ATOM 2782 C C . GLY A 1 335 ? -12.120 12.153 33.550 1.00 84.44 335 GLY A C 1
ATOM 2783 O O . GLY A 1 335 ? -12.877 12.369 34.490 1.00 84.44 335 GLY A O 1
ATOM 2784 N N . TYR A 1 336 ? -11.718 10.918 33.235 1.00 79.31 336 TYR A N 1
ATOM 2785 C CA . TYR A 1 336 ? -12.264 9.722 33.891 1.00 79.31 336 TYR A CA 1
ATOM 2786 C C . TYR A 1 336 ? -11.344 9.120 34.955 1.00 79.31 336 TYR A C 1
ATOM 2788 O O . TYR A 1 336 ? -11.769 8.193 35.643 1.00 79.31 336 TYR A O 1
ATOM 2796 N N . LYS A 1 337 ? -10.090 9.590 35.066 1.00 75.12 337 LYS A N 1
ATOM 2797 C CA . LYS A 1 337 ? -9.035 8.970 35.895 1.00 75.12 337 LYS A CA 1
ATOM 2798 C C . LYS A 1 337 ? -8.905 7.452 35.660 1.00 75.12 337 LYS A C 1
ATOM 2800 O O . LYS A 1 337 ? -8.557 6.700 36.564 1.00 75.12 337 LYS A O 1
ATOM 2805 N N . LYS A 1 338 ? -9.212 6.997 34.440 1.00 74.44 338 LYS A N 1
ATOM 2806 C CA . LYS A 1 338 ? -9.123 5.598 34.006 1.00 74.44 338 LYS A CA 1
ATOM 2807 C C . LYS A 1 338 ? -8.060 5.463 32.931 1.00 74.44 338 LYS A C 1
ATOM 2809 O O . LYS A 1 338 ? -7.907 6.343 32.084 1.00 74.44 338 LYS A O 1
ATOM 2814 N N . GLU A 1 339 ? -7.366 4.335 32.948 1.00 80.19 339 GLU A N 1
ATOM 2815 C CA . GLU A 1 339 ? -6.424 3.979 31.898 1.00 80.19 339 GLU A CA 1
ATOM 2816 C C . GLU A 1 339 ? -7.192 3.424 30.690 1.00 80.19 339 GLU A C 1
ATOM 2818 O O . GLU A 1 339 ? -7.932 2.442 30.795 1.00 80.19 339 GLU A O 1
ATOM 2823 N N . PHE A 1 340 ? -7.054 4.097 29.549 1.00 90.38 340 PHE A N 1
ATOM 2824 C CA . PHE A 1 340 ? -7.579 3.629 28.270 1.00 90.38 340 PHE A CA 1
ATOM 2825 C C . PHE A 1 340 ? -6.469 2.918 27.501 1.00 90.38 340 PHE A C 1
ATOM 2827 O O . PHE A 1 340 ? -5.324 3.356 27.506 1.00 90.38 340 PHE A O 1
ATOM 2834 N N . GLN A 1 341 ? -6.803 1.849 26.787 1.00 92.38 341 GLN A N 1
ATOM 2835 C CA . GLN A 1 341 ? -5.861 1.207 25.872 1.00 92.38 341 GLN A CA 1
ATOM 2836 C C . GLN A 1 341 ? -6.156 1.614 24.427 1.00 92.38 341 GLN A C 1
ATOM 2838 O O . GLN A 1 341 ? -7.302 1.597 23.980 1.00 92.38 341 GLN A O 1
ATOM 2843 N N . VAL A 1 342 ? -5.125 1.945 23.655 1.00 95.75 342 VAL A N 1
ATOM 2844 C CA . VAL A 1 342 ? -5.257 2.173 22.213 1.00 95.75 342 VAL A CA 1
ATOM 2845 C C . VAL A 1 342 ? -5.182 0.842 21.473 1.00 95.75 342 VAL A C 1
ATOM 2847 O O . VAL A 1 342 ? -4.209 0.101 21.603 1.00 95.75 342 VAL A O 1
ATOM 2850 N N . VAL A 1 343 ? -6.185 0.538 20.651 1.00 95.50 343 VAL A N 1
ATOM 2851 C CA . VAL A 1 343 ? -6.218 -0.689 19.846 1.00 95.50 343 VAL A CA 1
ATOM 2852 C C . VAL A 1 343 ? -5.944 -0.362 18.387 1.00 95.50 343 VAL A C 1
ATOM 2854 O O . VAL A 1 343 ? -6.795 0.179 17.678 1.00 95.50 343 VAL A O 1
ATOM 2857 N N . LEU A 1 344 ? -4.757 -0.737 17.913 1.00 94.88 344 LEU A N 1
ATOM 2858 C CA . LEU A 1 344 ? -4.366 -0.602 16.513 1.00 94.88 344 LEU A CA 1
ATOM 2859 C C . LEU A 1 344 ? -4.788 -1.847 15.732 1.00 94.88 344 LEU A C 1
ATOM 2861 O O . LEU A 1 344 ? -4.354 -2.958 16.029 1.00 94.88 344 LEU A O 1
ATOM 2865 N N . THR A 1 345 ? -5.619 -1.668 14.706 1.00 93.06 345 THR A N 1
ATOM 2866 C CA . THR A 1 345 ? -6.292 -2.795 14.030 1.00 93.06 345 THR A CA 1
ATOM 2867 C C . THR A 1 345 ? -5.634 -3.268 12.729 1.00 93.06 345 THR A C 1
ATOM 2869 O O . THR A 1 345 ? -6.160 -4.139 12.030 1.00 93.06 345 THR A O 1
ATOM 2872 N N . ARG A 1 346 ? -4.475 -2.706 12.368 1.00 87.00 346 ARG A N 1
ATOM 2873 C CA . ARG A 1 346 ? -3.672 -3.150 11.212 1.00 87.00 346 ARG A CA 1
ATOM 2874 C C . ARG A 1 346 ? -2.634 -4.192 11.628 1.00 87.00 346 ARG A C 1
ATOM 2876 O O . ARG A 1 346 ? -2.358 -4.362 12.811 1.00 87.00 346 ARG A O 1
ATOM 2883 N N . GLU A 1 347 ? -2.029 -4.854 10.645 1.00 83.06 347 GLU A N 1
ATOM 2884 C CA . GLU A 1 347 ? -0.852 -5.706 10.863 1.00 83.06 347 GLU A CA 1
ATOM 2885 C C . GLU A 1 347 ? 0.291 -4.923 11.524 1.00 83.06 347 GLU A C 1
ATOM 2887 O O . GLU A 1 347 ? 0.410 -3.709 11.344 1.00 83.06 347 GLU A O 1
ATOM 2892 N N . LYS A 1 348 ? 1.114 -5.620 12.316 1.00 80.19 348 LYS A N 1
ATOM 2893 C CA . LYS A 1 348 ? 2.166 -5.025 13.155 1.00 80.19 348 LYS A CA 1
ATOM 2894 C C . LYS A 1 348 ? 3.095 -4.102 12.357 1.00 80.19 348 LYS A C 1
ATOM 2896 O O . LYS A 1 348 ? 3.261 -2.947 12.731 1.00 80.19 348 LYS A O 1
ATOM 2901 N N . ASP A 1 349 ? 3.584 -4.586 11.221 1.00 74.75 349 ASP A N 1
ATOM 2902 C CA . ASP A 1 349 ? 4.477 -3.890 10.284 1.00 74.75 349 ASP A CA 1
ATOM 2903 C C . ASP A 1 349 ? 3.866 -2.620 9.671 1.00 74.75 349 ASP A C 1
ATOM 2905 O O . ASP A 1 349 ? 4.570 -1.749 9.173 1.00 74.75 349 ASP A O 1
ATOM 2909 N N . LYS A 1 350 ? 2.540 -2.470 9.727 1.00 79.56 350 LYS A N 1
ATOM 2910 C CA . LYS A 1 350 ? 1.821 -1.314 9.176 1.00 79.56 350 LYS A CA 1
ATOM 2911 C C . LYS A 1 350 ? 1.514 -0.233 10.210 1.00 79.56 350 LYS A C 1
ATOM 2913 O O . LYS A 1 350 ? 0.879 0.763 9.856 1.00 79.56 350 LYS A O 1
ATOM 2918 N N . ASN A 1 351 ? 1.922 -0.440 11.461 1.00 82.94 351 ASN A N 1
ATOM 2919 C CA . ASN A 1 351 ? 1.674 0.462 12.582 1.00 82.94 351 ASN A CA 1
ATOM 2920 C C . ASN A 1 351 ? 2.954 1.084 13.157 1.00 82.94 351 ASN A C 1
ATOM 2922 O O . ASN A 1 351 ? 2.846 1.771 14.163 1.00 82.94 351 ASN A O 1
ATOM 2926 N N . GLU A 1 352 ? 4.137 0.861 12.576 1.00 81.62 352 GLU A N 1
ATOM 2927 C CA . GLU A 1 352 ? 5.416 1.253 13.199 1.00 81.62 352 GLU A CA 1
ATOM 2928 C C . GLU A 1 352 ? 5.489 2.745 13.567 1.00 81.62 352 GLU A C 1
ATOM 2930 O O . GLU A 1 352 ? 5.869 3.074 14.687 1.00 81.62 352 GLU A O 1
ATOM 2935 N N . GLU A 1 353 ? 5.032 3.650 12.692 1.00 83.31 353 GLU A N 1
ATOM 2936 C CA . GLU A 1 353 ? 4.991 5.093 12.988 1.00 83.31 353 GLU A CA 1
ATOM 2937 C C . GLU A 1 353 ? 4.096 5.415 14.196 1.00 83.31 353 GLU A C 1
ATOM 2939 O O . GLU A 1 353 ? 4.539 6.084 15.128 1.00 83.31 353 GLU A O 1
ATOM 2944 N N . LEU A 1 354 ? 2.857 4.902 14.210 1.00 89.00 354 LEU A N 1
ATOM 2945 C CA . LEU A 1 354 ? 1.921 5.122 15.317 1.00 89.00 354 LEU A CA 1
ATOM 2946 C C . LEU A 1 354 ? 2.454 4.492 16.602 1.00 89.00 354 LEU A C 1
ATOM 2948 O O . LEU A 1 354 ? 2.410 5.110 17.656 1.00 89.00 354 LEU A O 1
ATOM 2952 N N . LYS A 1 355 ? 2.964 3.263 16.513 1.00 90.94 355 LYS A N 1
ATOM 2953 C CA . LYS A 1 355 ? 3.500 2.519 17.647 1.00 90.94 355 LYS A CA 1
ATOM 2954 C C . LYS A 1 355 ? 4.654 3.281 18.288 1.00 90.94 355 LYS A C 1
ATOM 2956 O O . LYS A 1 355 ? 4.635 3.454 19.498 1.00 90.94 355 LYS A O 1
ATOM 2961 N N . ARG A 1 356 ? 5.609 3.763 17.487 1.00 90.19 356 ARG A N 1
ATOM 2962 C CA . ARG A 1 356 ? 6.742 4.560 17.967 1.00 90.19 356 ARG A CA 1
ATOM 2963 C C . ARG A 1 356 ? 6.266 5.781 18.750 1.00 90.19 356 ARG A C 1
ATOM 2965 O O . ARG A 1 356 ? 6.640 5.923 19.906 1.00 90.19 356 ARG A O 1
ATOM 2972 N N . ILE A 1 357 ? 5.396 6.601 18.159 1.00 92.19 357 ILE A N 1
ATOM 2973 C CA . ILE A 1 357 ? 4.974 7.859 18.791 1.00 92.19 357 ILE A CA 1
ATOM 2974 C C . ILE A 1 357 ? 4.124 7.596 20.042 1.00 92.19 357 ILE A C 1
ATOM 2976 O O . ILE A 1 357 ? 4.311 8.238 21.069 1.00 92.19 357 ILE A O 1
ATOM 2980 N N . LEU A 1 358 ? 3.214 6.619 20.001 1.00 93.69 358 LEU A N 1
ATOM 2981 C CA . LEU A 1 358 ? 2.429 6.240 21.180 1.00 93.69 358 LEU A CA 1
ATOM 2982 C C . LEU A 1 358 ? 3.316 5.695 22.311 1.00 93.69 358 LEU A C 1
ATOM 2984 O O . LEU A 1 358 ? 3.054 5.998 23.471 1.00 93.69 358 LEU A O 1
ATOM 2988 N N . SER A 1 359 ? 4.366 4.929 21.993 1.00 92.81 359 SER A N 1
ATOM 2989 C CA . SER A 1 359 ? 5.332 4.460 22.992 1.00 92.81 359 SER A CA 1
ATOM 2990 C C . SER A 1 359 ? 6.171 5.599 23.574 1.00 92.81 359 SER A C 1
ATOM 2992 O O . SER A 1 359 ? 6.339 5.636 24.786 1.00 92.81 359 SER A O 1
ATOM 2994 N N . GLU A 1 360 ? 6.632 6.552 22.757 1.00 94.38 360 GLU A N 1
ATOM 2995 C CA . GLU A 1 360 ? 7.339 7.756 23.232 1.00 94.38 360 GLU A CA 1
ATOM 2996 C C . GLU A 1 360 ? 6.471 8.587 24.195 1.00 94.38 360 GLU A C 1
ATOM 2998 O O . GLU A 1 360 ? 6.975 9.174 25.148 1.00 94.38 360 GLU A O 1
ATOM 3003 N N . LEU A 1 361 ? 5.150 8.590 23.987 1.00 93.19 361 LEU A N 1
ATOM 3004 C CA . LEU A 1 361 ? 4.176 9.279 24.838 1.00 93.19 361 LEU A CA 1
ATOM 3005 C C . LEU A 1 361 ? 3.672 8.439 26.027 1.00 93.19 361 LEU A C 1
ATOM 3007 O O . LEU A 1 361 ? 2.764 8.880 26.735 1.00 93.19 361 LEU A O 1
ATOM 3011 N N . ASN A 1 362 ? 4.216 7.237 26.251 1.00 93.00 362 ASN A N 1
ATOM 3012 C CA . ASN A 1 362 ? 3.757 6.296 27.281 1.00 93.00 362 ASN A CA 1
ATOM 3013 C C . ASN A 1 362 ? 2.242 6.009 27.216 1.00 93.00 362 ASN A C 1
ATOM 3015 O O . ASN A 1 362 ? 1.560 5.916 28.240 1.00 93.00 362 ASN A O 1
ATOM 3019 N N . ILE A 1 363 ? 1.694 5.887 26.004 1.00 93.56 363 ILE A N 1
ATOM 3020 C CA . ILE A 1 363 ? 0.289 5.539 25.772 1.00 93.56 363 ILE A CA 1
ATOM 3021 C C . ILE A 1 363 ? 0.169 4.012 25.620 1.00 93.56 363 ILE A C 1
ATOM 3023 O O . ILE A 1 363 ? 0.752 3.449 24.685 1.00 93.56 363 ILE A O 1
ATOM 3027 N N . PRO A 1 364 ? -0.603 3.318 26.484 1.00 92.69 364 PRO A N 1
ATOM 3028 C CA . PRO A 1 364 ? -0.795 1.875 26.396 1.00 92.69 364 PRO A CA 1
ATOM 3029 C C . PRO A 1 364 ? -1.431 1.484 25.065 1.00 92.69 364 PRO A C 1
ATOM 3031 O O . PRO A 1 364 ? -2.476 2.014 24.680 1.00 92.69 364 PRO A O 1
ATOM 3034 N N . LEU A 1 365 ? -0.835 0.513 24.371 1.00 93.81 365 LEU A N 1
ATOM 3035 C CA . LEU A 1 365 ? -1.323 0.062 23.070 1.00 93.81 365 LEU A CA 1
ATOM 3036 C C . LEU A 1 365 ? -1.385 -1.462 22.954 1.00 93.81 365 LEU A C 1
ATOM 3038 O O . LEU A 1 365 ? -0.562 -2.185 23.512 1.00 93.81 365 LEU A O 1
ATOM 3042 N N . LYS A 1 366 ? -2.345 -1.945 22.164 1.00 92.56 366 LYS A N 1
ATOM 3043 C CA . LYS A 1 366 ? -2.505 -3.346 21.756 1.00 92.56 366 LYS A CA 1
ATOM 3044 C C . LYS A 1 366 ? -2.720 -3.405 20.249 1.00 92.56 366 LYS A C 1
ATOM 3046 O O . LYS A 1 366 ? -3.486 -2.624 19.690 1.00 92.56 366 LYS A O 1
ATOM 3051 N N . ILE A 1 367 ? -2.048 -4.336 19.575 1.00 92.19 367 ILE A N 1
ATOM 3052 C CA . ILE A 1 367 ? -2.209 -4.547 18.131 1.00 92.19 367 ILE A CA 1
ATOM 3053 C C . ILE A 1 367 ? -3.121 -5.757 17.915 1.00 92.19 367 ILE A C 1
ATOM 3055 O O . ILE A 1 367 ? -2.797 -6.858 18.355 1.00 92.19 367 ILE A O 1
ATOM 3059 N N . ILE A 1 368 ? -4.248 -5.553 17.230 1.00 91.75 368 ILE A N 1
ATOM 3060 C CA . ILE A 1 368 ? -5.243 -6.590 16.909 1.00 91.75 368 ILE A CA 1
ATOM 3061 C C . ILE A 1 368 ? -5.556 -6.528 15.407 1.00 91.75 368 ILE A C 1
ATOM 3063 O O . ILE A 1 368 ? -6.504 -5.856 14.995 1.00 91.75 368 ILE A O 1
ATOM 3067 N N . PRO A 1 369 ? -4.749 -7.184 14.555 1.00 91.25 369 PRO A N 1
ATOM 3068 C CA . PRO A 1 369 ? -4.915 -7.112 13.108 1.00 91.25 369 PRO A CA 1
ATOM 3069 C C . PRO A 1 369 ? -6.272 -7.663 12.647 1.00 91.25 369 PRO A C 1
ATOM 3071 O O . PRO A 1 369 ? -6.493 -8.866 12.640 1.00 91.25 369 PRO A O 1
ATOM 3074 N N . CYS A 1 370 ? -7.173 -6.803 12.181 1.00 91.81 370 CYS A N 1
ATOM 3075 C CA . CYS A 1 370 ? -8.478 -7.233 11.659 1.00 91.81 370 CYS A CA 1
ATOM 3076 C C . CYS A 1 370 ? -8.408 -7.641 10.182 1.00 91.81 370 CYS A C 1
ATOM 3078 O O . CYS A 1 370 ? -9.287 -8.319 9.664 1.00 91.81 370 CYS A O 1
ATOM 3080 N N . THR A 1 371 ? -7.351 -7.247 9.480 1.00 89.31 371 THR A N 1
ATOM 3081 C CA . THR A 1 371 ? -7.120 -7.611 8.081 1.00 89.31 371 THR A CA 1
ATOM 3082 C C . THR A 1 371 ? -5.669 -8.002 7.877 1.00 89.31 371 THR A C 1
ATOM 3084 O O . THR A 1 371 ? -4.792 -7.409 8.502 1.00 89.31 371 THR A O 1
ATOM 3087 N N . LYS A 1 372 ? -5.421 -8.934 6.957 1.00 87.94 372 LYS A N 1
ATOM 3088 C CA . LYS A 1 372 ? -4.096 -9.405 6.565 1.00 87.94 372 LYS A CA 1
ATOM 3089 C C . LYS A 1 372 ? -3.887 -9.237 5.063 1.00 87.94 372 LYS A C 1
ATOM 3091 O O . LYS A 1 372 ? -4.782 -9.578 4.285 1.00 87.94 372 LYS A O 1
ATOM 3096 N N . THR A 1 373 ? -2.714 -8.776 4.636 1.00 86.81 373 THR A N 1
ATOM 3097 C CA . THR A 1 373 ? -2.344 -8.867 3.219 1.00 86.81 373 THR A CA 1
ATOM 3098 C C . THR A 1 373 ? -2.080 -10.325 2.851 1.00 86.81 373 THR A C 1
ATOM 3100 O O . THR A 1 373 ? -1.282 -11.014 3.487 1.00 86.81 373 THR A O 1
ATOM 3103 N N . LYS A 1 374 ? -2.729 -10.800 1.787 1.00 88.25 374 LYS A N 1
ATOM 3104 C CA . LYS A 1 374 ? -2.350 -12.032 1.093 1.00 88.25 374 LYS A CA 1
ATOM 3105 C C . LYS A 1 374 ? -1.737 -11.658 -0.247 1.00 88.25 374 LYS A C 1
ATOM 3107 O O . LYS A 1 374 ? -2.418 -11.073 -1.079 1.00 88.25 374 LYS A O 1
ATOM 3112 N N . TYR A 1 375 ? -0.487 -12.031 -0.474 1.00 88.56 375 TYR A N 1
ATOM 3113 C CA . TYR A 1 375 ? 0.148 -11.858 -1.777 1.00 88.56 375 TYR A CA 1
ATOM 3114 C C . TYR A 1 375 ? -0.237 -12.987 -2.733 1.00 88.56 375 TYR A C 1
ATOM 3116 O O . TYR A 1 375 ? -0.521 -14.113 -2.317 1.00 88.56 375 TYR A O 1
ATOM 3124 N N . ASN A 1 376 ? -0.242 -12.665 -4.020 1.00 90.62 376 ASN A N 1
ATOM 3125 C CA . ASN A 1 376 ? -0.297 -13.622 -5.110 1.00 90.62 376 ASN A CA 1
ATOM 3126 C C . ASN A 1 376 ? 1.082 -13.633 -5.781 1.00 90.62 376 ASN A C 1
ATOM 3128 O O . ASN A 1 376 ? 1.364 -12.799 -6.641 1.00 90.62 376 ASN A O 1
ATOM 3132 N N . PHE A 1 377 ? 1.950 -14.548 -5.344 1.00 86.19 377 PHE A N 1
ATOM 3133 C CA . PHE A 1 377 ? 3.340 -14.601 -5.800 1.00 86.19 377 PHE A CA 1
ATOM 3134 C C . PHE A 1 377 ? 3.472 -14.929 -7.278 1.00 86.19 377 PHE A C 1
ATOM 3136 O O . PHE A 1 377 ? 4.362 -14.393 -7.923 1.00 86.19 377 PHE A O 1
ATOM 3143 N N . GLU A 1 378 ? 2.559 -15.718 -7.838 1.00 87.50 378 GLU A N 1
ATOM 3144 C CA . GLU A 1 378 ? 2.565 -15.999 -9.271 1.00 87.50 378 GLU A CA 1
ATOM 3145 C C . GLU A 1 378 ? 2.341 -14.725 -10.088 1.00 87.50 378 GLU A C 1
ATOM 3147 O O . GLU A 1 378 ? 3.082 -14.419 -11.016 1.00 87.50 378 GLU A O 1
ATOM 3152 N N . ASN A 1 379 ? 1.399 -13.888 -9.661 1.00 92.31 379 ASN A N 1
ATOM 3153 C CA . ASN A 1 379 ? 1.187 -12.589 -10.286 1.00 92.31 379 ASN A CA 1
ATOM 3154 C C . ASN A 1 379 ? 2.348 -11.612 -10.049 1.00 92.31 379 ASN A C 1
ATOM 3156 O O . ASN A 1 379 ? 2.683 -10.843 -10.946 1.00 92.31 379 ASN A O 1
ATOM 3160 N N . ILE A 1 380 ? 2.995 -11.649 -8.879 1.00 90.69 380 ILE A N 1
ATOM 3161 C CA . ILE A 1 380 ? 4.207 -10.855 -8.616 1.00 90.69 380 ILE A CA 1
ATOM 3162 C C . ILE A 1 380 ? 5.350 -11.281 -9.554 1.00 90.69 380 ILE A C 1
ATOM 3164 O O . ILE A 1 380 ? 6.020 -10.414 -10.116 1.00 90.69 380 ILE A O 1
ATOM 3168 N N . LYS A 1 381 ? 5.537 -12.587 -9.791 1.00 86.50 381 LYS A N 1
ATOM 3169 C CA . LYS A 1 381 ? 6.492 -13.093 -10.791 1.00 86.50 381 LYS A CA 1
ATOM 3170 C C . LYS A 1 381 ? 6.135 -12.627 -12.193 1.00 86.50 381 LYS A C 1
ATOM 3172 O O . LYS A 1 381 ? 7.019 -12.182 -12.908 1.00 86.50 381 LYS A O 1
ATOM 3177 N N . ASN A 1 382 ? 4.857 -12.663 -12.568 1.00 89.44 382 ASN A N 1
ATOM 3178 C CA . ASN A 1 382 ? 4.421 -12.186 -13.880 1.00 89.44 382 ASN A CA 1
ATOM 3179 C C . ASN A 1 382 ? 4.796 -10.712 -14.095 1.00 89.44 382 ASN A C 1
ATOM 3181 O O . ASN A 1 382 ? 5.293 -10.361 -15.162 1.00 89.44 382 ASN A O 1
ATOM 3185 N N . VAL A 1 383 ? 4.639 -9.858 -13.073 1.00 92.88 383 VAL A N 1
ATOM 3186 C CA . VAL A 1 383 ? 5.119 -8.463 -13.128 1.00 92.88 383 VAL A CA 1
ATOM 3187 C C . VAL A 1 383 ? 6.633 -8.413 -13.341 1.00 92.88 383 VAL A C 1
ATOM 3189 O O . VAL A 1 383 ? 7.096 -7.690 -14.220 1.00 92.88 383 VAL A O 1
ATOM 3192 N N . TYR A 1 384 ? 7.400 -9.189 -12.570 1.00 89.62 384 TYR A N 1
ATOM 3193 C CA . TYR A 1 384 ? 8.857 -9.253 -12.706 1.00 89.62 384 TYR A CA 1
ATOM 3194 C C . TYR A 1 384 ? 9.285 -9.681 -14.118 1.00 89.62 384 TYR A C 1
ATOM 3196 O O . TYR A 1 384 ? 10.100 -9.008 -14.744 1.00 89.62 384 TYR A O 1
ATOM 3204 N N . SER A 1 385 ? 8.698 -10.754 -14.653 1.00 86.75 385 SER A N 1
ATOM 3205 C CA . SER A 1 385 ? 8.992 -11.276 -15.991 1.00 86.75 385 SER A CA 1
ATOM 3206 C C . SER A 1 385 ? 8.639 -10.288 -17.102 1.00 86.75 385 SER A C 1
ATOM 3208 O O . SER A 1 385 ? 9.406 -10.161 -18.058 1.00 86.75 385 SER A O 1
ATOM 3210 N N . LEU A 1 386 ? 7.520 -9.564 -16.980 1.00 90.81 386 LEU A N 1
ATOM 3211 C CA . LEU A 1 386 ? 7.135 -8.517 -17.932 1.00 90.81 386 LEU A CA 1
ATOM 3212 C C . LEU A 1 386 ? 8.148 -7.370 -17.946 1.00 90.81 386 LEU A C 1
ATOM 3214 O O . LEU A 1 386 ? 8.598 -6.963 -19.015 1.00 90.81 386 LEU A O 1
ATOM 3218 N N . ILE A 1 387 ? 8.539 -6.882 -16.765 1.00 90.44 387 ILE A N 1
ATOM 3219 C CA . ILE A 1 387 ? 9.527 -5.806 -16.632 1.00 90.44 387 ILE A CA 1
ATOM 3220 C C . ILE A 1 387 ? 10.890 -6.249 -17.173 1.00 90.44 387 ILE A C 1
ATOM 3222 O O . ILE A 1 387 ? 11.508 -5.528 -17.953 1.00 90.44 387 ILE A O 1
ATOM 3226 N N . TYR A 1 388 ? 11.343 -7.448 -16.802 1.00 86.69 388 TYR A N 1
ATOM 3227 C CA . TYR A 1 388 ? 12.610 -8.001 -17.274 1.00 86.69 388 TYR A CA 1
ATOM 3228 C C . TYR A 1 388 ? 12.634 -8.134 -18.801 1.00 86.69 388 TYR A C 1
ATOM 3230 O O . TYR A 1 388 ? 13.584 -7.692 -19.443 1.00 86.69 388 TYR A O 1
ATOM 3238 N N . SER A 1 389 ? 11.570 -8.687 -19.391 1.00 87.12 389 SER A N 1
ATOM 3239 C CA . SER A 1 389 ? 11.463 -8.852 -20.847 1.00 87.12 389 SER A CA 1
ATOM 3240 C C . SER A 1 389 ? 11.449 -7.507 -21.571 1.00 87.12 389 SER A C 1
ATOM 3242 O O . SER A 1 389 ? 12.083 -7.369 -22.612 1.00 87.12 389 SER A O 1
ATOM 3244 N N . TYR A 1 390 ? 10.776 -6.501 -21.003 1.00 88.44 390 TYR A N 1
ATOM 3245 C CA . TYR A 1 390 ? 10.803 -5.143 -21.536 1.00 88.44 390 TYR A CA 1
ATOM 3246 C C . TYR A 1 390 ? 12.223 -4.570 -21.548 1.00 88.44 390 TYR A C 1
ATOM 3248 O O . TYR A 1 390 ? 12.676 -4.130 -22.598 1.00 88.44 390 TYR A O 1
ATOM 3256 N N . ILE A 1 391 ? 12.941 -4.623 -20.420 1.00 87.62 391 ILE A N 1
ATOM 3257 C CA . ILE A 1 391 ? 14.315 -4.103 -20.326 1.00 87.62 391 ILE A CA 1
ATOM 3258 C C . ILE A 1 391 ? 15.238 -4.824 -21.310 1.00 87.62 391 ILE A C 1
ATOM 3260 O O . ILE A 1 391 ? 15.997 -4.175 -22.023 1.00 87.62 391 ILE A O 1
ATOM 3264 N N . LYS A 1 392 ? 15.140 -6.157 -21.391 1.00 84.06 392 LYS A N 1
ATOM 3265 C CA . LYS A 1 392 ? 15.939 -6.964 -22.321 1.00 84.06 392 LYS A CA 1
ATOM 3266 C C . LYS A 1 392 ? 15.715 -6.568 -23.783 1.00 84.06 392 LYS A C 1
ATOM 3268 O O . LYS A 1 392 ? 16.646 -6.651 -24.560 1.00 84.06 392 LYS A O 1
ATOM 3273 N N . ASN A 1 393 ? 14.514 -6.131 -24.156 1.00 84.06 393 ASN A N 1
ATOM 3274 C CA . ASN A 1 393 ? 14.218 -5.687 -25.523 1.00 84.06 393 ASN A CA 1
ATOM 3275 C C . ASN A 1 393 ? 14.669 -4.239 -25.815 1.00 84.06 393 ASN A C 1
ATOM 3277 O O . ASN A 1 393 ? 14.590 -3.796 -26.965 1.00 84.06 393 ASN A O 1
ATOM 3281 N N . GLN A 1 394 ? 15.075 -3.473 -24.796 1.00 78.12 394 GLN A N 1
ATOM 3282 C CA . GLN A 1 394 ? 15.606 -2.115 -24.970 1.00 78.12 394 GLN A CA 1
ATOM 3283 C C . GLN A 1 394 ? 17.127 -2.076 -25.142 1.00 78.12 394 GLN A C 1
ATOM 3285 O O . GLN A 1 394 ? 17.635 -1.099 -25.695 1.00 78.12 394 GLN A O 1
ATOM 3290 N N . ILE A 1 395 ? 17.823 -3.112 -24.673 1.00 77.19 395 ILE A N 1
ATOM 3291 C CA . ILE A 1 395 ? 19.280 -3.285 -24.748 1.00 77.19 395 ILE A CA 1
ATOM 3292 C C . ILE A 1 395 ? 19.604 -4.180 -25.936 1.00 77.19 395 ILE A C 1
ATOM 3294 O O . ILE A 1 395 ? 20.558 -3.825 -26.663 1.00 77.19 395 ILE A O 1
#

Foldseek 3Di:
DDDPVVVVVVVVVVVVVVVVVVVVVVVVVVVVVVVVVVVVVVVVPPPDDDDDDDDDAPPPPDDPPPDPPDDDDLFQEEEEEQDLVLLLLLLVLLLVVLVVVCVVVVPPDSVCCCPDPLLNVQSLQHEYEYLDDSSQCSQADQDAVLLCCVVQVVVCVVHVPDDQDRVSSSVSSVSSHHGHYPYYFPHSDLVRSLVCCLPPPPVPDPAQHHEYEYADAPPDPRDNQCSQVPQPPDPPDRRHHYHYDYFHFKYKAFDADDPPDDDDLLEEEEAEDLLLLVLCCVHPNQSHQHYEYFEDVNVVSVVVSVHHHYHYDNSRDPVSSLVVVVVVQVCCCVPVVDQGEYEAAAPPSVCVVVVVVCVVVVRHYDYHHRIDMDGDVVSSVVVSSVSSVSSVVVD

Mean predicted aligned error: 13.63 Å

Radius of gyration: 26.16 Å; Cα contacts (8 Å, |Δi|>4): 509; chains: 1; bounding box: 97×59×71 Å

Nearest PDB structures (foldseek):
  3re1-assembly2_B  TM=7.174E-01  e=9.320E-04  Pseudomonas syringae pv. tomato str. DC3000
  3mw8-assembly1_A  TM=6.910E-01  e=7.137E-03  Shewanella amazonensis SB2B
  3ot5-assembly6_D  TM=5.044E-01  e=6.541E-02  Listeria monocytogenes EGD-e
  3lrx-assembly4_E  TM=5.540E-01  e=1.512E-01  Pyrococcus furiosus
  3ot5-assembly5_C-2  TM=2.130E-01  e=2.364E-02  Listeria monocytogenes EGD-e

pLDDT: mean 76.69, std 20.41, range [24.56, 97.62]

InterPro domains:
  IPR036108 Tetrapyrrole biosynthesis, uroporphyrinogen III synthase superfamily [G3DSA:3.40.50.10090] (228-331)
  IPR036108 Tetrapyrrole biosynthesis, uroporphyrinogen III synthase superfamily [SSF69618] (239-328)
  IPR039793 Uroporphyrinogen-III synthase [PTHR38042] (69-333)